Protein AF-A0A9D5BM50-F1 (afdb_monomer)

Sequence (372 aa):
MVHNSEENPYNHSISIENLNRYKHFLYGLNTQVNQLEKQVKEVEQFYQSIDVQNNDCKNKGREKPPTGSKKPLQRASEEMQEEVMRHFSKMLSEITQHKWAWPFLEPVDVEGLGLDDYFEIIEKPMDFSTIKRKMNDKEGSGYKNVREIYADVRLIFNNAMKYNDEKSDIHVMAKTLLDKFEKKWLHLYPKVAKAESELSKEEARENLTKKLAQETAYANMTRKLSTEVGSLIFLQSCLSKADVTLTNLKTTMIAKCRKLSPREKLLLAAEITKLTPDNLRNALEMLNENNPNFQYSADNVTTEDVTLDLDYQGMFVPAIKGRTEEQQKKWLYLALKMQIIGCYVQTELGHGSNVQRLETTVTFDPKTDEFS

Structure (mmCIF, N/CA/C/O backbone):
data_AF-A0A9D5BM50-F1
#
_entry.id   AF-A0A9D5BM50-F1
#
loop_
_atom_site.group_PDB
_atom_site.id
_atom_site.type_symbol
_atom_site.label_atom_id
_atom_site.label_alt_id
_atom_site.label_comp_id
_atom_site.label_asym_id
_atom_site.label_entity_id
_atom_site.label_seq_id
_atom_site.pdbx_PDB_ins_code
_atom_site.Cartn_x
_atom_site.Cartn_y
_atom_site.Cartn_z
_atom_site.occupancy
_atom_site.B_iso_or_equiv
_atom_site.auth_seq_id
_atom_site.auth_comp_id
_atom_site.auth_asym_id
_atom_site.auth_atom_id
_atom_site.pdbx_PDB_model_num
ATOM 1 N N . MET A 1 1 ? -42.632 -18.398 92.626 1.00 35.53 1 MET A N 1
ATOM 2 C CA . MET A 1 1 ? -43.317 -18.056 91.363 1.00 35.53 1 MET A CA 1
ATOM 3 C C . MET A 1 1 ? -42.410 -17.106 90.607 1.00 35.53 1 MET A C 1
ATOM 5 O O . MET A 1 1 ? -42.357 -15.934 90.945 1.00 35.53 1 MET A O 1
ATOM 9 N N . VAL A 1 2 ? -41.601 -17.643 89.697 1.00 31.72 2 VAL A N 1
ATOM 10 C CA . VAL A 1 2 ? -40.660 -16.881 88.866 1.00 31.72 2 VAL A CA 1
ATOM 11 C C . VAL A 1 2 ? -41.178 -17.013 87.440 1.00 31.72 2 VAL A C 1
ATOM 13 O O . VAL A 1 2 ? -41.357 -18.130 86.960 1.00 31.72 2 VAL A O 1
ATOM 16 N N . HIS A 1 3 ? -41.534 -15.886 86.828 1.00 34.41 3 HIS A N 1
ATOM 17 C CA . HIS A 1 3 ? -42.038 -15.832 85.461 1.00 34.41 3 HIS A CA 1
ATOM 18 C C . HIS A 1 3 ? -40.885 -16.064 84.480 1.00 34.41 3 HIS A C 1
ATOM 20 O O . HIS A 1 3 ? -39.900 -15.331 84.499 1.00 34.41 3 HIS A O 1
ATOM 26 N N . ASN A 1 4 ? -41.041 -17.075 83.625 1.00 36.22 4 ASN A N 1
ATOM 27 C CA . ASN A 1 4 ? -40.223 -17.289 82.438 1.00 36.22 4 ASN A CA 1
ATOM 28 C C . ASN A 1 4 ? -40.382 -16.102 81.480 1.00 36.22 4 ASN A C 1
ATOM 30 O O . ASN A 1 4 ? -41.488 -15.823 81.017 1.00 36.22 4 ASN A O 1
ATOM 34 N N . SER A 1 5 ? -39.275 -15.442 81.161 1.00 34.50 5 SER A N 1
ATOM 35 C CA . SER A 1 5 ? -39.144 -14.564 80.002 1.00 34.50 5 SER A CA 1
ATOM 36 C C . SER A 1 5 ? -38.424 -15.341 78.900 1.00 34.50 5 SER A C 1
ATOM 38 O O . SER A 1 5 ? -37.216 -15.551 78.978 1.00 34.50 5 SER A O 1
ATOM 40 N N . GLU A 1 6 ? -39.187 -15.807 77.911 1.00 37.56 6 GLU A N 1
ATOM 41 C CA . GLU A 1 6 ? -38.663 -16.364 76.663 1.00 37.56 6 GLU A CA 1
ATOM 42 C C . GLU A 1 6 ? -37.951 -15.256 75.873 1.00 37.56 6 GLU A C 1
ATOM 44 O O . GLU A 1 6 ? -38.540 -14.223 75.543 1.00 37.56 6 GLU A O 1
ATOM 49 N N . GLU A 1 7 ? -36.664 -15.460 75.589 1.00 36.19 7 GLU A N 1
ATOM 50 C CA . GLU A 1 7 ? -35.885 -14.604 74.698 1.00 36.19 7 GLU A CA 1
ATOM 51 C C . GLU A 1 7 ? -36.380 -14.762 73.254 1.00 36.19 7 GLU A C 1
ATOM 53 O O . GLU A 1 7 ? -36.386 -15.847 72.676 1.00 36.19 7 GLU A O 1
ATOM 58 N N . ASN A 1 8 ? -36.802 -13.644 72.668 1.00 35.62 8 ASN A N 1
ATOM 59 C CA . ASN A 1 8 ? -37.233 -13.537 71.280 1.00 35.62 8 ASN A CA 1
ATOM 60 C C . ASN A 1 8 ? -36.011 -13.631 70.332 1.00 35.62 8 ASN A C 1
ATOM 62 O O . ASN A 1 8 ? -35.163 -12.735 70.368 1.00 35.62 8 ASN A O 1
ATOM 66 N N . PRO A 1 9 ? -35.918 -14.639 69.441 1.00 33.03 9 PRO A N 1
ATOM 67 C CA . PRO A 1 9 ? -34.712 -14.925 68.654 1.00 33.03 9 PRO A CA 1
ATOM 68 C C . PRO A 1 9 ? -34.481 -13.988 67.450 1.00 33.03 9 PRO A C 1
ATOM 70 O O . PRO A 1 9 ? -33.603 -14.248 66.632 1.00 33.03 9 PRO A O 1
ATOM 73 N N . TYR A 1 10 ? -35.234 -12.889 67.321 1.00 36.84 10 TYR A N 1
ATOM 74 C CA . TYR A 1 10 ? -35.211 -12.014 66.137 1.00 36.84 10 TYR A CA 1
ATOM 75 C C . TYR A 1 10 ? -34.609 -10.617 66.348 1.00 36.84 10 TYR A C 1
ATOM 77 O O . TYR A 1 10 ? -34.806 -9.737 65.510 1.00 36.84 10 TYR A O 1
ATOM 85 N N . ASN A 1 11 ? -33.862 -10.372 67.428 1.00 37.97 11 ASN A N 1
ATOM 86 C CA . ASN A 1 11 ? -33.246 -9.060 67.646 1.00 37.97 11 ASN A CA 1
ATOM 87 C C . ASN A 1 11 ? -31.823 -8.993 67.056 1.00 37.97 11 ASN A C 1
ATOM 89 O O . ASN A 1 11 ? -30.826 -9.105 67.765 1.00 37.97 11 ASN A O 1
ATOM 93 N N . HIS A 1 12 ? -31.718 -8.830 65.736 1.00 43.34 12 HIS A N 1
ATOM 94 C CA . HIS A 1 12 ? -30.469 -8.415 65.091 1.00 43.34 12 HIS A CA 1
ATOM 95 C C . HIS A 1 12 ? -30.456 -6.891 64.951 1.00 43.34 12 HIS A C 1
ATOM 97 O O . HIS A 1 12 ? -31.008 -6.334 64.004 1.00 43.34 12 HIS A O 1
ATOM 103 N N . SER A 1 13 ? -29.826 -6.207 65.908 1.00 43.34 13 SER A N 1
ATOM 104 C CA . SER A 1 13 ? -29.536 -4.780 65.792 1.00 43.34 13 SER A CA 1
ATOM 105 C C . SER A 1 13 ? -28.476 -4.560 64.707 1.00 43.34 13 SER A C 1
ATOM 107 O O . SER A 1 13 ? -27.362 -5.083 64.756 1.00 43.34 13 SER A O 1
ATOM 109 N N . ILE A 1 14 ? -28.824 -3.787 63.680 1.00 48.53 14 ILE A N 1
ATOM 110 C CA . ILE A 1 14 ? -27.877 -3.373 62.645 1.00 48.53 14 ILE A CA 1
ATOM 111 C C . ILE A 1 14 ? -26.996 -2.269 63.251 1.00 48.53 14 ILE A C 1
ATOM 113 O O . ILE A 1 14 ? -27.454 -1.152 63.469 1.00 48.53 14 ILE A O 1
ATOM 117 N N . SER A 1 15 ? -25.738 -2.596 63.562 1.00 57.06 15 SER A N 1
ATOM 118 C CA . SER A 1 15 ? -24.727 -1.644 64.054 1.00 57.06 15 SER A CA 1
ATOM 119 C C . SER A 1 15 ? -24.443 -0.529 63.030 1.00 57.06 15 SER A C 1
ATOM 121 O O . SER A 1 15 ? -24.435 -0.779 61.824 1.00 57.06 15 SER A O 1
ATOM 123 N N . ILE A 1 16 ? -24.126 0.687 63.496 1.00 53.06 16 ILE A N 1
ATOM 124 C CA . ILE A 1 16 ? -23.651 1.818 62.667 1.00 53.06 16 ILE A CA 1
ATOM 125 C C . ILE A 1 16 ? -22.430 1.417 61.813 1.00 53.06 16 ILE A C 1
ATOM 127 O O . ILE A 1 16 ? -22.272 1.884 60.683 1.00 53.06 16 ILE A O 1
ATOM 131 N N . GLU A 1 17 ? -21.599 0.487 62.293 1.00 53.78 17 GLU A N 1
ATOM 132 C CA . GLU A 1 17 ? -20.481 -0.063 61.517 1.00 53.78 17 GLU A CA 1
ATOM 133 C C . GLU A 1 17 ? -20.940 -0.854 60.288 1.00 53.78 17 GLU A C 1
ATOM 135 O O . GLU A 1 17 ? -20.285 -0.793 59.246 1.00 53.78 17 GLU A O 1
ATOM 140 N N . ASN A 1 18 ? -22.082 -1.547 60.361 1.00 56.22 18 ASN A N 1
ATOM 141 C CA . ASN A 1 18 ? -22.643 -2.263 59.213 1.00 56.22 18 ASN A CA 1
ATOM 142 C C . ASN A 1 18 ? -23.132 -1.280 58.142 1.00 56.22 18 ASN A C 1
ATOM 144 O O . ASN A 1 18 ? -22.932 -1.524 56.952 1.00 56.22 18 ASN A O 1
ATOM 148 N N . LEU A 1 19 ? -23.698 -0.140 58.554 1.00 56.88 19 LEU A N 1
ATOM 149 C CA . LEU A 1 19 ? -24.158 0.905 57.639 1.00 56.88 19 LEU A CA 1
ATOM 150 C C . LEU A 1 19 ? -22.982 1.607 56.941 1.00 56.88 19 LEU A C 1
ATOM 152 O O . LEU A 1 19 ? -23.007 1.806 55.727 1.00 56.88 19 LEU A O 1
ATOM 156 N N . ASN A 1 20 ? -21.911 1.916 57.678 1.00 57.09 20 ASN A N 1
ATOM 157 C CA . ASN A 1 20 ? -20.695 2.498 57.101 1.00 57.09 20 ASN A CA 1
ATOM 158 C C . ASN A 1 20 ? -19.979 1.527 56.152 1.00 57.09 20 ASN A C 1
ATOM 160 O O . ASN A 1 20 ? -19.519 1.932 55.083 1.00 57.09 20 ASN A O 1
ATOM 164 N N . ARG A 1 21 ? -19.937 0.232 56.491 1.00 61.84 21 ARG A N 1
ATOM 165 C CA . ARG A 1 21 ? -19.384 -0.810 55.612 1.00 61.84 21 ARG A CA 1
ATOM 166 C C . ARG A 1 21 ? -20.189 -0.934 54.316 1.00 61.84 21 ARG A C 1
ATOM 168 O O . ARG A 1 21 ? -19.604 -1.027 53.240 1.00 61.84 21 ARG A O 1
ATOM 175 N N . TYR A 1 22 ? -21.515 -0.866 54.412 1.00 59.84 22 TYR A N 1
ATOM 176 C CA . TYR A 1 22 ? -22.407 -0.858 53.256 1.00 59.84 22 TYR A CA 1
ATOM 177 C C . TYR A 1 22 ? -22.211 0.390 52.383 1.00 59.84 22 TYR A C 1
ATOM 179 O O . TYR A 1 22 ? -22.098 0.286 51.165 1.00 59.84 22 TYR A O 1
ATOM 187 N N . LYS A 1 23 ? -22.057 1.569 52.995 1.00 63.62 23 LYS A N 1
ATOM 188 C CA . LYS A 1 23 ? -21.779 2.822 52.279 1.00 63.62 23 LYS A CA 1
ATOM 189 C C . LYS A 1 23 ? -20.449 2.771 51.514 1.00 63.62 23 LYS A C 1
ATOM 191 O O . LYS A 1 23 ? -20.400 3.169 50.354 1.00 63.62 23 LYS A O 1
ATOM 196 N N . HIS A 1 24 ? -19.389 2.227 52.117 1.00 67.31 24 HIS A N 1
ATOM 197 C CA . HIS A 1 24 ? -18.109 2.008 51.430 1.00 67.31 24 HIS A CA 1
ATOM 198 C C . HIS A 1 24 ? -18.213 1.009 50.274 1.00 67.31 24 HIS A C 1
ATOM 200 O O . HIS A 1 24 ? -17.614 1.224 49.221 1.00 67.31 24 HIS A O 1
ATOM 206 N N . PHE A 1 25 ? -19.000 -0.053 50.447 1.00 70.75 25 PHE A N 1
ATOM 207 C CA . PHE A 1 25 ? -19.272 -1.019 49.388 1.00 70.75 25 PHE A CA 1
ATOM 208 C C . PHE A 1 25 ? -19.993 -0.375 48.189 1.00 70.75 25 PHE A C 1
ATOM 210 O O . PHE A 1 25 ? -19.588 -0.593 47.048 1.00 70.75 25 PHE A O 1
ATOM 217 N N . LEU A 1 26 ? -20.988 0.488 48.437 1.00 64.62 26 LEU A N 1
ATOM 218 C CA . LEU A 1 26 ? -21.689 1.239 47.386 1.00 64.62 26 LEU A CA 1
ATOM 219 C C . LEU A 1 26 ? -20.765 2.197 46.621 1.00 64.62 26 LEU A C 1
ATOM 221 O O . LEU A 1 26 ? -20.852 2.283 45.397 1.00 64.62 26 LEU A O 1
ATOM 225 N N . TYR A 1 27 ? -19.844 2.876 47.312 1.00 68.56 27 TYR A N 1
ATOM 226 C CA . TYR A 1 27 ? -18.829 3.702 46.648 1.00 68.56 27 TYR A CA 1
ATOM 227 C C . TYR A 1 27 ? -17.926 2.871 45.727 1.00 68.56 27 TYR A C 1
ATOM 229 O O . TYR A 1 27 ? -17.689 3.274 44.590 1.00 68.56 27 TYR A O 1
ATOM 237 N N . GLY A 1 28 ? -17.470 1.701 46.188 1.00 69.62 28 GLY A N 1
ATOM 238 C CA . GLY A 1 28 ? -16.657 0.788 45.379 1.00 69.62 28 GLY A CA 1
ATOM 239 C C . GLY A 1 28 ? -17.387 0.287 44.130 1.00 69.62 28 GLY A C 1
ATOM 240 O O . GLY A 1 28 ? -16.807 0.264 43.044 1.00 69.62 28 GLY A O 1
ATOM 241 N N . LEU A 1 29 ? -18.678 -0.031 44.265 1.00 70.69 29 LEU A N 1
ATOM 242 C CA . LEU A 1 29 ? -19.540 -0.397 43.140 1.00 70.69 29 LEU A CA 1
ATOM 243 C C . LEU A 1 29 ? -19.670 0.733 42.119 1.00 70.69 29 LEU A C 1
ATOM 245 O O . LEU A 1 29 ? -19.495 0.501 40.926 1.00 70.69 29 LEU A O 1
ATOM 249 N N . ASN A 1 30 ? -19.914 1.963 42.575 1.00 69.56 30 ASN A N 1
ATOM 250 C CA . ASN A 1 30 ? -20.045 3.118 41.689 1.00 69.56 30 ASN A CA 1
ATOM 251 C C . ASN A 1 30 ? -18.758 3.374 40.882 1.00 69.56 30 ASN A C 1
ATOM 253 O O . ASN A 1 30 ? -18.806 3.681 39.693 1.00 69.56 30 ASN A O 1
ATOM 257 N N . THR A 1 31 ? -17.585 3.193 41.498 1.00 74.94 31 THR A N 1
ATOM 258 C CA . THR A 1 31 ? -16.301 3.294 40.788 1.00 74.94 31 THR A CA 1
ATOM 259 C C . THR A 1 31 ? -16.139 2.205 39.722 1.00 74.94 31 THR A C 1
ATOM 261 O O . THR A 1 31 ? -15.674 2.506 38.623 1.00 74.94 31 THR A O 1
ATOM 264 N N . GLN A 1 32 ? -16.545 0.963 40.009 1.00 73.62 32 GLN A N 1
ATOM 265 C CA . GLN A 1 32 ? -16.514 -0.125 39.023 1.00 73.62 32 GLN A CA 1
ATOM 266 C C . GLN A 1 32 ? -17.468 0.121 37.849 1.00 73.62 32 GLN A C 1
ATOM 268 O O . GLN A 1 32 ? -17.073 -0.085 36.704 1.00 73.62 32 GLN A O 1
ATOM 273 N N . VAL A 1 33 ? -18.684 0.610 38.111 1.00 72.44 33 VAL A N 1
ATOM 274 C CA . VAL A 1 33 ? -19.663 0.950 37.063 1.00 72.44 33 VAL A CA 1
ATOM 275 C C . VAL A 1 33 ? -19.101 2.014 36.117 1.00 72.44 33 VAL A C 1
ATOM 277 O O . VAL A 1 33 ? -19.087 1.803 34.907 1.00 72.44 33 VAL A O 1
ATOM 280 N N . ASN A 1 34 ? -18.529 3.096 36.651 1.00 71.94 34 ASN A N 1
ATOM 281 C CA . ASN A 1 34 ? -17.929 4.155 35.831 1.00 71.94 34 ASN A CA 1
ATOM 282 C C . ASN A 1 34 ? -16.765 3.647 34.957 1.00 71.94 34 ASN A C 1
ATOM 284 O O . ASN A 1 34 ? -16.586 4.084 33.818 1.00 71.94 34 ASN A O 1
ATOM 288 N N . GLN A 1 35 ? -15.959 2.717 35.479 1.00 77.69 35 GLN A N 1
ATOM 289 C CA . GLN A 1 35 ? -14.859 2.114 34.725 1.00 77.69 35 GLN A CA 1
ATOM 290 C C . GLN A 1 35 ? -15.373 1.222 33.584 1.00 77.69 35 GLN A C 1
ATOM 292 O O . GLN A 1 35 ? -14.836 1.275 32.475 1.00 77.69 35 GLN A O 1
ATOM 297 N N . LEU A 1 36 ? -16.428 0.445 33.838 1.00 73.62 36 LEU A N 1
ATOM 298 C CA . LEU A 1 36 ? -17.083 -0.389 32.833 1.00 73.62 36 LEU A CA 1
ATOM 299 C C . LEU A 1 36 ? -17.725 0.448 31.726 1.00 73.62 36 LEU A C 1
ATOM 301 O O . LEU A 1 36 ? -17.537 0.142 30.552 1.00 73.62 36 LEU A O 1
ATOM 305 N N . GLU A 1 37 ? -18.411 1.539 32.067 1.00 74.81 37 GLU A N 1
ATOM 306 C CA . GLU A 1 37 ? -18.986 2.461 31.078 1.00 74.81 37 GLU A CA 1
ATOM 307 C C . GLU A 1 37 ? -17.924 3.030 30.132 1.00 74.81 37 GLU A C 1
ATOM 309 O O . GLU A 1 37 ? -18.146 3.132 28.923 1.00 74.81 37 GLU A O 1
ATOM 314 N N . LYS A 1 38 ? -16.740 3.367 30.659 1.00 80.06 38 LYS A N 1
ATOM 315 C CA . LYS A 1 38 ? -15.617 3.824 29.834 1.00 80.06 38 LYS A CA 1
ATOM 316 C C . LYS A 1 38 ? -15.152 2.735 28.863 1.00 80.06 38 LYS A C 1
ATOM 318 O O . LYS A 1 38 ? -14.970 3.014 27.682 1.00 80.06 38 LYS A O 1
ATOM 323 N N . GLN A 1 39 ? -14.999 1.503 29.341 1.00 74.25 39 GLN A N 1
ATOM 324 C CA . GLN A 1 39 ? -14.569 0.381 28.503 1.00 74.25 39 GLN A CA 1
ATOM 325 C C . GLN A 1 39 ? -15.616 0.002 27.443 1.00 74.25 39 GLN A C 1
ATOM 327 O O . GLN A 1 39 ? -15.248 -0.349 26.324 1.00 74.25 39 GLN A O 1
ATOM 332 N N . VAL A 1 40 ? -16.912 0.117 27.750 1.00 76.38 40 VAL A N 1
ATOM 333 C CA . VAL A 1 40 ? -17.997 -0.074 26.770 1.00 76.38 40 VAL A CA 1
ATOM 334 C C . VAL A 1 40 ? -17.953 1.002 25.682 1.00 76.38 40 VAL A C 1
ATOM 336 O O . VAL A 1 40 ? -18.073 0.675 24.505 1.00 76.38 40 VAL A O 1
ATOM 339 N N . LYS A 1 41 ? -17.687 2.267 26.031 1.00 79.69 41 LYS A N 1
ATOM 340 C CA . LYS A 1 41 ? -17.513 3.336 25.030 1.00 79.69 41 LYS A CA 1
ATOM 341 C C . LYS A 1 41 ? -16.325 3.089 24.100 1.00 79.69 41 LYS A C 1
ATOM 343 O O . LYS A 1 41 ? -16.431 3.343 22.904 1.00 79.69 41 LYS A O 1
ATOM 348 N N . GLU A 1 42 ? -15.210 2.577 24.620 1.00 77.69 42 GLU A N 1
ATOM 349 C CA . GLU A 1 42 ? -14.041 2.204 23.804 1.00 77.69 42 GLU A CA 1
ATOM 350 C C . GLU A 1 42 ? -14.385 1.080 22.801 1.00 77.69 42 GLU A C 1
ATOM 352 O O . GLU A 1 42 ? -13.973 1.119 21.641 1.00 77.69 42 GLU A O 1
ATOM 357 N N . VAL A 1 43 ? -15.203 0.114 23.230 1.00 73.69 43 VAL A N 1
ATOM 358 C CA . VAL A 1 43 ? -15.750 -0.986 22.414 1.00 73.69 43 VAL A CA 1
ATOM 359 C C . VAL A 1 43 ? -16.690 -0.462 21.315 1.00 73.69 43 VAL A C 1
ATOM 361 O O . VAL A 1 43 ? -16.559 -0.837 20.148 1.00 73.69 43 VAL A O 1
ATOM 364 N N . GLU A 1 44 ? -17.614 0.439 21.647 1.00 75.62 44 GLU A N 1
ATOM 365 C CA . GLU A 1 44 ? -18.549 1.031 20.678 1.00 75.62 44 GLU A CA 1
ATOM 366 C C . GLU A 1 44 ? -17.836 1.868 19.608 1.00 75.62 44 GLU A C 1
ATOM 368 O O . GLU A 1 44 ? -18.107 1.714 18.414 1.00 75.62 44 GLU A O 1
ATOM 373 N N . GLN A 1 45 ? -16.883 2.710 20.016 1.00 76.56 45 GLN A N 1
ATOM 374 C CA . GLN A 1 45 ? -16.102 3.545 19.098 1.00 76.56 45 GLN A CA 1
ATOM 375 C C . GLN A 1 45 ? -15.311 2.707 18.084 1.00 76.56 45 GLN A C 1
ATOM 377 O O . GLN A 1 45 ? -15.176 3.094 16.922 1.00 76.56 45 GLN A O 1
ATOM 382 N N . PHE A 1 46 ? -14.827 1.530 18.483 1.00 70.06 46 PHE A N 1
ATOM 383 C CA . PHE A 1 46 ? -14.120 0.624 17.584 1.00 70.06 46 PHE A CA 1
ATOM 384 C C . PHE A 1 46 ? -15.022 0.082 16.467 1.00 70.06 46 PHE A C 1
ATOM 386 O O . PHE A 1 46 ? -14.649 0.150 15.294 1.00 70.06 46 PHE A O 1
ATOM 393 N N . TYR A 1 47 ? -16.225 -0.396 16.789 1.00 65.25 47 TYR A N 1
ATOM 394 C CA . TYR A 1 47 ? -17.155 -0.883 15.765 1.00 65.25 47 TYR A CA 1
ATOM 395 C C . TYR A 1 47 ? -17.631 0.233 14.831 1.00 65.25 47 TYR A C 1
ATOM 397 O O . TYR A 1 47 ? -17.740 0.011 13.627 1.00 65.25 47 TYR A O 1
ATOM 405 N N . GLN A 1 48 ? -17.799 1.451 15.353 1.00 73.75 48 GLN A N 1
ATOM 406 C CA . GLN A 1 48 ? -18.063 2.630 14.525 1.00 73.75 48 GLN A CA 1
ATOM 407 C C . GLN A 1 48 ? -16.888 2.943 13.581 1.00 73.75 48 GLN A C 1
ATOM 409 O O . GLN A 1 48 ? -17.104 3.320 12.433 1.00 73.75 48 GLN A O 1
ATOM 414 N N . SER A 1 49 ? -15.639 2.734 14.013 1.00 68.62 49 SER A N 1
ATOM 415 C CA . SER A 1 49 ? -14.452 2.967 13.176 1.00 68.62 49 SER A CA 1
ATOM 416 C C . SER A 1 49 ? -14.272 1.939 12.046 1.00 68.62 49 SER A C 1
ATOM 418 O O . SER A 1 49 ? -13.768 2.286 10.977 1.00 68.62 49 SER A O 1
ATOM 420 N N . ILE A 1 50 ? -14.726 0.695 12.242 1.00 59.03 50 ILE A N 1
ATOM 421 C CA . ILE A 1 50 ? -14.706 -0.352 11.207 1.00 59.03 50 ILE A CA 1
ATOM 422 C C . ILE A 1 50 ? -15.692 -0.025 10.079 1.00 59.03 50 ILE A C 1
ATOM 424 O O . ILE A 1 50 ? -15.363 -0.222 8.907 1.00 59.03 50 ILE A O 1
ATOM 428 N N . ASP A 1 51 ? -16.869 0.509 10.416 1.00 54.41 51 ASP A N 1
ATOM 429 C CA . ASP A 1 51 ? -17.883 0.897 9.426 1.00 54.41 51 ASP A CA 1
ATOM 430 C C . ASP A 1 51 ? -17.392 2.050 8.527 1.00 54.41 51 ASP A C 1
ATOM 432 O O . ASP A 1 51 ? -17.723 2.136 7.343 1.00 54.41 51 ASP A O 1
ATOM 436 N N . VAL A 1 52 ? -16.501 2.894 9.060 1.00 52.59 52 VAL A N 1
ATOM 437 C CA . VAL A 1 52 ? -15.849 3.983 8.319 1.00 52.59 52 VAL A CA 1
ATOM 438 C C . VAL A 1 52 ? -14.670 3.478 7.472 1.00 52.59 52 VAL A C 1
ATOM 440 O O . VAL A 1 52 ? -14.531 3.882 6.318 1.00 52.59 52 VAL A O 1
ATOM 443 N N . GLN A 1 53 ? -13.839 2.553 7.973 1.00 49.03 53 GLN A N 1
ATOM 444 C CA . GLN A 1 53 ? -12.672 2.048 7.225 1.00 49.03 53 GLN A CA 1
ATOM 445 C C . GLN A 1 53 ? -13.019 1.134 6.037 1.00 49.03 53 GLN A C 1
ATOM 447 O O . GLN A 1 53 ? -12.216 1.022 5.107 1.00 49.03 53 GLN A O 1
ATOM 452 N N . ASN A 1 54 ? -14.216 0.538 6.006 1.00 45.84 54 ASN A N 1
ATOM 453 C CA . ASN A 1 54 ? -14.700 -0.192 4.827 1.00 45.84 54 ASN A CA 1
ATOM 454 C C . ASN A 1 54 ? -15.016 0.728 3.629 1.00 45.84 54 ASN A C 1
ATOM 456 O O . ASN A 1 54 ? -15.090 0.236 2.504 1.00 45.84 54 ASN A O 1
ATOM 460 N N . ASN A 1 55 ? -15.144 2.045 3.842 1.00 43.78 55 ASN A N 1
ATOM 461 C CA . ASN A 1 55 ? -15.421 3.024 2.785 1.00 43.78 55 ASN A CA 1
ATOM 462 C C . ASN A 1 55 ? -14.196 3.827 2.322 1.00 43.78 55 ASN A C 1
ATOM 464 O O . ASN A 1 55 ? -14.289 4.516 1.309 1.00 43.78 55 ASN A O 1
ATOM 468 N N . ASP A 1 56 ? -13.046 3.725 2.998 1.00 39.53 56 ASP A N 1
ATOM 469 C CA . ASP A 1 56 ? -11.904 4.606 2.718 1.00 39.53 56 ASP A CA 1
ATOM 470 C C . ASP A 1 56 ? -10.550 3.877 2.764 1.00 39.53 56 ASP A C 1
ATOM 472 O O . ASP A 1 56 ? -9.607 4.244 3.461 1.00 39.53 56 ASP A O 1
ATOM 476 N N . CYS A 1 57 ? -10.423 2.794 1.994 1.00 35.50 57 CYS A N 1
ATOM 477 C CA . CYS A 1 57 ? -9.126 2.171 1.721 1.00 35.50 57 CYS A CA 1
ATOM 478 C C . CYS A 1 57 ? -8.475 2.777 0.467 1.00 35.50 57 CYS A C 1
ATOM 480 O O . CYS A 1 57 ? -8.250 2.088 -0.530 1.00 35.50 57 CYS A O 1
ATOM 482 N N . LYS A 1 58 ? -8.117 4.066 0.526 1.00 39.28 58 LYS A N 1
ATOM 483 C CA . LYS A 1 58 ? -7.032 4.633 -0.290 1.00 39.28 58 LYS A CA 1
ATOM 484 C C . LYS A 1 58 ? -6.152 5.568 0.544 1.00 39.28 58 LYS A C 1
ATOM 486 O O . LYS A 1 58 ? -6.528 6.681 0.872 1.00 39.28 58 LYS A O 1
ATOM 491 N N . ASN A 1 59 ? -4.909 5.121 0.719 1.00 40.91 59 ASN A N 1
ATOM 492 C CA . ASN A 1 59 ? -3.709 5.874 1.099 1.00 40.91 59 ASN A CA 1
ATOM 493 C C . ASN A 1 59 ? -3.527 6.297 2.566 1.00 40.91 59 ASN A C 1
ATOM 495 O O . ASN A 1 59 ? -4.109 7.271 3.027 1.00 40.91 59 ASN A O 1
ATOM 499 N N . LYS A 1 60 ? -2.522 5.670 3.198 1.00 40.81 60 LYS A N 1
ATOM 500 C CA . LYS A 1 60 ? -1.312 6.234 3.861 1.00 40.81 60 LYS A CA 1
ATOM 501 C C . LYS A 1 60 ? -0.871 5.182 4.889 1.00 40.81 60 LYS A C 1
ATOM 503 O O . LYS A 1 60 ? -1.694 4.673 5.626 1.00 40.81 60 LYS A O 1
ATOM 508 N N . GLY A 1 61 ? 0.347 4.658 4.902 1.00 38.03 61 GLY A N 1
ATOM 509 C CA . GLY A 1 61 ? 1.650 5.303 5.023 1.00 38.03 61 GLY A CA 1
ATOM 510 C C . GLY A 1 61 ? 2.464 4.337 5.898 1.00 38.03 61 GLY A C 1
ATOM 511 O O . GLY A 1 61 ? 2.002 3.947 6.964 1.00 38.03 61 GLY A O 1
ATOM 512 N N . ARG A 1 62 ? 3.596 3.832 5.395 1.00 40.66 62 ARG A N 1
ATOM 513 C CA . ARG A 1 62 ? 4.389 2.775 6.047 1.00 40.66 62 ARG A CA 1
ATOM 514 C C . ARG A 1 62 ? 5.148 3.344 7.251 1.00 40.66 62 ARG A C 1
ATOM 516 O O . ARG A 1 62 ? 6.138 4.041 7.053 1.00 40.66 62 ARG A O 1
ATOM 523 N N . GLU A 1 63 ? 4.760 2.976 8.468 1.00 36.69 63 GLU A N 1
ATOM 524 C CA . GLU A 1 63 ? 5.662 3.019 9.625 1.00 36.69 63 GLU A CA 1
ATOM 525 C C . GLU A 1 63 ? 6.426 1.692 9.735 1.00 36.69 63 GLU A C 1
ATOM 527 O O . GLU A 1 63 ? 5.856 0.605 9.603 1.00 36.69 63 GLU A O 1
ATOM 532 N N . LYS A 1 64 ? 7.750 1.782 9.909 1.00 37.34 64 LYS A N 1
ATOM 533 C CA . LYS A 1 64 ? 8.644 0.621 10.020 1.00 37.34 64 LYS A CA 1
ATOM 534 C C . LYS A 1 64 ? 8.549 0.010 11.428 1.00 37.34 64 LYS A C 1
ATOM 536 O O . LYS A 1 64 ? 8.659 0.760 12.396 1.00 37.34 64 LYS A O 1
ATOM 541 N N . PRO A 1 65 ? 8.439 -1.325 11.572 1.00 38.00 65 PRO A N 1
ATOM 542 C CA . PRO A 1 65 ? 8.528 -1.973 12.876 1.00 38.00 65 PRO A CA 1
ATOM 543 C C . PRO A 1 65 ? 9.983 -2.024 13.383 1.00 38.00 65 PRO A C 1
ATOM 545 O O . PRO A 1 65 ? 10.918 -2.001 12.573 1.00 38.00 65 PRO A O 1
ATOM 548 N N . PRO A 1 66 ? 10.193 -2.137 14.709 1.00 39.31 66 PRO A N 1
ATOM 549 C CA . PRO A 1 66 ? 11.519 -2.214 15.301 1.00 39.31 66 PRO A CA 1
ATOM 550 C C . PRO A 1 66 ? 12.191 -3.556 14.983 1.00 39.31 66 PRO A C 1
ATOM 552 O O . PRO A 1 66 ? 11.554 -4.604 14.871 1.00 39.31 66 PRO A O 1
ATOM 555 N N . THR A 1 67 ? 13.509 -3.499 14.830 1.00 42.72 67 THR A N 1
ATOM 556 C CA . THR A 1 67 ? 14.407 -4.599 14.476 1.00 42.72 67 THR A CA 1
ATOM 557 C C . THR A 1 67 ? 14.396 -5.722 15.514 1.00 42.72 67 THR A C 1
ATOM 559 O O . THR A 1 67 ? 15.004 -5.607 16.575 1.00 42.72 67 THR A O 1
ATOM 562 N N . GLY A 1 68 ? 13.753 -6.834 15.159 1.00 41.66 68 GLY A N 1
ATOM 563 C CA . GLY A 1 68 ? 13.879 -8.146 15.791 1.00 41.66 68 GLY A CA 1
ATOM 564 C C . GLY A 1 68 ? 13.918 -9.220 14.701 1.00 41.66 68 GLY A C 1
ATOM 565 O O . GLY A 1 68 ? 13.240 -9.088 13.685 1.00 41.66 68 GLY A O 1
ATOM 566 N N . SER A 1 69 ? 14.769 -10.230 14.882 1.00 50.25 69 SER A N 1
ATOM 567 C CA . SER A 1 69 ? 15.075 -11.361 13.990 1.00 50.25 69 SER A CA 1
ATOM 568 C C . SER A 1 69 ? 13.985 -11.689 12.954 1.00 50.25 69 SER A C 1
ATOM 570 O O . SER A 1 69 ? 12.908 -12.170 13.309 1.00 50.25 69 SER A O 1
ATOM 572 N N . LYS A 1 70 ? 14.268 -11.444 11.664 1.00 51.22 70 LYS A N 1
ATOM 573 C CA . LYS A 1 70 ? 13.315 -11.666 10.561 1.00 51.22 70 LYS A CA 1
ATOM 574 C C . LYS A 1 70 ? 12.841 -13.123 10.522 1.00 51.22 70 LYS A C 1
ATOM 576 O O . LYS A 1 70 ? 13.644 -14.049 10.653 1.00 51.22 70 LYS A O 1
ATOM 581 N N . LYS A 1 71 ? 11.537 -13.330 10.314 1.00 65.94 71 LYS A N 1
ATOM 582 C CA . LYS A 1 71 ? 10.934 -14.669 10.193 1.00 65.94 71 LYS A CA 1
ATOM 583 C C . LYS A 1 71 ? 11.460 -15.400 8.937 1.00 65.94 71 LYS A C 1
ATOM 585 O O . LYS A 1 71 ? 11.774 -14.738 7.947 1.00 65.94 71 LYS A O 1
ATOM 590 N N . PRO A 1 72 ? 11.495 -16.750 8.916 1.00 66.38 72 PRO A N 1
ATOM 591 C CA . PRO A 1 72 ? 12.023 -17.532 7.788 1.00 66.38 72 PRO A CA 1
ATOM 592 C C . PRO A 1 72 ? 11.382 -17.225 6.422 1.00 66.38 72 PRO A C 1
ATOM 594 O O . PRO A 1 72 ? 12.080 -17.227 5.413 1.00 66.38 72 PRO A O 1
ATOM 597 N N . LEU A 1 73 ? 10.076 -16.922 6.378 1.00 61.09 73 LEU A N 1
ATOM 598 C CA . LEU A 1 73 ? 9.374 -16.589 5.128 1.00 61.09 73 LEU A CA 1
ATOM 599 C C . LEU A 1 73 ? 9.767 -15.219 4.551 1.00 61.09 73 LEU A C 1
ATOM 601 O O . LEU A 1 73 ? 9.980 -15.113 3.344 1.00 61.09 73 LEU A O 1
ATOM 605 N N . GLN A 1 74 ? 9.928 -14.192 5.395 1.00 68.00 74 GLN A N 1
ATOM 606 C CA . GLN A 1 74 ? 10.393 -12.868 4.955 1.00 68.00 74 GLN A CA 1
ATOM 607 C C . GLN A 1 74 ? 11.781 -12.957 4.317 1.00 68.00 74 GLN A C 1
ATOM 609 O O . GLN A 1 74 ? 12.035 -12.343 3.284 1.00 68.00 74 GLN A O 1
ATOM 614 N N . ARG A 1 75 ? 12.652 -13.797 4.883 1.00 74.38 75 ARG A N 1
ATOM 615 C CA . ARG A 1 75 ? 13.999 -14.028 4.365 1.00 74.38 75 ARG A CA 1
ATOM 616 C C . ARG A 1 75 ? 13.992 -14.642 2.959 1.00 74.38 75 ARG A C 1
ATOM 618 O O . ARG A 1 75 ? 14.732 -14.179 2.102 1.00 74.38 75 ARG A O 1
ATOM 625 N N . ALA A 1 76 ? 13.114 -15.610 2.690 1.00 80.56 76 ALA A N 1
ATOM 626 C CA . ALA A 1 76 ? 13.007 -16.239 1.370 1.00 80.56 76 ALA A CA 1
ATOM 627 C C . ALA A 1 76 ? 12.497 -15.273 0.278 1.00 80.56 76 ALA A C 1
ATOM 629 O O . ALA A 1 76 ? 12.971 -15.310 -0.859 1.00 80.56 76 ALA A O 1
ATOM 630 N N . SER A 1 77 ? 11.544 -14.392 0.611 1.00 80.62 77 SER A N 1
ATOM 631 C CA . SER A 1 77 ? 11.052 -13.370 -0.326 1.00 80.62 77 SER A CA 1
ATOM 632 C C . SER A 1 77 ? 12.127 -12.325 -0.640 1.00 80.62 77 SER A C 1
ATOM 634 O O . SER A 1 77 ? 12.301 -11.952 -1.800 1.00 80.62 77 SER A O 1
ATOM 636 N N . GLU A 1 78 ? 12.865 -11.872 0.375 1.00 83.69 78 GLU A N 1
ATOM 637 C CA . GLU A 1 78 ? 13.994 -10.948 0.210 1.00 83.69 78 GLU A CA 1
ATOM 638 C C . GLU A 1 78 ? 15.102 -11.572 -0.651 1.00 83.69 78 GLU A C 1
ATOM 640 O O . GLU A 1 78 ? 15.539 -10.963 -1.625 1.00 83.69 78 GLU A O 1
ATOM 645 N N . GLU A 1 79 ? 15.484 -12.821 -0.374 1.00 87.44 79 GLU A N 1
ATOM 646 C CA . GLU A 1 79 ? 16.489 -13.558 -1.152 1.00 87.44 79 GLU A CA 1
ATOM 647 C C . GLU A 1 79 ? 16.099 -13.682 -2.635 1.00 87.44 79 GLU A C 1
ATOM 649 O O . GLU A 1 79 ? 16.946 -13.515 -3.519 1.00 87.44 79 GLU A O 1
ATOM 654 N N . MET A 1 80 ? 14.814 -13.916 -2.926 1.00 88.06 80 MET A N 1
ATOM 655 C CA . MET A 1 80 ? 14.306 -14.000 -4.297 1.00 88.06 80 MET A CA 1
ATOM 656 C C . MET A 1 80 ? 14.316 -12.636 -5.008 1.00 88.06 80 MET A C 1
ATOM 658 O O . MET A 1 80 ? 14.665 -12.560 -6.188 1.00 88.06 80 MET A O 1
ATOM 662 N N . GLN A 1 81 ? 13.990 -11.546 -4.307 1.00 88.38 81 GLN A N 1
ATOM 663 C CA . GLN A 1 81 ? 14.101 -10.189 -4.858 1.00 88.38 81 GLN A CA 1
ATOM 664 C C . GLN A 1 81 ? 15.554 -9.793 -5.125 1.00 88.38 81 GLN A C 1
ATOM 666 O O . GLN A 1 81 ? 15.861 -9.237 -6.182 1.00 88.38 81 GLN A O 1
ATOM 671 N N . GLU A 1 82 ? 16.464 -10.125 -4.212 1.00 89.88 82 GLU A N 1
ATOM 672 C CA . GLU A 1 82 ? 17.891 -9.918 -4.427 1.00 89.88 82 GLU A CA 1
ATOM 673 C C . GLU A 1 82 ? 18.405 -10.738 -5.613 1.00 89.88 82 GLU A C 1
ATOM 675 O O . GLU A 1 82 ? 19.211 -10.247 -6.400 1.00 89.88 82 GLU A O 1
ATOM 680 N N . GLU A 1 83 ? 17.938 -11.978 -5.784 1.00 92.12 83 GLU A N 1
ATOM 681 C CA . GLU A 1 83 ? 18.297 -12.800 -6.938 1.00 92.12 83 GLU A CA 1
ATOM 682 C C . GLU A 1 83 ? 17.844 -12.147 -8.250 1.00 92.12 83 GLU A C 1
ATOM 684 O O . GLU A 1 83 ? 18.626 -12.082 -9.205 1.00 92.12 83 GLU A O 1
ATOM 689 N N . VAL A 1 84 ? 16.614 -11.631 -8.301 1.00 94.56 84 VAL A N 1
ATOM 690 C CA . VAL A 1 84 ? 16.098 -10.879 -9.453 1.00 94.56 84 VAL A CA 1
ATOM 691 C C . VAL A 1 84 ? 16.978 -9.664 -9.744 1.00 94.56 84 VAL A C 1
ATOM 693 O O . VAL A 1 84 ? 17.411 -9.482 -10.884 1.00 94.56 84 VAL A O 1
ATOM 696 N N . MET A 1 85 ? 17.311 -8.876 -8.720 1.00 93.44 85 MET A N 1
ATOM 697 C CA . MET A 1 85 ? 18.171 -7.699 -8.861 1.00 93.44 85 MET A CA 1
ATOM 698 C C . MET A 1 85 ? 19.590 -8.056 -9.312 1.00 93.44 85 MET A C 1
ATOM 700 O O . MET A 1 85 ? 20.148 -7.374 -10.171 1.00 93.44 85 MET A O 1
ATOM 704 N N . ARG A 1 86 ? 20.175 -9.149 -8.809 1.00 93.00 86 ARG A N 1
ATOM 705 C CA . ARG A 1 86 ? 21.488 -9.645 -9.257 1.00 93.00 86 ARG A CA 1
ATOM 706 C C . ARG A 1 86 ? 21.472 -10.017 -10.741 1.00 93.00 86 ARG A C 1
ATOM 708 O O . ARG A 1 86 ? 22.369 -9.611 -11.481 1.00 93.00 86 ARG A O 1
ATOM 715 N N . HIS A 1 87 ? 20.451 -10.749 -11.194 1.00 94.38 87 HIS A N 1
ATOM 716 C CA . HIS A 1 87 ? 20.312 -11.105 -12.611 1.00 94.38 87 HIS A CA 1
ATOM 717 C C . HIS A 1 87 ? 20.092 -9.876 -13.495 1.00 94.38 87 HIS A C 1
ATOM 719 O O . HIS A 1 87 ? 20.692 -9.783 -14.566 1.00 94.38 87 HIS A O 1
ATOM 725 N N . PHE A 1 88 ? 19.270 -8.925 -13.046 1.00 95.62 88 PHE A N 1
ATOM 726 C CA . PHE A 1 88 ? 19.034 -7.688 -13.781 1.00 95.62 88 PHE A CA 1
ATOM 727 C C . PHE A 1 88 ? 20.306 -6.842 -13.894 1.00 95.62 88 PHE A C 1
ATOM 729 O O . PHE A 1 88 ? 20.661 -6.417 -14.987 1.00 95.62 88 PHE A O 1
ATOM 736 N N . SER A 1 89 ? 21.052 -6.663 -12.803 1.00 94.25 89 SER A N 1
ATOM 737 C CA . SER A 1 89 ? 22.327 -5.935 -12.819 1.00 94.25 89 SER A CA 1
ATOM 738 C C . SER A 1 89 ? 23.349 -6.579 -13.758 1.00 94.25 89 SER A C 1
ATOM 740 O O . SER A 1 89 ? 24.062 -5.874 -14.472 1.00 94.25 89 SER A O 1
ATOM 742 N N . LYS A 1 90 ? 23.395 -7.918 -13.823 1.00 95.25 90 LYS A N 1
ATOM 743 C CA . LYS A 1 90 ? 24.228 -8.635 -14.799 1.00 95.25 90 LYS A CA 1
ATOM 744 C C . LYS A 1 90 ? 23.786 -8.346 -16.236 1.00 95.25 90 LYS A C 1
ATOM 746 O O . LYS A 1 90 ? 24.623 -8.031 -17.075 1.00 95.25 90 LYS A O 1
ATOM 751 N N . MET A 1 91 ? 22.482 -8.409 -16.505 1.00 95.56 91 MET A N 1
ATOM 752 C CA . MET A 1 91 ? 21.910 -8.071 -17.811 1.00 95.56 91 MET A CA 1
ATOM 753 C C . MET A 1 91 ? 22.263 -6.640 -18.229 1.00 95.56 91 MET A C 1
ATOM 755 O O . MET A 1 91 ? 22.701 -6.431 -19.357 1.00 95.56 91 MET A O 1
ATOM 759 N N . LEU A 1 92 ? 22.115 -5.676 -17.317 1.00 95.69 92 LEU A N 1
ATOM 760 C CA . LEU A 1 92 ? 22.442 -4.273 -17.554 1.00 95.69 92 LEU A CA 1
ATOM 761 C C . LEU A 1 92 ? 23.928 -4.101 -17.887 1.00 95.69 92 LEU A C 1
ATOM 763 O O . LEU A 1 92 ? 24.261 -3.452 -18.871 1.00 95.69 92 LEU A O 1
ATOM 767 N N . SER A 1 93 ? 24.806 -4.759 -17.128 1.00 96.25 93 SER A N 1
ATOM 768 C CA . SER A 1 93 ? 26.254 -4.763 -17.365 1.00 96.25 93 SER A CA 1
ATOM 769 C C . SER A 1 93 ? 26.627 -5.300 -18.757 1.00 96.25 93 SER A C 1
ATOM 771 O O . SER A 1 93 ? 27.478 -4.743 -19.442 1.00 96.25 93 SER A O 1
ATOM 773 N N . GLU A 1 94 ? 25.954 -6.351 -19.230 1.00 96.25 94 GLU A N 1
ATOM 774 C CA . GLU A 1 94 ? 26.187 -6.907 -20.572 1.00 96.25 94 GLU A CA 1
ATOM 775 C C . GLU A 1 94 ? 25.711 -5.984 -21.708 1.00 96.25 94 GLU A C 1
ATOM 777 O O . GLU A 1 94 ? 26.231 -6.062 -22.827 1.00 96.25 94 GLU A O 1
ATOM 782 N N . ILE A 1 95 ? 24.706 -5.140 -21.453 1.00 97.50 95 ILE A N 1
ATOM 783 C CA . ILE A 1 95 ? 24.257 -4.118 -22.404 1.00 97.50 95 ILE A CA 1
ATOM 784 C C . ILE A 1 95 ? 25.233 -2.942 -22.412 1.00 97.50 95 ILE A C 1
ATOM 786 O O . ILE A 1 95 ? 25.660 -2.542 -23.491 1.00 97.50 95 ILE A O 1
ATOM 790 N N . THR A 1 96 ? 25.648 -2.439 -21.247 1.00 96.88 96 THR A N 1
ATOM 791 C CA . THR A 1 96 ? 26.557 -1.283 -21.149 1.00 96.88 96 THR A CA 1
ATOM 792 C C . THR A 1 96 ? 27.975 -1.580 -21.636 1.00 96.88 96 THR A C 1
ATOM 794 O O . THR A 1 96 ? 28.661 -0.675 -22.096 1.00 96.88 96 THR A O 1
ATOM 797 N N . GLN A 1 97 ? 28.414 -2.841 -21.607 1.00 97.44 97 GLN A N 1
ATOM 798 C CA . GLN A 1 97 ? 29.700 -3.273 -22.176 1.00 97.44 97 GLN A CA 1
ATOM 799 C C . GLN A 1 97 ? 29.652 -3.530 -23.689 1.00 97.44 97 GLN A C 1
ATOM 801 O O . GLN A 1 97 ? 30.665 -3.875 -24.300 1.00 97.44 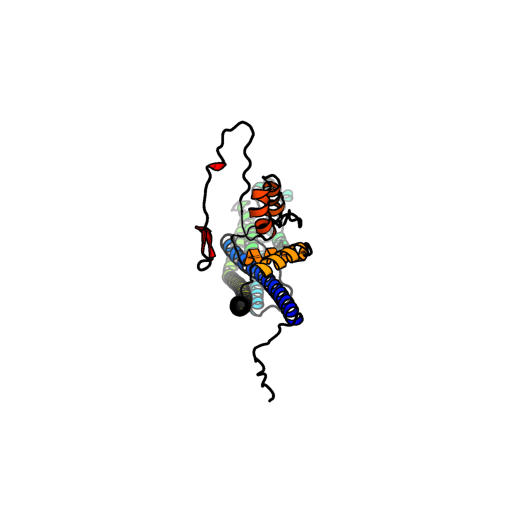97 GLN A O 1
ATOM 806 N N . HIS A 1 98 ? 28.484 -3.418 -24.324 1.00 98.12 98 HIS A N 1
ATOM 807 C CA . HIS A 1 98 ? 28.390 -3.628 -25.760 1.00 98.12 98 HIS A CA 1
ATOM 808 C C . HIS A 1 98 ? 29.126 -2.522 -26.528 1.00 98.12 98 HIS A C 1
ATOM 810 O O . HIS A 1 98 ? 29.017 -1.347 -26.196 1.00 98.12 98 HIS A O 1
ATOM 816 N N . LYS A 1 99 ? 29.791 -2.872 -27.637 1.00 97.81 99 LYS A N 1
ATOM 817 C CA . LYS A 1 99 ? 30.540 -1.916 -28.480 1.00 97.81 99 LYS A CA 1
ATOM 818 C C . LYS A 1 99 ? 29.715 -0.735 -29.020 1.00 97.81 99 LYS A C 1
ATOM 820 O O . LYS A 1 99 ? 30.279 0.262 -29.442 1.00 97.81 99 LYS A O 1
ATOM 825 N N . TRP A 1 100 ? 28.389 -0.865 -29.044 1.00 98.19 100 TRP A N 1
ATOM 826 C CA . TRP A 1 100 ? 27.450 0.176 -29.491 1.00 98.19 100 TRP A CA 1
ATOM 827 C C . TRP A 1 100 ? 26.768 0.917 -28.338 1.00 98.19 100 TRP A C 1
ATOM 829 O O . TRP A 1 100 ? 25.873 1.713 -28.578 1.00 98.19 100 TRP A O 1
ATOM 839 N N . ALA A 1 101 ? 27.143 0.638 -27.088 1.00 98.31 101 ALA A N 1
ATOM 840 C CA . ALA A 1 101 ? 26.517 1.262 -25.928 1.00 98.31 101 ALA A CA 1
ATOM 841 C C . ALA A 1 101 ? 27.025 2.683 -25.658 1.00 98.31 101 ALA A C 1
ATOM 843 O O . ALA A 1 101 ? 26.355 3.427 -24.949 1.00 98.31 101 ALA A O 1
ATOM 844 N N . TRP A 1 102 ? 28.185 3.052 -26.215 1.00 98.00 102 TRP A N 1
ATOM 845 C CA . TRP A 1 102 ? 28.892 4.296 -25.905 1.00 98.00 102 TRP A CA 1
ATOM 846 C C . TRP A 1 102 ? 28.044 5.583 -26.007 1.00 98.00 102 TRP A C 1
ATOM 848 O O . TRP A 1 102 ? 28.226 6.416 -25.123 1.00 98.00 102 TRP A O 1
ATOM 858 N N . PRO A 1 103 ? 27.082 5.755 -26.947 1.00 98.12 103 PRO A N 1
ATOM 859 C CA . PRO A 1 103 ? 26.266 6.976 -27.007 1.00 98.12 103 PRO A CA 1
ATOM 860 C C . PRO A 1 103 ? 25.269 7.110 -25.851 1.00 98.12 103 PRO A C 1
ATOM 862 O O . PRO A 1 103 ? 24.706 8.173 -25.637 1.00 98.12 103 PRO A O 1
ATOM 865 N N . PHE A 1 104 ? 25.007 6.013 -25.140 1.00 98.69 104 PHE A N 1
ATOM 866 C CA . PHE A 1 104 ? 23.951 5.906 -24.135 1.00 98.69 104 PHE A CA 1
ATOM 867 C C . PHE A 1 104 ? 24.501 5.863 -22.703 1.00 98.69 104 PHE A C 1
ATOM 869 O O . PHE A 1 104 ? 23.735 5.712 -21.748 1.00 98.69 104 PHE A O 1
ATOM 876 N N . LEU A 1 105 ? 25.831 5.889 -22.548 1.00 98.31 105 LEU A N 1
ATOM 877 C CA . LEU A 1 105 ? 26.485 5.728 -21.250 1.00 98.31 105 LEU A CA 1
ATOM 878 C C . LEU A 1 105 ? 26.334 6.960 -20.363 1.00 98.31 105 LEU A C 1
ATOM 880 O O . LEU A 1 105 ? 26.189 6.796 -19.156 1.00 98.31 105 LEU A O 1
ATOM 884 N N . GLU A 1 106 ? 26.342 8.144 -20.965 1.00 98.31 106 GLU A N 1
ATOM 885 C CA . GLU A 1 106 ? 26.248 9.440 -20.297 1.00 98.31 106 GLU A CA 1
ATOM 886 C C . GLU A 1 106 ? 25.094 10.263 -20.891 1.00 98.31 106 GLU A C 1
ATOM 888 O O . GLU A 1 106 ? 24.615 9.929 -21.983 1.00 98.31 106 GLU A O 1
ATOM 893 N N . PRO A 1 107 ? 24.623 11.317 -20.197 1.00 98.44 107 PRO A N 1
ATOM 894 C CA . PRO A 1 107 ? 23.632 12.233 -20.747 1.00 98.44 107 PRO A CA 1
ATOM 895 C C . PRO A 1 107 ? 24.065 12.792 -22.108 1.00 98.44 107 PRO A C 1
ATOM 897 O O . PRO A 1 107 ? 25.248 13.039 -22.338 1.00 98.44 107 PRO A O 1
ATOM 900 N N . VAL A 1 108 ? 23.095 13.022 -22.996 1.00 97.62 108 VAL A N 1
ATOM 901 C CA . VAL A 1 108 ? 23.354 13.636 -24.306 1.00 97.62 108 VAL A CA 1
ATOM 902 C C . VAL A 1 108 ? 23.929 15.040 -24.104 1.00 97.62 108 VAL A C 1
ATOM 904 O O . VAL A 1 108 ? 23.312 15.870 -23.437 1.00 97.62 108 VAL A O 1
ATOM 907 N N . ASP A 1 109 ? 25.096 15.299 -24.695 1.00 97.06 109 ASP A N 1
ATOM 908 C CA . ASP A 1 109 ? 25.744 16.614 -24.703 1.00 97.06 109 ASP A CA 1
ATOM 909 C C . ASP A 1 109 ? 25.081 17.521 -25.747 1.00 97.06 109 ASP A C 1
ATOM 911 O O . ASP A 1 109 ? 25.558 17.689 -26.868 1.00 97.06 109 ASP A O 1
ATOM 915 N N . VAL A 1 110 ? 23.907 18.035 -25.384 1.00 96.94 110 VAL A N 1
ATOM 916 C CA . VAL A 1 110 ? 23.048 18.846 -26.255 1.00 96.94 110 VAL A CA 1
ATOM 917 C C . VAL A 1 110 ? 23.770 20.099 -26.755 1.00 96.94 110 VAL A C 1
ATOM 919 O O . VAL A 1 110 ? 23.680 20.416 -27.939 1.00 96.94 110 VAL A O 1
ATOM 922 N N . GLU A 1 111 ? 24.524 20.776 -25.886 1.00 95.62 111 GLU A N 1
ATOM 923 C CA . GLU A 1 111 ? 25.283 21.980 -26.241 1.00 95.62 111 GLU A CA 1
ATOM 924 C C . GLU A 1 111 ? 26.472 21.643 -27.149 1.00 95.62 111 GLU A C 1
ATOM 926 O O . GLU A 1 111 ? 26.640 22.263 -28.199 1.00 95.62 111 GLU A O 1
ATOM 931 N N . GLY A 1 112 ? 27.271 20.630 -26.792 1.00 96.38 112 GLY A N 1
ATOM 932 C CA . GLY A 1 112 ? 28.440 20.228 -27.577 1.00 96.38 112 GLY A CA 1
ATOM 933 C C . GLY A 1 112 ? 28.097 19.680 -28.965 1.00 96.38 112 GLY A C 1
ATOM 934 O O . GLY A 1 112 ? 28.917 19.766 -29.881 1.00 96.38 112 GLY A O 1
ATOM 935 N N . LEU A 1 113 ? 26.883 19.150 -29.138 1.00 95.19 113 LEU A N 1
ATOM 936 C CA . LEU A 1 113 ? 26.370 18.634 -30.410 1.00 95.19 113 LEU A CA 1
ATOM 937 C C . LEU A 1 113 ? 25.495 19.640 -31.180 1.00 95.19 113 LEU A C 1
ATOM 939 O O . LEU A 1 113 ? 25.128 19.349 -32.318 1.00 95.19 113 LEU A O 1
ATOM 943 N N . GLY A 1 114 ? 25.175 20.804 -30.600 1.00 96.38 114 GLY A N 1
ATOM 944 C CA . GLY A 1 114 ? 24.338 21.833 -31.231 1.00 96.38 114 GLY A CA 1
ATOM 945 C C . GLY A 1 114 ? 22.888 21.394 -31.468 1.00 96.38 114 GLY A C 1
ATOM 946 O O . GLY A 1 114 ? 22.331 21.658 -32.531 1.00 96.38 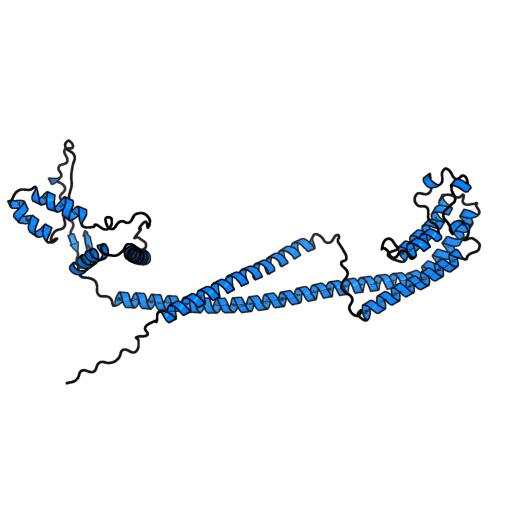114 GLY A O 1
ATOM 947 N N . LEU A 1 115 ? 22.298 20.668 -30.513 1.00 96.56 115 LEU A N 1
ATOM 948 C CA . LEU A 1 115 ? 20.965 20.063 -30.624 1.00 96.56 115 LEU A CA 1
ATOM 949 C C . LEU A 1 115 ? 19.878 20.944 -29.981 1.00 96.56 115 LEU A C 1
ATOM 951 O O . LEU A 1 115 ? 19.263 20.563 -28.985 1.00 96.56 115 LEU A O 1
ATOM 955 N N . ASP A 1 116 ? 19.639 22.130 -30.537 1.00 96.00 116 ASP A N 1
ATOM 956 C CA . ASP A 1 116 ? 18.784 23.159 -29.917 1.00 96.00 116 ASP A CA 1
ATOM 957 C C . ASP A 1 116 ? 17.334 22.702 -29.634 1.00 96.00 116 ASP A C 1
ATOM 959 O O . ASP A 1 116 ? 16.702 23.178 -28.692 1.00 96.00 116 ASP A O 1
ATOM 963 N N . ASP A 1 117 ? 16.814 21.744 -30.406 1.00 97.50 117 ASP A N 1
ATOM 964 C CA . ASP A 1 117 ? 15.451 21.203 -30.298 1.00 97.50 117 ASP A CA 1
ATOM 965 C C . ASP A 1 117 ? 15.339 19.951 -29.402 1.00 97.50 117 ASP A C 1
ATOM 967 O O . ASP A 1 117 ? 14.247 19.405 -29.208 1.00 97.50 117 ASP A O 1
ATOM 971 N N . TYR A 1 118 ? 16.447 19.470 -28.821 1.00 97.94 118 TYR A N 1
ATOM 972 C CA . TYR A 1 118 ? 16.476 18.172 -28.138 1.00 97.94 118 TYR A CA 1
ATOM 973 C C . TYR A 1 118 ? 15.483 18.081 -26.980 1.00 97.94 118 TYR A C 1
ATOM 975 O O . TYR A 1 118 ? 14.736 17.108 -26.883 1.00 97.94 118 TYR A O 1
ATOM 983 N N . PHE A 1 119 ? 15.434 19.094 -26.114 1.00 97.94 119 PHE A N 1
ATOM 984 C CA . PHE A 1 119 ? 14.518 19.107 -24.968 1.00 97.94 119 PHE A CA 1
ATOM 985 C C . PHE A 1 119 ? 13.073 19.467 -25.344 1.00 97.94 119 PHE A C 1
ATOM 987 O O . PHE A 1 119 ? 12.171 19.256 -24.535 1.00 97.94 119 PHE A O 1
ATOM 994 N N . GLU A 1 120 ? 12.829 19.955 -26.564 1.00 97.81 120 GLU A N 1
ATOM 995 C CA . GLU A 1 120 ? 11.472 20.122 -27.098 1.00 97.81 120 GLU A CA 1
ATOM 996 C C . GLU A 1 120 ? 10.895 18.772 -27.546 1.00 97.81 120 GLU A C 1
ATOM 998 O O . GLU A 1 120 ? 9.711 18.487 -27.354 1.00 97.81 120 GLU A O 1
ATOM 1003 N N . ILE A 1 121 ? 11.747 17.906 -28.103 1.00 97.94 121 ILE A N 1
ATOM 1004 C CA . ILE A 1 121 ? 11.356 16.586 -28.610 1.00 97.94 121 ILE A CA 1
ATOM 1005 C C . ILE A 1 121 ? 11.418 15.520 -27.503 1.00 97.94 121 ILE A C 1
ATOM 1007 O O . ILE A 1 121 ? 10.543 14.646 -27.421 1.00 97.94 121 ILE A O 1
ATOM 1011 N N . ILE A 1 122 ? 12.439 15.557 -26.644 1.00 98.25 122 ILE A N 1
ATOM 1012 C CA . ILE A 1 122 ? 12.694 14.577 -25.581 1.00 98.25 122 ILE A CA 1
ATOM 1013 C C . ILE A 1 122 ? 12.311 15.142 -24.211 1.00 98.25 122 ILE A C 1
ATOM 1015 O O . ILE A 1 122 ? 13.088 15.812 -23.541 1.00 98.25 122 ILE A O 1
ATOM 1019 N N . GLU A 1 123 ? 11.117 14.763 -23.749 1.00 97.69 123 GLU A N 1
ATOM 1020 C CA . GLU A 1 123 ? 10.557 15.213 -22.465 1.00 97.69 123 GLU A CA 1
ATOM 1021 C C . GLU A 1 123 ? 11.342 14.722 -21.240 1.00 97.69 123 GLU A C 1
ATOM 1023 O O . GLU A 1 123 ? 11.406 15.393 -20.212 1.00 97.69 123 GLU A O 1
ATOM 1028 N N . LYS A 1 124 ? 11.881 13.500 -21.309 1.00 98.00 124 LYS A N 1
ATOM 1029 C CA . LYS A 1 124 ? 12.555 12.841 -20.183 1.00 98.00 124 LYS A CA 1
ATOM 1030 C C . LYS A 1 124 ? 13.862 12.212 -20.649 1.00 98.00 124 LYS A C 1
ATOM 1032 O O . LYS A 1 124 ? 13.867 11.017 -20.953 1.00 98.00 124 LYS A O 1
ATOM 1037 N N . PRO A 1 125 ? 14.954 12.989 -20.722 1.00 98.06 125 PRO A N 1
ATOM 1038 C CA . PRO A 1 125 ? 16.282 12.461 -21.008 1.00 98.06 125 PRO A CA 1
ATOM 1039 C C . PRO A 1 125 ? 16.656 11.355 -20.016 1.00 98.06 125 PRO A C 1
ATOM 1041 O O . PRO A 1 125 ? 16.312 11.425 -18.834 1.00 98.06 125 PRO A O 1
ATOM 1044 N N . MET A 1 126 ? 17.342 10.323 -20.498 1.00 98.38 126 MET A N 1
ATOM 1045 C CA . MET A 1 126 ? 17.799 9.206 -19.678 1.00 98.38 126 MET A CA 1
ATOM 1046 C C . MET A 1 126 ? 19.066 8.608 -20.278 1.00 98.38 126 MET A C 1
ATOM 1048 O O . MET A 1 126 ? 19.228 8.600 -21.498 1.00 98.38 126 MET A O 1
ATOM 1052 N N . ASP A 1 127 ? 19.922 8.070 -19.417 1.00 98.62 127 ASP A N 1
ATOM 1053 C CA . ASP A 1 127 ? 21.215 7.483 -19.758 1.00 98.62 127 ASP A CA 1
ATOM 1054 C C . ASP A 1 127 ? 21.642 6.460 -18.684 1.00 98.62 127 ASP A C 1
ATOM 1056 O O . ASP A 1 127 ? 21.073 6.396 -17.583 1.00 98.62 127 ASP A O 1
ATOM 1060 N N . PHE A 1 128 ? 22.639 5.626 -18.989 1.00 98.38 128 PHE A N 1
ATOM 1061 C CA . PHE A 1 128 ? 23.055 4.568 -18.068 1.00 98.38 128 PHE A CA 1
ATOM 1062 C C . PHE A 1 128 ? 23.752 5.079 -16.798 1.00 98.38 128 PHE A C 1
ATOM 1064 O O . PHE A 1 128 ? 23.634 4.415 -15.759 1.00 98.38 128 PHE A O 1
ATOM 1071 N N . SER A 1 129 ? 24.440 6.226 -16.820 1.00 97.25 129 SER A N 1
ATOM 1072 C CA . SER A 1 129 ? 25.058 6.797 -15.616 1.00 97.25 129 SER A CA 1
ATOM 1073 C C . SER A 1 129 ? 23.992 7.327 -14.650 1.00 97.25 129 SER A C 1
ATOM 1075 O O . SER A 1 129 ? 24.075 7.082 -13.439 1.00 97.25 129 SER A O 1
ATOM 1077 N N . THR A 1 130 ? 22.908 7.908 -15.170 1.00 96.62 130 THR A N 1
ATOM 1078 C CA . THR A 1 130 ? 21.716 8.297 -14.407 1.00 96.62 130 THR A CA 1
ATOM 1079 C C . THR A 1 130 ? 20.998 7.094 -13.806 1.00 96.62 130 THR A C 1
ATOM 1081 O O . THR A 1 130 ? 20.709 7.102 -12.604 1.00 96.62 130 THR A O 1
ATOM 1084 N N . ILE A 1 131 ? 20.770 6.023 -14.576 1.00 96.25 131 ILE A N 1
ATOM 1085 C CA . ILE A 1 131 ? 20.194 4.783 -14.031 1.00 96.25 131 ILE A CA 1
ATOM 1086 C C . ILE A 1 131 ? 21.074 4.237 -12.901 1.00 96.25 131 ILE A C 1
ATOM 1088 O O . ILE A 1 131 ? 20.566 3.922 -11.824 1.00 96.25 131 ILE A O 1
ATOM 1092 N N . LYS A 1 132 ? 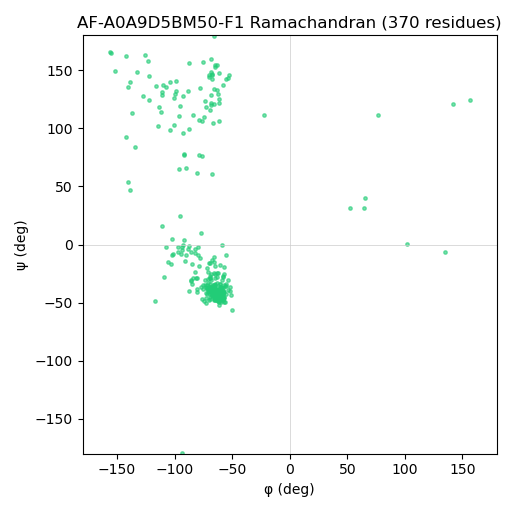22.394 4.173 -13.104 1.00 94.19 132 LYS A N 1
ATOM 1093 C CA . LYS A 1 132 ? 23.343 3.679 -12.098 1.00 94.19 132 LYS A CA 1
ATOM 1094 C C . LYS A 1 132 ? 23.327 4.526 -10.823 1.00 94.19 132 LYS A C 1
ATOM 1096 O O . LYS A 1 132 ? 23.377 3.969 -9.728 1.00 94.19 132 LYS A O 1
ATOM 1101 N N . ARG A 1 133 ? 23.226 5.853 -10.941 1.00 93.00 133 ARG A N 1
ATOM 1102 C CA . ARG A 1 133 ? 23.089 6.765 -9.795 1.00 93.00 133 ARG A CA 1
ATOM 1103 C C . ARG A 1 133 ? 21.797 6.490 -9.023 1.00 93.00 133 ARG A C 1
ATOM 1105 O O . ARG A 1 133 ? 21.864 6.270 -7.819 1.00 93.00 133 ARG A O 1
ATOM 1112 N N . LYS A 1 134 ? 20.655 6.389 -9.714 1.00 93.25 134 LYS A N 1
ATOM 1113 C CA . LYS A 1 134 ? 19.346 6.074 -9.107 1.00 93.25 134 LYS A CA 1
ATOM 1114 C C . LYS A 1 134 ? 19.296 4.688 -8.455 1.00 93.25 134 LYS A C 1
ATOM 1116 O O . LYS A 1 134 ? 18.611 4.508 -7.455 1.00 93.25 134 LYS A O 1
ATOM 1121 N N . MET A 1 135 ? 20.016 3.704 -8.997 1.00 90.44 135 MET A N 1
ATOM 1122 C CA . MET A 1 135 ? 20.126 2.366 -8.398 1.00 90.44 135 MET A CA 1
ATOM 1123 C C . MET A 1 135 ? 20.918 2.360 -7.085 1.00 90.44 135 MET A C 1
ATOM 1125 O O . MET A 1 135 ? 20.657 1.522 -6.227 1.00 90.44 135 MET A O 1
ATOM 1129 N N . ASN A 1 136 ? 21.887 3.266 -6.935 1.00 86.88 136 ASN A N 1
ATOM 1130 C CA . ASN A 1 136 ? 22.744 3.354 -5.749 1.00 86.88 136 ASN A CA 1
ATOM 1131 C C . ASN A 1 136 ? 22.227 4.345 -4.696 1.00 86.88 136 ASN A C 1
ATOM 1133 O O . ASN A 1 136 ? 22.847 4.477 -3.640 1.00 86.88 136 ASN A O 1
ATOM 1137 N N . ASP A 1 137 ? 21.124 5.039 -4.974 1.00 84.19 137 ASP A N 1
ATOM 1138 C CA . ASP A 1 137 ? 20.526 5.999 -4.058 1.00 84.19 137 ASP A CA 1
ATOM 1139 C C . ASP A 1 137 ? 19.915 5.283 -2.841 1.00 84.19 137 ASP A C 1
ATOM 1141 O O . ASP A 1 137 ? 18.977 4.490 -2.951 1.00 84.19 137 ASP A O 1
ATOM 1145 N N . LYS A 1 138 ? 20.485 5.562 -1.665 1.00 68.06 138 LYS A N 1
ATOM 1146 C CA . LYS A 1 138 ? 20.084 4.987 -0.375 1.00 68.06 138 LYS A CA 1
ATOM 1147 C C . LYS A 1 138 ? 19.091 5.865 0.391 1.00 68.06 138 LYS A C 1
ATOM 1149 O O . LYS A 1 138 ? 18.572 5.408 1.408 1.00 68.06 138 LYS A O 1
ATOM 1154 N N . GLU A 1 139 ? 18.819 7.087 -0.070 1.00 64.56 139 GLU A N 1
ATOM 1155 C CA . GLU A 1 139 ? 17.991 8.072 0.644 1.00 64.56 139 GLU A CA 1
ATOM 1156 C C . GLU A 1 139 ? 16.487 7.935 0.348 1.00 64.56 139 GLU A C 1
ATOM 1158 O O . GLU A 1 139 ? 15.661 8.601 0.966 1.00 64.56 139 GLU A O 1
ATOM 1163 N N . GLY A 1 140 ? 16.101 6.989 -0.517 1.00 62.59 140 GLY A N 1
ATOM 1164 C CA . GLY A 1 140 ? 14.704 6.577 -0.705 1.00 62.59 140 GLY A CA 1
ATOM 1165 C C . GLY A 1 140 ? 14.004 7.146 -1.941 1.00 62.59 140 GLY A C 1
ATOM 1166 O O . GLY A 1 140 ? 12.850 6.792 -2.177 1.00 62.59 140 GLY A O 1
ATOM 1167 N N . SER A 1 141 ? 14.688 7.957 -2.756 1.00 67.50 141 SER A N 1
ATOM 1168 C CA . SER A 1 141 ? 14.235 8.363 -4.101 1.00 67.50 141 SER A CA 1
ATOM 1169 C C . SER A 1 141 ? 14.662 7.409 -5.226 1.00 67.50 141 SER A C 1
ATOM 1171 O O . SER A 1 141 ? 14.270 7.603 -6.379 1.00 67.50 141 SER A O 1
ATOM 1173 N N . GLY A 1 142 ? 15.443 6.376 -4.903 1.00 82.50 142 GLY A N 1
ATOM 1174 C CA . GLY A 1 142 ? 15.851 5.325 -5.831 1.00 82.50 142 GLY A CA 1
ATOM 1175 C C . GLY A 1 142 ? 14.695 4.445 -6.327 1.00 82.50 142 GLY A C 1
ATOM 1176 O O . GLY A 1 142 ? 13.531 4.603 -5.953 1.00 82.50 142 GLY A O 1
ATOM 1177 N N . TYR A 1 143 ? 15.026 3.482 -7.185 1.00 90.31 143 TYR A N 1
ATOM 1178 C CA . TYR A 1 143 ? 14.036 2.571 -7.764 1.00 90.31 143 TYR A CA 1
ATOM 1179 C C . TYR A 1 143 ? 13.397 1.655 -6.718 1.00 90.31 143 TYR A C 1
ATOM 1181 O O . TYR A 1 143 ? 14.088 1.014 -5.926 1.00 90.31 143 TYR A O 1
ATOM 1189 N N . LYS A 1 144 ? 12.069 1.527 -6.765 1.00 86.88 144 LYS A N 1
ATOM 1190 C CA . LYS A 1 144 ? 11.303 0.681 -5.833 1.00 86.88 144 LYS A CA 1
ATOM 1191 C C . LYS A 1 144 ? 11.310 -0.786 -6.230 1.00 86.88 144 LYS A C 1
ATOM 1193 O O . LYS A 1 144 ? 11.132 -1.661 -5.388 1.00 86.88 144 LYS A O 1
ATOM 1198 N N . ASN A 1 145 ? 11.431 -1.054 -7.524 1.00 88.44 145 ASN A N 1
ATOM 1199 C CA . ASN A 1 145 ? 11.415 -2.395 -8.082 1.00 88.44 145 ASN A CA 1
ATOM 1200 C C . ASN A 1 145 ? 12.160 -2.425 -9.421 1.00 88.44 145 ASN A C 1
ATOM 1202 O O . ASN A 1 145 ? 12.410 -1.402 -10.057 1.00 88.44 145 ASN A O 1
ATOM 1206 N N . VAL A 1 146 ? 12.478 -3.636 -9.869 1.00 93.62 146 VAL A N 1
ATOM 1207 C CA . VAL A 1 146 ? 13.221 -3.869 -11.112 1.00 93.62 146 VAL A CA 1
ATOM 1208 C C . VAL A 1 146 ? 12.477 -3.387 -12.368 1.00 93.62 146 VAL A C 1
ATOM 1210 O O . VAL A 1 146 ? 13.118 -3.078 -13.371 1.00 93.62 146 VAL A O 1
ATOM 1213 N N . ARG A 1 147 ? 11.137 -3.280 -12.338 1.00 95.00 147 ARG A N 1
ATOM 1214 C CA . ARG A 1 147 ? 10.349 -2.810 -13.491 1.00 95.00 147 ARG A CA 1
ATOM 1215 C C . ARG A 1 147 ? 10.541 -1.324 -13.755 1.00 95.00 147 ARG A C 1
ATOM 1217 O O . ARG A 1 147 ? 10.526 -0.926 -14.913 1.00 95.00 147 ARG A O 1
ATOM 1224 N N . GLU A 1 148 ? 10.743 -0.523 -12.713 1.00 95.12 148 GLU A N 1
ATOM 1225 C CA . GLU A 1 148 ? 11.065 0.897 -12.877 1.00 95.12 148 GLU A CA 1
ATOM 1226 C C . GLU A 1 148 ? 12.428 1.072 -13.564 1.00 95.12 148 GLU A C 1
ATOM 1228 O O . GLU A 1 148 ? 12.559 1.889 -14.470 1.00 95.12 148 GLU A O 1
ATOM 1233 N N . ILE A 1 149 ? 13.416 0.236 -13.218 1.00 96.00 149 ILE A N 1
ATOM 1234 C CA . ILE A 1 149 ? 14.725 0.236 -13.890 1.00 96.00 149 ILE A CA 1
ATOM 1235 C C . ILE A 1 149 ? 14.575 -0.197 -15.350 1.00 96.00 149 ILE A C 1
ATOM 1237 O O . ILE A 1 149 ? 15.111 0.441 -16.250 1.00 96.00 149 ILE A O 1
ATOM 1241 N N . TYR A 1 150 ? 13.825 -1.274 -15.596 1.00 97.75 150 TYR A N 1
ATOM 1242 C CA . TYR A 1 150 ? 13.509 -1.748 -16.945 1.00 97.75 150 TYR A CA 1
ATOM 1243 C C . TYR A 1 150 ? 12.851 -0.655 -17.801 1.00 97.75 150 TYR A C 1
ATOM 1245 O O . TYR A 1 150 ? 13.228 -0.486 -18.960 1.00 97.75 150 TYR A O 1
ATOM 1253 N N . ALA A 1 151 ? 11.914 0.110 -17.233 1.00 98.25 151 ALA A N 1
ATOM 1254 C CA . ALA A 1 151 ? 11.258 1.214 -17.926 1.00 98.25 151 ALA A CA 1
ATOM 1255 C C . ALA A 1 151 ? 12.256 2.309 -18.335 1.00 98.25 151 ALA A C 1
ATOM 1257 O O . ALA A 1 151 ? 12.239 2.734 -19.489 1.00 98.25 151 ALA A O 1
ATOM 1258 N N . ASP A 1 152 ? 13.166 2.698 -17.440 1.00 98.38 152 ASP A N 1
ATOM 1259 C CA . ASP A 1 152 ? 14.172 3.720 -17.743 1.00 98.38 152 ASP A CA 1
ATOM 1260 C C . ASP A 1 152 ? 15.216 3.222 -18.758 1.00 98.38 152 ASP A C 1
ATOM 1262 O O . ASP A 1 152 ? 15.619 3.985 -19.632 1.00 98.38 152 ASP A O 1
ATOM 1266 N N . VAL A 1 153 ? 15.589 1.934 -18.751 1.00 98.44 153 VAL A N 1
ATOM 1267 C CA . VAL A 1 153 ? 16.451 1.366 -19.810 1.00 98.44 153 VAL A CA 1
ATOM 1268 C C . VAL A 1 153 ? 15.768 1.442 -21.177 1.00 98.44 153 VAL A C 1
ATOM 1270 O O . VAL A 1 153 ? 16.404 1.803 -22.166 1.00 98.44 153 VAL A O 1
ATOM 1273 N N . ARG A 1 154 ? 14.467 1.137 -21.261 1.00 98.69 154 ARG A N 1
ATOM 1274 C CA . ARG A 1 154 ? 13.715 1.301 -22.516 1.00 98.69 154 ARG A CA 1
ATOM 1275 C C . ARG A 1 154 ? 13.624 2.761 -22.935 1.00 98.69 154 ARG A C 1
ATOM 1277 O O . ARG A 1 154 ? 13.695 3.045 -24.127 1.00 98.69 154 ARG A O 1
ATOM 1284 N N . LEU A 1 155 ? 13.471 3.670 -21.973 1.00 98.81 155 LEU A N 1
ATOM 1285 C CA . LEU A 1 155 ? 13.376 5.103 -22.225 1.00 98.81 155 LEU A CA 1
ATOM 1286 C C . LEU A 1 155 ? 14.632 5.642 -22.919 1.00 98.81 155 LEU A C 1
ATOM 1288 O O . LEU A 1 155 ? 14.487 6.386 -23.881 1.00 98.81 155 LEU A O 1
ATOM 1292 N N . ILE A 1 156 ? 15.832 5.199 -22.517 1.00 98.75 156 ILE A N 1
ATOM 1293 C CA . ILE A 1 156 ? 17.100 5.536 -23.196 1.00 98.75 156 ILE A CA 1
ATOM 1294 C C . ILE A 1 156 ? 16.989 5.279 -24.705 1.00 98.75 156 ILE A C 1
ATOM 1296 O O . ILE A 1 156 ? 17.182 6.177 -25.525 1.00 98.75 156 ILE A O 1
ATOM 1300 N N . PHE A 1 157 ? 16.645 4.046 -25.077 1.00 98.75 157 PHE A N 1
ATOM 1301 C CA . PHE A 1 157 ? 16.621 3.637 -26.479 1.00 98.75 157 PHE A CA 1
ATOM 1302 C C . PHE A 1 157 ? 15.445 4.240 -27.245 1.00 98.75 157 PHE A C 1
ATOM 1304 O O . PHE A 1 157 ? 15.600 4.621 -28.402 1.00 98.75 157 PHE A O 1
ATOM 1311 N N . ASN A 1 158 ? 14.282 4.370 -26.608 1.00 98.69 158 ASN A N 1
ATOM 1312 C CA . ASN A 1 158 ? 13.112 4.985 -27.226 1.00 98.69 158 ASN A CA 1
ATOM 1313 C C . ASN A 1 158 ? 13.334 6.474 -27.495 1.00 98.69 158 ASN A C 1
ATOM 1315 O O . ASN A 1 158 ? 12.951 6.945 -28.559 1.00 98.69 158 ASN A O 1
ATOM 1319 N N . ASN A 1 159 ? 13.986 7.203 -26.585 1.00 98.75 159 ASN A N 1
ATOM 1320 C CA . ASN A 1 159 ? 14.353 8.599 -26.815 1.00 98.75 159 ASN A CA 1
ATOM 1321 C C . ASN A 1 159 ? 15.327 8.722 -27.987 1.00 98.75 159 ASN A C 1
ATOM 1323 O O . ASN A 1 159 ? 15.115 9.541 -28.876 1.00 98.75 159 ASN A O 1
ATOM 1327 N N . ALA A 1 160 ? 16.348 7.862 -28.036 1.00 98.62 160 ALA A N 1
ATOM 1328 C CA . ALA A 1 160 ? 17.294 7.846 -29.144 1.00 98.62 160 ALA A CA 1
ATOM 1329 C C . ALA A 1 160 ? 16.601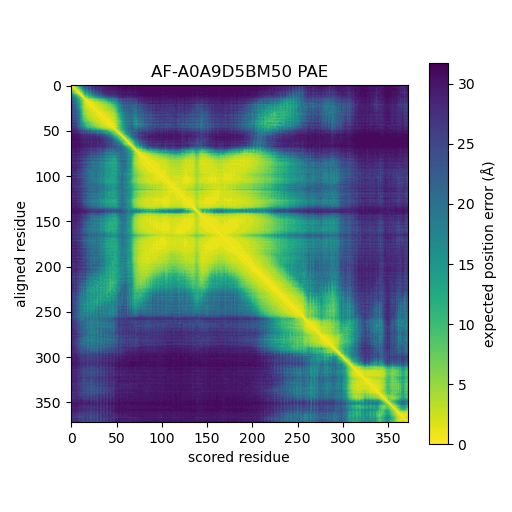 7.569 -30.487 1.00 98.62 160 ALA A C 1
ATOM 1331 O O . ALA A 1 160 ? 16.838 8.287 -31.453 1.00 98.62 160 ALA A O 1
ATOM 1332 N N . MET A 1 161 ? 15.701 6.585 -30.546 1.00 98.69 161 MET A N 1
ATOM 1333 C CA . MET A 1 161 ? 14.939 6.286 -31.763 1.00 98.69 161 MET A CA 1
ATOM 1334 C C . MET A 1 161 ? 13.909 7.368 -32.118 1.00 98.69 161 MET A C 1
ATOM 1336 O O . MET A 1 161 ? 13.598 7.532 -33.291 1.00 98.69 161 MET A O 1
ATOM 1340 N N . LYS A 1 162 ? 13.372 8.089 -31.124 1.00 98.62 162 LYS A N 1
ATOM 1341 C CA . LYS A 1 162 ? 12.425 9.198 -31.324 1.00 98.62 162 LYS A CA 1
ATOM 1342 C C . LYS A 1 162 ? 13.114 10.424 -31.919 1.00 98.62 162 LYS A C 1
ATOM 1344 O O . LYS A 1 162 ? 12.538 11.070 -32.784 1.00 98.62 162 LYS A O 1
ATOM 1349 N N . TYR A 1 163 ? 14.303 10.756 -31.421 1.00 98.50 163 TYR A N 1
ATOM 1350 C CA . TYR A 1 163 ? 15.036 11.949 -31.842 1.00 98.50 163 TYR A CA 1
ATOM 1351 C C . TYR A 1 163 ? 15.789 11.740 -33.162 1.00 98.50 163 TYR A C 1
ATOM 1353 O O . TYR A 1 163 ? 15.852 12.640 -33.990 1.00 98.50 163 TYR A O 1
ATOM 1361 N N . ASN A 1 164 ? 16.360 10.550 -33.371 1.00 98.12 164 ASN A N 1
ATOM 1362 C CA . ASN A 1 164 ? 17.232 10.287 -34.512 1.00 98.12 164 ASN A CA 1
ATOM 1363 C C . ASN A 1 164 ? 16.492 9.575 -35.655 1.00 98.12 164 ASN A C 1
ATOM 1365 O O . ASN A 1 164 ? 15.737 8.627 -35.417 1.00 98.12 164 ASN A O 1
ATOM 1369 N N . ASP A 1 165 ? 16.793 9.970 -36.898 1.00 97.50 165 ASP A N 1
ATOM 1370 C CA . ASP A 1 165 ? 16.273 9.336 -38.120 1.00 97.50 165 ASP A CA 1
ATOM 1371 C C . ASP A 1 165 ? 16.536 7.821 -38.132 1.00 97.50 165 ASP A C 1
ATOM 1373 O O . ASP A 1 165 ? 17.601 7.367 -37.704 1.00 97.50 165 ASP A O 1
ATOM 1377 N N . GLU A 1 166 ? 15.594 7.035 -38.660 1.00 96.38 166 GLU A N 1
ATOM 1378 C CA . GLU A 1 166 ? 15.656 5.565 -38.662 1.00 96.38 166 GLU A CA 1
ATOM 1379 C C . GLU A 1 166 ? 16.905 4.986 -39.344 1.00 96.38 166 GLU A C 1
ATOM 1381 O O . GLU A 1 166 ? 17.322 3.869 -39.028 1.00 96.38 166 GLU A O 1
ATOM 1386 N N . LYS A 1 167 ? 17.512 5.730 -40.276 1.00 95.50 167 LYS A N 1
ATOM 1387 C CA . LYS A 1 167 ? 18.728 5.324 -40.996 1.00 95.50 167 LYS A CA 1
ATOM 1388 C C . LYS A 1 167 ? 20.012 5.770 -40.305 1.00 95.50 167 LYS A C 1
ATOM 1390 O O . LYS A 1 167 ? 21.088 5.363 -40.736 1.00 95.50 167 LYS A O 1
ATOM 1395 N N . SER A 1 168 ? 19.922 6.608 -39.274 1.00 98.00 168 SER A N 1
ATOM 1396 C CA . SER A 1 168 ? 21.090 7.042 -38.512 1.00 98.00 168 SER A CA 1
ATOM 1397 C C . SER A 1 168 ? 21.703 5.878 -37.731 1.00 98.00 168 SER A C 1
ATOM 1399 O O . SER A 1 168 ? 21.002 5.001 -37.214 1.00 98.00 168 SER A O 1
ATOM 1401 N N . ASP A 1 169 ? 23.026 5.908 -37.577 1.00 98.12 169 ASP A N 1
ATOM 1402 C CA . ASP A 1 169 ? 23.746 4.907 -36.792 1.00 98.12 169 ASP A CA 1
ATOM 1403 C C . ASP A 1 169 ? 23.223 4.835 -35.350 1.00 98.12 169 ASP A C 1
ATOM 1405 O O . ASP A 1 169 ? 23.024 3.743 -34.822 1.00 98.12 169 ASP A O 1
ATOM 1409 N N . ILE A 1 170 ? 22.919 5.980 -34.727 1.00 98.00 170 ILE A N 1
ATOM 1410 C CA . ILE A 1 170 ? 22.402 6.047 -33.351 1.00 98.00 170 ILE A CA 1
ATOM 1411 C C . ILE A 1 170 ? 21.048 5.344 -33.224 1.00 98.00 170 ILE A C 1
ATOM 1413 O O . ILE A 1 170 ? 20.850 4.574 -32.279 1.00 98.00 170 ILE A O 1
ATOM 1417 N N . HIS A 1 171 ? 20.140 5.534 -34.186 1.00 98.69 171 HIS A N 1
ATOM 1418 C CA . HIS A 1 171 ? 18.852 4.841 -34.192 1.00 98.69 171 HIS A CA 1
ATOM 1419 C C . HIS A 1 171 ? 19.038 3.325 -34.335 1.00 98.69 171 HIS A C 1
ATOM 1421 O O . HIS A 1 171 ? 18.473 2.547 -33.561 1.00 98.69 171 HIS A O 1
ATOM 1427 N N . VAL A 1 172 ? 19.871 2.884 -35.284 1.00 98.56 172 VAL A N 1
ATOM 1428 C CA . VAL A 1 172 ? 20.145 1.455 -35.510 1.00 98.56 172 VAL A CA 1
ATOM 1429 C C . VAL A 1 172 ? 20.804 0.814 -34.282 1.00 98.56 172 VAL A C 1
ATOM 1431 O O . VAL A 1 172 ? 20.433 -0.299 -33.885 1.00 98.56 172 VAL A O 1
ATOM 1434 N N . MET A 1 173 ? 21.740 1.515 -33.636 1.00 98.50 173 MET A N 1
ATOM 1435 C CA . MET A 1 173 ? 22.378 1.083 -32.390 1.00 98.50 173 MET A CA 1
ATOM 1436 C C . MET A 1 173 ? 21.361 0.947 -31.252 1.00 98.50 173 MET A C 1
ATOM 1438 O O . MET A 1 173 ? 21.341 -0.092 -30.583 1.00 98.50 173 MET A O 1
ATOM 1442 N N . ALA A 1 174 ? 20.496 1.950 -31.063 1.00 98.75 174 ALA A N 1
ATOM 1443 C CA . ALA A 1 174 ? 19.463 1.954 -30.030 1.00 98.75 174 ALA A CA 1
ATOM 1444 C C . ALA A 1 174 ? 18.475 0.797 -30.214 1.00 98.75 174 ALA A C 1
ATOM 1446 O O . ALA A 1 174 ? 18.257 0.019 -29.284 1.00 98.75 174 ALA A O 1
ATOM 1447 N N . LYS A 1 175 ? 17.953 0.619 -31.433 1.00 98.62 175 LYS A N 1
ATOM 1448 C CA . LYS A 1 175 ? 17.041 -0.479 -31.781 1.00 98.62 175 LYS A CA 1
ATOM 1449 C C . LYS A 1 175 ? 17.672 -1.845 -31.521 1.00 98.62 175 LYS A C 1
ATOM 1451 O O . LYS A 1 175 ? 17.075 -2.702 -30.875 1.00 98.62 175 LYS A O 1
ATOM 1456 N N . THR A 1 176 ? 18.922 -2.028 -31.949 1.00 98.38 176 THR A N 1
ATOM 1457 C CA . THR A 1 176 ? 19.648 -3.293 -31.761 1.00 98.38 176 THR A CA 1
ATOM 1458 C C . THR A 1 176 ? 19.865 -3.618 -30.282 1.00 98.38 176 THR A C 1
ATOM 1460 O O . THR A 1 176 ? 19.718 -4.772 -29.863 1.00 98.38 176 THR A O 1
ATOM 1463 N N . LEU A 1 177 ? 20.235 -2.622 -29.472 1.00 98.62 177 LEU A N 1
ATOM 1464 C CA . LEU A 1 177 ? 20.458 -2.819 -28.041 1.00 98.62 177 LEU A CA 1
ATOM 1465 C C . LEU A 1 177 ? 19.157 -3.041 -27.276 1.00 98.62 177 LEU A C 1
ATOM 1467 O O . LEU A 1 177 ? 19.130 -3.913 -26.404 1.00 98.62 177 LEU A O 1
ATOM 1471 N N . LEU A 1 178 ? 18.088 -2.330 -27.640 1.00 98.50 178 LEU A N 1
ATOM 1472 C CA . LEU A 1 178 ? 16.755 -2.551 -27.094 1.00 98.50 178 LEU A CA 1
ATOM 1473 C C . LEU A 1 178 ? 16.286 -3.982 -27.369 1.00 98.50 178 LEU A C 1
ATOM 1475 O O . LEU A 1 178 ? 15.928 -4.685 -26.430 1.00 98.50 178 LEU A O 1
ATOM 1479 N N . ASP A 1 179 ? 16.388 -4.465 -28.609 1.00 98.38 179 ASP A N 1
ATOM 1480 C CA . ASP A 1 179 ? 16.004 -5.838 -28.961 1.00 98.38 179 ASP A CA 1
ATOM 1481 C C . ASP A 1 179 ? 16.796 -6.883 -28.161 1.00 98.38 179 ASP A C 1
ATOM 1483 O O . ASP A 1 179 ? 16.255 -7.897 -27.705 1.00 98.38 179 ASP A O 1
ATOM 1487 N N . LYS A 1 180 ? 18.101 -6.652 -27.968 1.00 98.00 180 LYS A N 1
ATOM 1488 C CA . LYS A 1 180 ? 18.955 -7.524 -27.148 1.00 98.00 180 LYS A CA 1
ATOM 1489 C C . LYS A 1 180 ? 18.533 -7.501 -25.678 1.00 98.00 180 LYS A C 1
ATOM 1491 O O . LYS A 1 180 ? 18.524 -8.555 -25.035 1.00 98.00 180 LYS A O 1
ATOM 1496 N N . PHE A 1 181 ? 18.206 -6.325 -25.152 1.00 98.12 181 PHE A N 1
ATOM 1497 C CA . PHE A 1 181 ? 17.748 -6.143 -23.781 1.00 98.12 181 PHE A CA 1
ATOM 1498 C C . PHE A 1 181 ? 16.386 -6.808 -23.551 1.00 98.12 181 PHE A C 1
ATOM 1500 O O . PHE A 1 181 ? 16.265 -7.614 -22.631 1.00 98.12 181 PHE A O 1
ATOM 1507 N N . GLU A 1 182 ? 15.406 -6.590 -24.430 1.00 98.06 182 GLU A N 1
ATOM 1508 C CA . GLU A 1 182 ? 14.066 -7.190 -24.350 1.00 98.06 182 GLU A CA 1
ATOM 1509 C C . GLU A 1 182 ? 14.117 -8.720 -24.395 1.00 98.06 182 GLU A C 1
ATOM 1511 O O . GLU A 1 182 ? 13.473 -9.400 -23.593 1.00 98.06 182 GLU A O 1
ATOM 1516 N N . LYS A 1 183 ? 14.962 -9.293 -25.264 1.00 97.19 183 LYS A N 1
ATOM 1517 C CA . LYS A 1 183 ? 15.187 -10.747 -25.298 1.00 97.19 183 LYS A CA 1
ATOM 1518 C C . LYS A 1 183 ? 15.690 -11.272 -23.956 1.00 97.19 183 LYS A C 1
ATOM 1520 O O . LYS A 1 183 ? 15.227 -12.315 -23.500 1.00 97.19 183 LYS A O 1
ATOM 1525 N N . LYS A 1 184 ? 16.627 -10.578 -23.303 1.00 96.12 184 LYS A N 1
ATOM 1526 C CA . LYS A 1 184 ? 17.130 -10.976 -21.976 1.00 96.12 184 LYS A CA 1
ATOM 1527 C C . LYS A 1 184 ? 16.089 -10.757 -20.881 1.00 96.12 184 LYS A C 1
ATOM 1529 O O . LYS A 1 184 ? 15.956 -11.605 -20.000 1.00 96.12 184 LYS A O 1
ATOM 1534 N N . TRP A 1 185 ? 15.323 -9.673 -20.962 1.00 96.88 185 TRP A N 1
ATOM 1535 C CA . TRP A 1 185 ? 14.227 -9.388 -20.046 1.00 96.88 185 TRP A CA 1
ATOM 1536 C C . TRP A 1 185 ? 13.167 -10.488 -20.071 1.00 96.88 185 TRP A C 1
ATOM 1538 O O . TRP A 1 185 ? 12.761 -10.952 -19.009 1.00 96.88 185 TRP A O 1
ATOM 1548 N N . LEU A 1 186 ? 12.801 -10.993 -21.252 1.00 96.94 186 LEU A N 1
ATOM 1549 C CA . LEU A 1 186 ? 11.829 -12.081 -21.392 1.00 96.94 186 LEU A CA 1
ATOM 1550 C C . LEU A 1 186 ? 12.233 -13.345 -20.612 1.00 96.94 186 LEU A C 1
ATOM 1552 O O . LEU A 1 186 ? 11.379 -14.011 -20.033 1.00 96.94 186 LEU A O 1
ATOM 1556 N N . HIS A 1 187 ? 13.532 -13.646 -20.533 1.00 94.94 187 HIS A N 1
ATOM 1557 C CA . HIS A 1 187 ? 14.042 -14.774 -19.744 1.00 94.94 187 HIS A CA 1
ATOM 1558 C C . HIS A 1 187 ? 14.001 -14.507 -18.232 1.00 94.94 187 HIS A C 1
ATOM 1560 O O . HIS A 1 187 ? 13.849 -15.440 -17.444 1.00 94.94 187 HIS A O 1
ATOM 1566 N N . LEU A 1 188 ? 14.144 -13.247 -17.810 1.00 95.06 188 LEU A N 1
ATOM 1567 C CA . LEU A 1 188 ? 14.097 -12.857 -16.399 1.00 95.06 188 LEU A CA 1
ATOM 1568 C C . LEU A 1 188 ? 12.657 -12.659 -15.895 1.00 95.06 188 LEU A C 1
ATOM 1570 O O . LEU A 1 188 ? 12.385 -12.892 -14.717 1.00 95.06 188 LEU A O 1
ATOM 1574 N N . TYR A 1 189 ? 11.732 -12.278 -16.777 1.00 95.06 189 TYR A N 1
ATOM 1575 C CA . TYR A 1 189 ? 10.351 -11.925 -16.451 1.00 95.06 189 TYR A CA 1
ATOM 1576 C C . TYR A 1 189 ? 9.616 -12.969 -15.587 1.00 95.06 189 TYR A C 1
ATOM 1578 O O . TYR A 1 189 ? 9.001 -12.561 -14.600 1.00 95.06 189 TYR A O 1
ATOM 1586 N N . PRO A 1 190 ? 9.710 -14.294 -15.836 1.00 96.06 190 PRO A N 1
ATOM 1587 C CA . PRO A 1 190 ? 9.064 -15.287 -14.975 1.00 96.06 190 PRO A CA 1
ATOM 1588 C C . PRO A 1 190 ? 9.546 -15.235 -13.519 1.00 96.06 190 PRO A C 1
ATOM 1590 O O . PRO A 1 190 ? 8.745 -15.404 -12.599 1.00 96.06 190 PRO A O 1
ATOM 1593 N N . LYS A 1 191 ? 10.840 -14.959 -13.289 1.00 93.81 191 LYS A N 1
ATOM 1594 C CA . LYS A 1 191 ? 11.392 -14.801 -11.934 1.00 93.81 191 LYS A CA 1
ATOM 1595 C C . LYS A 1 191 ? 10.876 -13.525 -11.270 1.00 93.81 191 LYS A C 1
ATOM 1597 O O . LYS A 1 191 ? 10.539 -13.561 -10.092 1.00 93.81 191 LYS A O 1
ATOM 1602 N N . VAL A 1 192 ? 10.766 -12.430 -12.029 1.00 94.62 192 VAL A N 1
ATOM 1603 C CA . VAL A 1 192 ? 10.194 -11.158 -11.550 1.00 94.62 192 VAL A CA 1
ATOM 1604 C C . VAL A 1 192 ? 8.740 -11.355 -11.127 1.00 94.62 192 VAL A C 1
ATOM 1606 O O . VAL A 1 192 ? 8.392 -11.052 -9.993 1.00 94.62 192 VAL A O 1
ATOM 1609 N N . ALA A 1 193 ? 7.912 -11.936 -11.998 1.00 94.44 193 ALA A N 1
ATOM 1610 C CA . ALA A 1 193 ? 6.495 -12.165 -11.725 1.00 94.44 193 ALA A CA 1
ATOM 1611 C C . ALA A 1 193 ? 6.278 -13.083 -10.511 1.00 94.44 193 ALA A C 1
ATOM 1613 O O . ALA A 1 193 ? 5.411 -12.826 -9.674 1.00 94.44 1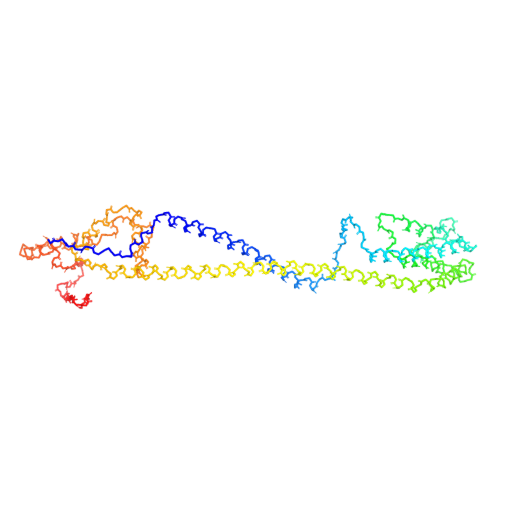93 ALA A O 1
ATOM 1614 N N . LYS A 1 194 ? 7.099 -14.133 -10.374 1.00 92.69 194 LYS A N 1
ATOM 1615 C CA . LYS A 1 194 ? 7.078 -15.001 -9.192 1.00 92.69 194 LYS A CA 1
ATOM 1616 C C . LYS A 1 194 ? 7.455 -14.232 -7.923 1.00 92.69 194 LYS A C 1
ATOM 1618 O O . LYS A 1 194 ? 6.754 -14.356 -6.923 1.00 92.69 194 LYS A O 1
ATOM 1623 N N . ALA A 1 195 ? 8.521 -13.430 -7.965 1.00 91.94 195 ALA A N 1
ATOM 1624 C CA . ALA A 1 195 ? 8.951 -12.619 -6.828 1.00 91.94 195 ALA A CA 1
ATOM 1625 C C . ALA A 1 195 ? 7.877 -11.615 -6.382 1.00 91.94 195 ALA A C 1
ATOM 1627 O O . ALA A 1 195 ? 7.617 -11.480 -5.189 1.00 91.94 195 ALA A O 1
ATOM 1628 N N . GLU A 1 196 ? 7.212 -10.962 -7.334 1.00 91.75 196 GLU A N 1
ATOM 1629 C CA . GLU A 1 196 ? 6.105 -10.034 -7.078 1.00 91.75 196 GLU A CA 1
ATOM 1630 C C . GLU A 1 196 ? 4.889 -10.742 -6.467 1.00 91.75 196 GLU A C 1
ATOM 1632 O O . GLU A 1 196 ? 4.297 -10.246 -5.507 1.00 91.75 196 GLU A O 1
ATOM 1637 N N . SER A 1 197 ? 4.537 -11.927 -6.978 1.00 91.19 197 SER A N 1
ATOM 1638 C CA . SER A 1 197 ? 3.422 -12.711 -6.442 1.00 91.19 197 SER A CA 1
ATOM 1639 C C . SER A 1 197 ? 3.669 -13.163 -5.003 1.00 91.19 197 SER A C 1
ATOM 1641 O O . SER A 1 197 ? 2.762 -13.063 -4.178 1.00 91.19 197 SER A O 1
ATOM 1643 N N . GLU A 1 198 ? 4.871 -13.646 -4.684 1.00 89.81 198 GLU A N 1
ATOM 1644 C CA . GLU A 1 198 ? 5.192 -14.077 -3.320 1.00 89.81 198 GLU A CA 1
ATOM 1645 C C . GLU A 1 198 ? 5.255 -12.898 -2.345 1.00 89.81 198 GLU A C 1
ATOM 1647 O O . GLU A 1 198 ? 4.722 -13.011 -1.242 1.00 89.81 198 GLU A O 1
ATOM 1652 N N . LEU A 1 199 ? 5.789 -11.744 -2.766 1.00 88.69 199 LEU A N 1
ATOM 1653 C CA . LEU A 1 199 ? 5.754 -10.528 -1.950 1.00 88.69 199 LEU A CA 1
ATOM 1654 C C . LEU A 1 199 ? 4.310 -10.127 -1.616 1.00 88.69 199 LEU A C 1
ATOM 1656 O O . LEU A 1 199 ? 3.991 -9.879 -0.457 1.00 88.69 199 LEU A O 1
ATOM 1660 N N . SER A 1 200 ? 3.423 -10.117 -2.615 1.00 88.94 200 SER A N 1
ATOM 1661 C CA . SER A 1 200 ? 2.013 -9.765 -2.417 1.00 88.94 200 SER A CA 1
ATOM 1662 C C . SER A 1 200 ? 1.295 -10.742 -1.476 1.00 88.94 200 SER A C 1
ATOM 1664 O O . SER A 1 200 ? 0.523 -10.320 -0.613 1.00 88.94 200 SER A O 1
ATOM 1666 N N . LYS A 1 201 ? 1.575 -12.048 -1.589 1.00 89.94 201 LYS A N 1
ATOM 1667 C CA . LYS A 1 201 ? 1.040 -13.061 -0.664 1.00 89.94 201 LYS A CA 1
ATOM 1668 C C . LYS A 1 201 ? 1.544 -12.852 0.761 1.00 89.94 201 LYS A C 1
ATOM 1670 O O . LYS A 1 201 ? 0.766 -13.014 1.698 1.00 89.94 201 LYS A O 1
ATOM 1675 N N . GLU A 1 202 ? 2.820 -12.521 0.933 1.00 87.81 202 GLU A N 1
ATOM 1676 C CA . GLU A 1 202 ? 3.403 -12.283 2.253 1.00 87.81 202 GLU A CA 1
ATOM 1677 C C . GLU A 1 202 ? 2.820 -11.019 2.900 1.00 87.81 202 GLU A C 1
ATOM 1679 O O . GLU A 1 202 ? 2.377 -11.078 4.046 1.00 87.81 202 GLU A O 1
ATOM 1684 N N . GLU A 1 203 ? 2.694 -9.917 2.152 1.00 89.00 203 GLU A N 1
ATOM 1685 C CA . GLU A 1 203 ? 2.025 -8.695 2.623 1.00 89.00 203 GLU A CA 1
ATOM 1686 C C . GLU A 1 203 ? 0.564 -8.976 3.026 1.00 89.00 203 GLU A C 1
ATOM 1688 O O . GLU A 1 203 ? 0.105 -8.539 4.086 1.00 89.00 203 GLU A O 1
ATOM 1693 N N . ALA A 1 204 ? -0.168 -9.768 2.234 1.00 88.31 204 ALA A N 1
ATOM 1694 C CA . ALA A 1 204 ? -1.537 -10.168 2.557 1.00 88.31 204 ALA A CA 1
ATOM 1695 C C . ALA A 1 204 ? -1.617 -11.027 3.833 1.00 88.31 204 ALA A C 1
ATOM 1697 O O . ALA A 1 204 ? -2.496 -10.811 4.671 1.00 88.31 204 ALA A O 1
ATOM 1698 N N . ARG A 1 205 ? -0.690 -11.977 4.016 1.00 88.56 205 ARG A N 1
ATOM 1699 C CA . ARG A 1 205 ? -0.602 -12.809 5.229 1.00 88.56 205 ARG A CA 1
ATOM 1700 C C . ARG A 1 205 ? -0.269 -11.985 6.462 1.00 88.56 205 ARG A C 1
ATOM 1702 O O . ARG A 1 205 ? -0.862 -12.210 7.518 1.00 88.56 205 ARG A O 1
ATOM 1709 N N . GLU A 1 206 ? 0.658 -11.040 6.348 1.00 87.62 206 GLU A N 1
ATOM 1710 C CA . GLU A 1 206 ? 1.026 -10.159 7.453 1.00 87.62 206 GLU A CA 1
ATOM 1711 C C . GLU A 1 206 ? -0.172 -9.301 7.881 1.00 87.62 206 GLU A C 1
ATOM 1713 O O . GLU A 1 206 ? -0.488 -9.230 9.071 1.00 87.62 206 GLU A O 1
ATOM 1718 N N . ASN A 1 207 ? -0.898 -8.731 6.917 1.00 86.88 207 ASN A N 1
ATOM 1719 C CA . ASN A 1 207 ? -2.109 -7.954 7.180 1.00 86.88 207 ASN A CA 1
ATOM 1720 C C . ASN A 1 207 ? -3.209 -8.802 7.830 1.00 86.88 207 ASN A C 1
ATOM 1722 O O . ASN A 1 207 ? -3.812 -8.377 8.816 1.00 86.88 207 ASN A O 1
ATOM 1726 N N . LEU A 1 208 ? -3.430 -10.024 7.337 1.00 89.50 208 LEU A N 1
ATOM 1727 C CA . LEU A 1 208 ? -4.389 -10.953 7.935 1.00 89.50 208 LEU A CA 1
ATOM 1728 C C . LEU A 1 208 ? -4.003 -11.316 9.374 1.00 89.50 208 LEU A C 1
ATOM 1730 O O . LEU A 1 208 ? -4.856 -11.334 10.257 1.00 89.50 208 LEU A O 1
ATOM 1734 N N . THR A 1 209 ? -2.716 -11.556 9.627 1.00 90.12 209 THR A N 1
ATOM 1735 C CA . THR A 1 209 ? -2.208 -11.890 10.964 1.00 90.12 209 THR A CA 1
ATOM 1736 C C . THR A 1 209 ? -2.411 -10.731 11.940 1.00 90.12 209 THR A C 1
ATOM 1738 O O . THR A 1 209 ? -2.843 -10.953 13.070 1.00 90.12 209 THR A O 1
ATOM 1741 N N . LYS A 1 210 ? -2.147 -9.488 11.509 1.00 88.00 210 LYS A N 1
ATOM 1742 C CA . LYS A 1 210 ? -2.405 -8.281 12.313 1.00 88.00 210 LYS A CA 1
ATOM 1743 C C . LYS A 1 210 ? -3.890 -8.145 12.647 1.00 88.00 210 LYS A C 1
ATOM 1745 O O . LYS A 1 210 ? -4.228 -7.936 13.810 1.00 88.00 210 LYS A O 1
ATOM 1750 N N . LYS A 1 211 ? -4.765 -8.341 11.654 1.00 86.19 211 LYS A N 1
ATOM 1751 C CA . LYS A 1 211 ? -6.221 -8.291 11.841 1.00 86.19 211 LYS A CA 1
ATOM 1752 C C . LYS A 1 211 ? -6.704 -9.356 12.830 1.00 86.19 211 LYS A C 1
ATOM 1754 O O . LYS A 1 211 ? -7.437 -9.034 13.758 1.00 86.19 211 LYS A O 1
ATOM 1759 N N . LEU A 1 212 ? -6.225 -10.592 12.692 1.00 88.62 212 LEU A N 1
ATOM 1760 C CA . LEU A 1 212 ? -6.579 -11.692 13.590 1.00 88.62 212 LEU A CA 1
ATOM 1761 C C . LEU A 1 212 ? -6.095 -11.451 15.028 1.00 88.62 212 LEU A C 1
ATOM 1763 O O . LEU A 1 212 ? -6.817 -11.736 15.983 1.00 88.62 212 LEU A O 1
ATOM 1767 N N . ALA A 1 213 ? -4.884 -10.914 15.202 1.00 86.62 213 ALA A N 1
ATOM 1768 C CA . ALA A 1 213 ? -4.357 -10.573 16.522 1.00 86.62 213 ALA A CA 1
ATOM 1769 C C . ALA A 1 213 ? -5.199 -9.482 17.201 1.00 86.62 213 ALA A C 1
ATOM 1771 O O . ALA A 1 213 ? -5.513 -9.596 18.387 1.00 86.62 213 ALA A O 1
ATOM 1772 N N . GLN A 1 214 ? -5.606 -8.463 16.440 1.00 82.94 214 GLN A N 1
ATOM 1773 C CA . GLN A 1 214 ? -6.481 -7.398 16.921 1.00 82.94 214 GLN A CA 1
ATOM 1774 C C . GLN A 1 214 ? -7.864 -7.936 17.317 1.00 82.94 214 GLN A C 1
ATOM 1776 O O . GLN A 1 214 ? -8.335 -7.662 18.420 1.00 82.94 214 GLN A O 1
ATOM 1781 N N . GLU A 1 215 ? -8.476 -8.762 16.468 1.00 84.00 215 GLU A N 1
ATOM 1782 C CA . GLU A 1 215 ? -9.769 -9.401 16.741 1.00 84.00 215 GLU A CA 1
ATOM 1783 C C . GLU A 1 215 ? -9.708 -10.301 17.985 1.00 84.00 215 GLU A C 1
ATOM 1785 O O . GLU A 1 215 ? -10.583 -10.249 18.848 1.00 84.00 215 GLU A O 1
ATOM 1790 N N . THR A 1 216 ? -8.623 -11.062 18.143 1.00 89.38 216 THR A N 1
ATOM 1791 C CA . THR A 1 216 ? -8.405 -11.920 19.318 1.00 89.38 216 THR A CA 1
ATOM 1792 C C . THR A 1 216 ? -8.252 -11.104 20.603 1.00 89.38 216 THR A C 1
ATOM 1794 O O . THR A 1 216 ? -8.833 -11.452 21.636 1.00 89.38 216 THR A O 1
ATOM 1797 N N . ALA A 1 217 ? -7.473 -10.016 20.568 1.00 83.00 217 ALA A N 1
ATOM 1798 C CA . ALA A 1 217 ? -7.299 -9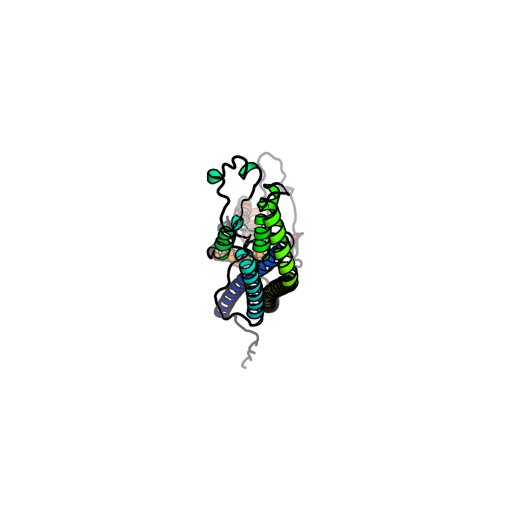.125 21.714 1.00 83.00 217 ALA A CA 1
ATOM 1799 C C . ALA A 1 217 ? -8.642 -8.528 22.155 1.00 83.00 217 ALA A C 1
ATOM 1801 O O . ALA A 1 217 ? -8.958 -8.513 23.347 1.00 83.00 217 ALA A O 1
ATOM 1802 N N . TYR A 1 218 ? -9.460 -8.126 21.185 1.00 81.00 218 TYR A N 1
ATOM 1803 C CA . TYR A 1 218 ? -10.774 -7.562 21.439 1.00 81.00 218 TYR A CA 1
ATOM 1804 C C . TYR A 1 218 ? -11.770 -8.590 21.984 1.00 81.00 218 TYR A C 1
ATOM 1806 O O . TYR A 1 218 ? -12.391 -8.346 23.015 1.00 81.00 218 TYR A O 1
ATOM 1814 N N . ALA A 1 219 ? -11.854 -9.783 21.387 1.00 84.94 219 ALA A N 1
ATOM 1815 C CA . ALA A 1 219 ? -12.707 -10.864 21.885 1.00 84.94 219 ALA A CA 1
ATOM 1816 C C . ALA A 1 219 ? -12.385 -11.232 23.346 1.00 84.94 219 ALA A C 1
ATOM 1818 O O . ALA A 1 219 ? -13.278 -11.532 24.142 1.00 84.94 219 ALA A O 1
ATOM 1819 N N . ASN A 1 220 ? -11.105 -11.172 23.728 1.00 85.56 220 ASN A N 1
ATOM 1820 C CA . ASN A 1 220 ? -10.689 -11.358 25.116 1.00 85.56 220 ASN A CA 1
ATOM 1821 C C . ASN A 1 220 ? -11.152 -10.211 26.028 1.00 85.56 220 ASN A C 1
ATOM 1823 O O . ASN A 1 220 ? -11.546 -10.475 27.165 1.00 85.56 220 ASN A O 1
ATOM 1827 N N . MET A 1 221 ? -11.131 -8.963 25.552 1.00 87.12 221 MET A N 1
ATOM 1828 C CA . MET A 1 221 ? -11.653 -7.811 26.292 1.00 87.12 221 MET A CA 1
ATOM 1829 C C . MET A 1 221 ? -13.173 -7.896 26.475 1.00 87.12 221 MET A C 1
ATOM 1831 O O . MET A 1 221 ? -13.649 -7.782 27.601 1.00 87.12 221 MET A O 1
ATOM 1835 N N . THR A 1 222 ? -13.928 -8.211 25.418 1.00 83.19 222 THR A N 1
ATOM 1836 C CA . THR A 1 222 ? -15.383 -8.423 25.488 1.00 83.19 222 THR A CA 1
ATOM 1837 C C . THR A 1 222 ? -15.748 -9.526 26.479 1.00 83.19 222 THR A C 1
ATOM 1839 O O . THR A 1 222 ? -16.683 -9.372 27.261 1.00 83.19 222 THR A O 1
ATOM 1842 N N . ARG A 1 223 ? -14.988 -10.630 26.507 1.00 86.06 223 ARG A N 1
ATOM 1843 C CA . ARG A 1 223 ? -15.218 -11.719 27.468 1.00 86.06 223 ARG A CA 1
ATOM 1844 C C . ARG A 1 223 ? -15.039 -11.254 28.914 1.00 86.06 223 ARG A C 1
ATOM 1846 O O . ARG A 1 223 ? -15.879 -11.579 29.747 1.00 86.06 223 ARG A O 1
ATOM 1853 N N . LYS A 1 224 ? -13.982 -10.484 29.201 1.00 84.44 224 LYS A N 1
ATOM 1854 C CA . LYS A 1 224 ? -13.740 -9.911 30.539 1.00 84.44 224 LYS A CA 1
ATOM 1855 C C . LYS A 1 224 ? -14.879 -8.982 30.961 1.00 84.44 224 LYS A C 1
ATOM 1857 O O . LYS A 1 224 ? -15.439 -9.156 32.041 1.00 84.44 224 LYS A O 1
ATOM 1862 N N . LEU A 1 225 ? -15.291 -8.079 30.073 1.00 83.06 225 LEU A N 1
ATOM 1863 C CA . LEU A 1 225 ? -16.425 -7.187 30.316 1.00 83.06 225 LEU A CA 1
ATOM 1864 C C . LEU A 1 225 ? -17.711 -7.966 30.597 1.00 83.06 225 LEU A C 1
ATOM 1866 O O . LEU A 1 225 ? -18.405 -7.688 31.570 1.00 83.06 225 LEU A O 1
ATOM 1870 N N . SER A 1 226 ? -18.001 -8.999 29.804 1.00 84.94 226 SER A N 1
ATOM 1871 C CA . SER A 1 226 ? -19.183 -9.838 30.010 1.00 84.94 226 SER A CA 1
ATOM 1872 C C . SER A 1 226 ? -19.181 -10.527 31.378 1.00 84.94 226 SER A C 1
ATOM 1874 O O . SER A 1 226 ? -20.239 -10.636 31.998 1.00 84.94 226 SER A O 1
ATOM 1876 N N . THR A 1 227 ? -18.021 -10.977 31.870 1.00 86.31 227 THR A N 1
ATOM 1877 C CA . THR A 1 227 ? -17.917 -11.573 33.212 1.00 86.31 227 THR A CA 1
ATOM 1878 C C . THR A 1 227 ? -18.122 -10.553 34.335 1.00 86.31 227 THR A C 1
ATOM 1880 O O . THR A 1 227 ? -18.762 -10.867 35.342 1.00 86.31 227 THR A O 1
ATOM 1883 N N . GLU A 1 228 ? -17.642 -9.320 34.161 1.00 85.62 228 GLU A N 1
ATOM 1884 C CA . GLU A 1 228 ? -17.829 -8.239 35.136 1.00 85.62 228 GLU A CA 1
ATOM 1885 C C . GLU A 1 228 ? -19.293 -7.777 35.189 1.00 85.62 228 GLU A C 1
ATOM 1887 O O . GLU A 1 228 ? -19.879 -7.709 36.271 1.00 85.62 228 GLU A O 1
ATOM 1892 N N . VAL A 1 229 ? -19.933 -7.583 34.030 1.00 83.75 229 VAL A N 1
ATOM 1893 C CA . VAL A 1 229 ? -21.368 -7.256 33.938 1.00 83.75 229 VAL A CA 1
ATOM 1894 C C . VAL A 1 229 ? -22.227 -8.346 34.584 1.00 83.75 229 VAL A C 1
ATOM 1896 O O . VAL A 1 229 ? -23.143 -8.036 35.346 1.00 83.75 229 VAL A O 1
ATOM 1899 N N . GLY A 1 230 ? -21.906 -9.625 34.358 1.00 83.94 230 GLY A N 1
ATOM 1900 C CA . GLY A 1 230 ? -22.596 -10.735 35.022 1.00 83.94 230 GLY A CA 1
ATOM 1901 C C . GLY A 1 230 ? -22.513 -10.669 36.553 1.00 83.94 230 GLY A C 1
ATOM 1902 O O . GLY A 1 230 ? -23.498 -10.948 37.240 1.00 83.94 230 GLY A O 1
ATOM 1903 N N . SER A 1 231 ? -21.373 -10.230 37.094 1.00 85.38 231 SER A N 1
ATOM 1904 C CA . SER A 1 231 ? -21.184 -10.051 38.541 1.00 85.38 231 SER A CA 1
ATOM 1905 C C . SER A 1 231 ? -22.023 -8.891 39.092 1.00 85.38 231 SER A C 1
ATOM 1907 O O . SER A 1 231 ? -22.620 -9.014 40.164 1.00 85.38 231 SER A O 1
ATOM 1909 N N . LEU A 1 232 ? -22.133 -7.787 38.346 1.00 83.44 232 LEU A N 1
ATOM 1910 C CA . LEU A 1 232 ? -22.978 -6.652 38.728 1.00 83.44 232 LEU A CA 1
ATOM 1911 C C . LEU A 1 232 ? -24.466 -7.007 38.733 1.00 83.44 232 LEU A C 1
ATOM 1913 O O . LEU A 1 232 ? -25.167 -6.661 39.682 1.00 83.44 232 LEU A O 1
ATOM 1917 N N . ILE A 1 233 ? -24.944 -7.745 37.727 1.00 84.12 233 ILE A N 1
ATOM 1918 C CA . ILE A 1 233 ? -26.340 -8.210 37.670 1.00 84.12 233 ILE A CA 1
ATOM 1919 C C . ILE A 1 233 ? -26.680 -9.052 38.909 1.00 84.12 233 ILE A C 1
ATOM 1921 O O . ILE A 1 233 ? -27.750 -8.892 39.504 1.00 84.12 233 ILE A O 1
ATOM 1925 N N . PHE A 1 234 ? -25.761 -9.920 39.342 1.00 86.88 234 PHE A N 1
ATOM 1926 C CA . PHE A 1 234 ? -25.947 -10.713 40.556 1.00 86.88 234 PHE A CA 1
ATOM 1927 C C . PHE A 1 234 ? -26.077 -9.833 41.808 1.00 86.88 234 PHE A C 1
ATOM 1929 O O . PHE A 1 234 ? -27.001 -10.021 42.603 1.00 86.88 234 PHE A O 1
ATOM 1936 N N . LEU A 1 235 ? -25.190 -8.844 41.965 1.00 83.69 235 LEU A N 1
ATOM 1937 C CA . LEU A 1 235 ? -25.238 -7.906 43.088 1.00 83.69 235 LEU A CA 1
ATOM 1938 C C . LEU A 1 235 ? -26.515 -7.062 43.081 1.00 83.69 235 LEU A C 1
ATOM 1940 O O . LEU A 1 235 ? -27.134 -6.914 44.134 1.00 83.69 235 LEU A O 1
ATOM 1944 N N . GLN A 1 236 ? -26.964 -6.596 41.913 1.00 82.12 236 GLN A N 1
ATOM 1945 C CA . GLN A 1 236 ? -28.231 -5.878 41.763 1.00 82.12 236 GLN A CA 1
ATOM 1946 C C . GLN A 1 236 ? -29.409 -6.719 42.279 1.00 82.12 236 GLN A C 1
ATOM 1948 O O . GLN A 1 236 ? -30.226 -6.233 43.057 1.00 82.12 236 GLN A O 1
ATOM 1953 N N . SER A 1 237 ? -29.458 -8.008 41.925 1.00 83.12 237 SER A N 1
ATOM 1954 C CA . SER A 1 237 ? -30.476 -8.941 42.429 1.00 83.12 237 SER A CA 1
ATOM 1955 C C . SER A 1 237 ? -30.420 -9.100 43.958 1.00 83.12 237 SER A C 1
ATOM 1957 O O . SER A 1 237 ? -31.461 -9.161 44.616 1.00 83.12 237 SER A O 1
ATOM 1959 N N . CYS A 1 238 ? -29.225 -9.143 44.554 1.00 82.69 238 CYS A N 1
ATOM 1960 C CA . CYS A 1 238 ? -29.071 -9.184 46.012 1.00 82.69 238 CYS A CA 1
ATOM 1961 C C . CYS A 1 238 ? -29.585 -7.905 46.687 1.00 82.69 238 CYS A C 1
ATOM 1963 O O . CYS A 1 238 ? -30.286 -7.993 47.696 1.00 82.69 238 CYS A O 1
ATOM 1965 N N . LEU A 1 239 ? -29.284 -6.736 46.117 1.00 80.12 239 LEU A N 1
ATOM 1966 C CA . LEU A 1 239 ? -29.754 -5.444 46.619 1.00 80.12 239 LEU A CA 1
ATOM 1967 C C . LEU A 1 239 ? -31.281 -5.347 46.567 1.00 80.12 239 LEU A C 1
ATOM 1969 O O . LEU A 1 239 ? -31.897 -4.997 47.569 1.00 80.12 239 LEU A O 1
ATOM 1973 N N . SER A 1 240 ? -31.906 -5.755 45.459 1.00 80.69 240 SER A N 1
ATOM 1974 C CA . SER A 1 240 ? -33.370 -5.778 45.346 1.00 80.69 240 SER A CA 1
ATOM 1975 C C . SER A 1 240 ? -34.025 -6.687 46.391 1.00 80.69 240 SER A C 1
ATOM 1977 O O . SER A 1 240 ? -35.055 -6.335 46.960 1.00 80.69 240 SER A O 1
ATOM 1979 N N . LYS A 1 241 ? -33.423 -7.842 46.708 1.00 79.62 241 LYS A N 1
ATOM 1980 C CA . LYS A 1 241 ? -33.923 -8.717 47.786 1.00 79.62 241 LYS A CA 1
ATOM 1981 C C . LYS A 1 241 ? -33.814 -8.060 49.163 1.00 79.62 241 LYS A C 1
ATOM 1983 O O . LYS A 1 241 ? -34.729 -8.197 49.979 1.00 79.62 241 LYS A O 1
ATOM 1988 N N . ALA A 1 242 ? -32.705 -7.370 49.432 1.00 78.25 242 ALA A N 1
ATOM 1989 C CA . ALA A 1 242 ? -32.521 -6.639 50.682 1.00 78.25 242 ALA A CA 1
ATOM 1990 C C . ALA A 1 242 ? -33.559 -5.515 50.822 1.00 78.25 242 ALA A C 1
ATOM 1992 O O . ALA A 1 242 ? -34.173 -5.391 51.878 1.00 78.25 242 ALA A O 1
ATOM 1993 N N . ASP A 1 243 ? -33.821 -4.776 49.745 1.00 79.69 243 ASP A N 1
ATOM 1994 C CA . ASP A 1 243 ? -34.794 -3.681 49.709 1.00 79.69 243 ASP A CA 1
ATOM 1995 C C . ASP A 1 243 ? -36.230 -4.159 49.989 1.00 79.69 243 ASP A C 1
ATOM 1997 O O . ASP A 1 243 ? -36.926 -3.622 50.855 1.00 79.69 243 ASP A O 1
ATOM 2001 N N . VAL A 1 244 ? -36.643 -5.272 49.367 1.00 80.38 244 VAL A N 1
ATOM 2002 C CA . VAL A 1 244 ? -37.928 -5.932 49.670 1.00 80.38 244 VAL A CA 1
ATOM 2003 C C . VAL A 1 244 ? -38.002 -6.349 51.142 1.00 80.38 244 VAL A C 1
ATOM 2005 O O . VAL A 1 244 ? -39.035 -6.181 51.791 1.00 80.38 244 VAL A O 1
ATOM 2008 N N . THR A 1 245 ? -36.906 -6.868 51.701 1.00 78.88 245 THR A N 1
ATOM 2009 C CA . THR A 1 245 ? -36.858 -7.294 53.109 1.00 78.88 245 THR A CA 1
ATOM 2010 C C . THR A 1 245 ? -36.987 -6.105 54.062 1.00 78.88 245 THR A C 1
ATOM 2012 O O . THR A 1 245 ? -37.760 -6.171 55.019 1.00 78.88 245 THR A O 1
ATOM 2015 N N . LEU A 1 246 ? -36.280 -5.006 53.786 1.00 77.88 246 LEU A N 1
ATOM 2016 C CA . LEU A 1 246 ? -36.373 -3.764 54.555 1.00 77.88 246 LEU A CA 1
ATOM 2017 C C . LEU A 1 246 ? -37.780 -3.166 54.482 1.00 77.88 246 LEU A C 1
ATOM 2019 O O . LEU A 1 246 ? -38.328 -2.767 55.509 1.00 77.88 246 LEU A O 1
ATOM 2023 N N . THR A 1 247 ? -38.394 -3.179 53.299 1.00 75.62 247 THR A N 1
ATOM 2024 C CA . THR A 1 247 ? -39.769 -2.707 53.093 1.00 75.62 247 THR A CA 1
ATOM 2025 C C . THR A 1 247 ? -40.764 -3.539 53.901 1.00 75.62 247 THR A C 1
ATOM 2027 O O . THR A 1 247 ? -41.590 -2.989 54.627 1.00 75.62 247 THR A O 1
ATOM 2030 N N . ASN A 1 248 ? -40.639 -4.869 53.871 1.00 75.81 248 ASN A N 1
ATOM 2031 C CA . ASN A 1 248 ? -41.484 -5.767 54.662 1.00 75.81 248 ASN A CA 1
ATOM 2032 C C . ASN A 1 248 ? -41.308 -5.554 56.170 1.00 75.81 248 ASN A C 1
ATOM 2034 O O . ASN A 1 248 ? -42.292 -5.560 56.919 1.00 75.81 248 ASN A O 1
ATOM 2038 N N . LEU A 1 249 ? -40.069 -5.346 56.626 1.00 76.31 249 LEU A N 1
ATOM 2039 C CA . LEU A 1 249 ? -39.784 -5.047 58.026 1.00 76.31 249 LEU A CA 1
ATOM 2040 C C . LEU A 1 249 ? -40.418 -3.714 58.437 1.00 76.31 249 LEU A C 1
ATOM 2042 O O . LEU A 1 249 ? -41.102 -3.670 59.458 1.00 76.31 249 LEU A O 1
ATOM 2046 N N . LYS A 1 250 ? -40.258 -2.662 57.622 1.00 76.12 250 LYS A N 1
ATOM 2047 C CA . LYS A 1 250 ? -40.875 -1.345 57.839 1.00 76.12 250 LYS A CA 1
ATOM 2048 C C . LYS A 1 250 ? -42.395 -1.476 57.963 1.00 76.12 250 LYS A C 1
ATOM 2050 O O . LYS A 1 250 ? -42.957 -1.028 58.960 1.00 76.12 250 LYS A O 1
ATOM 2055 N N . THR A 1 251 ? -43.050 -2.173 57.035 1.00 74.38 251 THR A N 1
ATOM 2056 C CA . THR A 1 251 ? -44.504 -2.411 57.082 1.00 74.38 251 THR A CA 1
ATOM 2057 C C . THR A 1 251 ? -44.920 -3.189 58.331 1.00 74.38 251 THR A C 1
ATOM 2059 O O . THR A 1 251 ? -45.900 -2.837 58.985 1.00 74.38 251 THR A O 1
ATOM 2062 N N . THR A 1 252 ? -44.152 -4.210 58.720 1.00 76.62 252 THR A N 1
ATOM 2063 C CA . THR A 1 252 ? -44.429 -5.004 59.929 1.00 76.62 252 THR A CA 1
ATOM 2064 C C . THR A 1 252 ? -44.278 -4.172 61.203 1.00 76.62 252 THR A C 1
ATOM 2066 O O . THR A 1 252 ? -45.096 -4.292 62.115 1.00 76.62 252 THR A O 1
ATOM 2069 N N . MET A 1 253 ? -43.251 -3.320 61.282 1.00 76.50 253 MET A N 1
ATOM 2070 C CA . MET A 1 253 ? -43.059 -2.410 62.412 1.00 76.50 253 MET A CA 1
ATOM 2071 C C . MET A 1 253 ? -44.212 -1.415 62.515 1.00 76.50 253 MET A C 1
ATOM 2073 O O . MET A 1 253 ? -44.788 -1.286 63.591 1.00 76.50 253 MET A O 1
ATOM 2077 N N . ILE A 1 254 ? -44.604 -0.793 61.398 1.00 75.94 254 ILE A N 1
ATOM 2078 C CA . ILE A 1 254 ? -45.742 0.134 61.346 1.00 75.94 254 ILE A CA 1
ATOM 2079 C C . ILE A 1 254 ? -47.033 -0.562 61.794 1.00 75.94 254 ILE A C 1
ATOM 2081 O O . ILE A 1 254 ? -47.762 -0.013 62.613 1.00 75.94 254 ILE A O 1
ATOM 2085 N N . ALA A 1 255 ? -47.296 -1.789 61.332 1.00 74.25 255 ALA A N 1
ATOM 2086 C CA . ALA A 1 255 ? -48.482 -2.552 61.732 1.00 74.25 255 ALA A CA 1
ATOM 2087 C C . ALA A 1 255 ? -48.509 -2.895 63.235 1.00 74.25 255 ALA A C 1
ATOM 2089 O O . ALA A 1 255 ? -49.584 -3.053 63.814 1.00 74.25 255 ALA A O 1
ATOM 2090 N N . LYS A 1 256 ? -47.338 -3.008 63.878 1.00 79.50 256 LYS A N 1
ATOM 2091 C CA . LYS A 1 256 ? -47.210 -3.227 65.327 1.00 79.50 256 LYS A CA 1
ATOM 2092 C C . LYS A 1 256 ? -47.255 -1.933 66.145 1.00 79.50 256 LYS A C 1
ATOM 2094 O O . LYS A 1 256 ? -47.470 -1.999 67.356 1.00 79.50 256 LYS A O 1
ATOM 2099 N N . CYS A 1 257 ? -47.058 -0.769 65.527 1.00 77.12 257 CYS A N 1
ATOM 2100 C CA . CYS A 1 257 ? -47.197 0.514 66.205 1.00 77.12 257 CYS A CA 1
ATOM 2101 C C . CYS A 1 257 ? -48.671 0.762 66.558 1.00 77.12 257 CYS A C 1
ATOM 2103 O O . CYS A 1 257 ? -49.558 0.682 65.709 1.00 77.12 257 CYS A O 1
ATOM 2105 N N . ARG A 1 258 ? -48.955 1.101 67.823 1.00 81.38 258 ARG A N 1
ATOM 2106 C CA . ARG A 1 258 ? -50.318 1.472 68.227 1.00 81.38 258 ARG A CA 1
ATOM 2107 C C . ARG A 1 258 ? -50.711 2.804 67.582 1.00 81.38 258 ARG A C 1
ATOM 2109 O O . ARG A 1 258 ? -49.888 3.715 67.496 1.00 81.38 258 ARG A O 1
ATOM 2116 N N . LYS A 1 259 ? -51.990 2.962 67.227 1.00 76.31 259 LYS A N 1
ATOM 2117 C CA . LYS A 1 259 ? -52.529 4.271 66.832 1.00 76.31 259 LYS A CA 1
ATOM 2118 C C . LYS A 1 259 ? -52.419 5.255 68.006 1.00 76.31 259 LYS A C 1
ATOM 2120 O O . LYS A 1 259 ? -52.848 4.945 69.120 1.00 76.31 259 LYS A O 1
ATOM 2125 N N . LEU A 1 260 ? -51.852 6.435 67.747 1.00 74.56 260 LEU A N 1
ATOM 2126 C CA . LEU A 1 260 ? -51.764 7.525 68.723 1.00 74.56 260 LEU A CA 1
ATOM 2127 C C . LEU A 1 260 ? -53.169 8.001 69.105 1.00 74.56 260 LEU A C 1
ATOM 2129 O O . LEU A 1 260 ? -54.006 8.242 68.231 1.00 74.56 260 LEU A O 1
ATOM 2133 N N . SER A 1 261 ? -53.421 8.167 70.404 1.00 77.06 261 SER A N 1
ATOM 2134 C CA . SER A 1 261 ? -54.653 8.804 70.877 1.00 77.06 261 SER A CA 1
ATOM 2135 C C . SER A 1 261 ? -54.669 10.300 70.521 1.00 77.06 261 SER A C 1
ATOM 2137 O O . SER A 1 261 ? -53.604 10.889 70.322 1.00 77.06 261 SER A O 1
ATOM 2139 N N . PRO A 1 262 ? -55.843 10.961 70.492 1.00 66.38 262 PRO A N 1
ATOM 2140 C CA . PRO A 1 262 ? -55.931 12.395 70.198 1.00 66.38 262 PRO A CA 1
ATOM 2141 C C . PRO A 1 262 ? -55.030 13.264 71.090 1.00 66.38 262 PRO A C 1
ATOM 2143 O O . PRO A 1 262 ? -54.370 14.182 70.613 1.00 66.38 262 PRO A O 1
ATOM 2146 N N . ARG A 1 263 ? -54.925 12.924 72.381 1.00 68.38 263 ARG A N 1
ATOM 2147 C CA . ARG A 1 263 ? -54.056 13.631 73.333 1.00 68.38 263 ARG A CA 1
ATOM 2148 C C . ARG A 1 263 ? -52.570 13.457 73.015 1.00 68.38 263 ARG A C 1
ATOM 2150 O O . ARG A 1 263 ? -51.797 14.390 73.189 1.00 68.38 263 ARG A O 1
ATOM 2157 N N . GLU A 1 264 ? -52.163 12.279 72.559 1.00 74.12 264 GLU A N 1
ATOM 2158 C CA . GLU A 1 264 ? -50.769 12.023 72.187 1.00 74.12 264 GLU A CA 1
ATOM 2159 C C . GLU A 1 264 ? -50.403 12.666 70.857 1.00 74.12 264 GLU A C 1
ATOM 2161 O O . GLU A 1 264 ? -49.290 13.157 70.724 1.00 74.12 264 GLU A O 1
ATOM 2166 N N . LYS A 1 265 ? -51.342 12.729 69.904 1.00 75.62 265 LYS A N 1
ATOM 2167 C CA . LYS A 1 265 ? -51.166 13.506 68.670 1.00 75.62 265 LYS A CA 1
ATOM 2168 C C . LYS A 1 265 ? -50.920 14.987 68.986 1.00 75.62 265 LYS A C 1
ATOM 2170 O O . LYS A 1 265 ? -50.015 15.578 68.411 1.00 75.62 265 LYS A O 1
ATOM 2175 N N . LEU A 1 266 ? -51.666 15.556 69.939 1.00 67.88 266 LEU A N 1
ATOM 2176 C CA . LEU A 1 266 ? -51.482 16.939 70.402 1.00 67.88 266 LEU A CA 1
ATOM 2177 C C . LEU A 1 266 ? -50.121 17.163 71.074 1.00 67.88 266 LEU A C 1
ATOM 2179 O O . LEU A 1 266 ? -49.445 18.144 70.780 1.00 67.88 266 LEU A O 1
ATOM 2183 N N . LEU A 1 267 ? -49.701 16.250 71.954 1.00 75.19 267 LEU A N 1
ATOM 2184 C CA . LEU A 1 267 ? -48.380 16.334 72.585 1.00 75.19 267 LEU A CA 1
ATOM 2185 C C . LEU A 1 267 ? -47.257 16.203 71.553 1.00 75.19 267 LEU A C 1
ATOM 2187 O O . LEU A 1 267 ? -46.296 16.959 71.608 1.00 75.19 267 LEU A O 1
ATOM 2191 N N . LEU A 1 268 ? -47.397 15.291 70.589 1.00 77.44 268 LEU A N 1
ATOM 2192 C CA . LEU A 1 268 ? -46.430 15.125 69.510 1.00 77.44 268 LEU A CA 1
ATOM 2193 C C . LEU A 1 268 ? -46.327 16.390 68.651 1.00 77.44 268 LEU A C 1
ATOM 2195 O O . LEU A 1 268 ? -45.219 16.835 68.377 1.00 77.44 268 LEU A O 1
ATOM 2199 N N . ALA A 1 269 ? -47.455 17.002 68.281 1.00 70.62 269 ALA A N 1
ATOM 2200 C CA . ALA A 1 269 ? -47.464 18.269 67.550 1.00 70.62 269 ALA A CA 1
ATOM 2201 C C . ALA A 1 269 ? -46.730 19.380 68.323 1.00 70.62 269 ALA A C 1
ATOM 2203 O O . ALA A 1 269 ? -45.932 20.108 67.740 1.00 70.62 269 ALA A O 1
ATOM 2204 N N . ALA A 1 270 ? -46.928 19.457 69.642 1.00 73.75 270 ALA A N 1
ATOM 2205 C CA . ALA A 1 270 ? -46.249 20.425 70.503 1.00 73.75 270 ALA A CA 1
ATOM 2206 C C . ALA A 1 270 ? -44.746 20.150 70.707 1.00 73.75 270 ALA A C 1
ATOM 2208 O O . ALA A 1 270 ? -44.001 21.063 71.050 1.00 73.75 270 ALA A O 1
ATOM 2209 N N . GLU A 1 271 ? -44.288 18.907 70.543 1.00 77.56 271 GLU A N 1
ATOM 2210 C CA . GLU A 1 271 ? -42.859 18.567 70.582 1.00 77.56 271 GLU A CA 1
ATOM 2211 C C . GLU A 1 271 ? -42.187 18.752 69.214 1.00 77.56 271 GLU A C 1
ATOM 2213 O O . GLU A 1 271 ? -41.023 19.143 69.156 1.00 77.56 271 GLU A O 1
ATOM 2218 N N . ILE A 1 272 ? -42.912 18.549 68.106 1.00 75.19 272 ILE A N 1
ATOM 2219 C CA . ILE A 1 272 ? -42.407 18.792 66.743 1.00 75.19 272 ILE A CA 1
ATOM 2220 C C . ILE A 1 272 ? -41.994 20.258 66.563 1.00 75.19 272 ILE A C 1
ATOM 2222 O O . ILE A 1 272 ? -40.960 20.529 65.956 1.00 75.19 272 ILE A O 1
ATOM 2226 N N . THR A 1 273 ? -42.734 21.201 67.151 1.00 68.69 273 THR A N 1
ATOM 2227 C CA . THR A 1 273 ? -42.395 22.637 67.110 1.00 68.69 273 THR A CA 1
ATOM 2228 C C . THR A 1 273 ? -41.122 22.989 67.884 1.00 68.69 273 THR A C 1
ATOM 2230 O O . THR A 1 273 ? -40.589 24.083 67.718 1.00 68.69 273 THR A O 1
ATOM 2233 N N . LYS A 1 274 ? -40.609 22.069 68.711 1.00 77.88 274 LYS A N 1
ATOM 2234 C CA . LYS A 1 274 ? -39.356 22.225 69.465 1.00 77.88 274 LYS A CA 1
ATOM 2235 C C . LYS A 1 274 ? -38.160 21.568 68.775 1.00 77.88 274 LYS A C 1
ATOM 2237 O O . LYS A 1 274 ? -37.049 21.632 69.304 1.00 77.88 274 LYS A O 1
ATOM 2242 N N . LEU A 1 275 ? -38.366 20.906 67.634 1.00 76.19 275 LEU A N 1
ATOM 2243 C CA . LEU A 1 275 ? -37.281 20.288 66.878 1.00 76.19 275 LEU A CA 1
ATOM 2244 C C . LEU A 1 275 ? -36.360 21.351 66.279 1.00 76.19 275 LEU A C 1
ATOM 2246 O O . LEU A 1 275 ? -36.779 22.444 65.904 1.00 76.19 275 LEU A O 1
ATOM 2250 N N . THR A 1 276 ? -35.082 21.001 66.150 1.00 81.38 276 THR A N 1
ATOM 2251 C CA . THR A 1 276 ? -34.141 21.803 65.369 1.00 81.38 276 THR A CA 1
ATOM 2252 C C . THR A 1 276 ? -34.542 21.792 63.889 1.00 81.38 276 THR A C 1
ATOM 2254 O O . THR A 1 276 ? -35.140 20.810 63.436 1.00 81.38 276 THR A O 1
ATOM 2257 N N . PRO A 1 277 ? -34.173 22.822 63.106 1.00 74.88 277 PRO A N 1
ATOM 2258 C CA . PRO A 1 277 ? -34.500 22.887 61.679 1.00 74.88 277 PRO A CA 1
ATOM 2259 C C . PRO A 1 277 ? -34.096 21.631 60.890 1.00 74.88 277 PRO A C 1
ATOM 2261 O O . PRO A 1 277 ? -34.874 21.144 60.074 1.00 74.88 277 PRO A O 1
ATOM 2264 N N . ASP A 1 278 ? -32.929 21.051 61.188 1.00 72.94 278 ASP A N 1
ATOM 2265 C CA . ASP A 1 278 ? -32.444 19.831 60.525 1.00 72.94 278 ASP A CA 1
ATOM 2266 C C . ASP A 1 278 ? -33.298 18.599 60.861 1.00 72.94 278 ASP A C 1
ATOM 2268 O O . ASP A 1 278 ? -33.639 17.805 59.986 1.00 72.94 278 ASP A O 1
ATOM 2272 N N . ASN A 1 279 ? -33.690 18.443 62.129 1.00 78.19 279 ASN A N 1
ATOM 2273 C CA . ASN A 1 279 ? -34.528 17.322 62.554 1.00 78.19 279 ASN A CA 1
ATOM 2274 C C . ASN A 1 279 ? -35.965 17.465 62.046 1.00 78.19 279 ASN A C 1
ATOM 2276 O O . ASN A 1 279 ? -36.594 16.464 61.705 1.00 78.19 279 ASN A O 1
ATOM 2280 N N . LEU A 1 280 ? -36.469 18.698 61.965 1.00 76.38 280 LEU A N 1
ATOM 2281 C CA . LEU A 1 280 ? -37.764 19.001 61.370 1.00 76.38 280 LEU A CA 1
ATOM 2282 C C . LEU A 1 280 ? -37.761 18.672 59.873 1.00 76.38 280 LEU A C 1
ATOM 2284 O O . LEU A 1 280 ? -38.667 17.989 59.402 1.00 76.38 280 LEU A O 1
ATOM 2288 N N . ARG A 1 281 ? -36.712 19.071 59.143 1.00 74.62 281 ARG A N 1
ATOM 2289 C CA . ARG A 1 281 ? -36.531 18.725 57.728 1.00 74.62 281 ARG A CA 1
ATOM 2290 C C . ARG A 1 281 ? -36.524 17.210 57.515 1.00 74.62 281 ARG A C 1
ATOM 2292 O O . ARG A 1 281 ? -37.316 16.722 56.716 1.00 74.62 281 ARG A O 1
ATOM 2299 N N . ASN A 1 282 ? -35.731 16.468 58.289 1.00 76.69 282 ASN A N 1
ATOM 2300 C CA . ASN A 1 282 ? -35.695 15.003 58.211 1.00 76.69 282 ASN A CA 1
ATOM 2301 C C . ASN A 1 282 ? -37.074 14.373 58.490 1.00 76.69 282 ASN A C 1
ATOM 2303 O O . ASN A 1 282 ? -37.493 13.451 57.795 1.00 76.69 282 ASN A O 1
ATOM 2307 N N . ALA A 1 283 ? -37.811 14.872 59.489 1.00 75.62 283 ALA A N 1
ATOM 2308 C CA . ALA A 1 283 ? -39.151 14.374 59.807 1.00 75.62 283 ALA A CA 1
ATOM 2309 C C . ALA A 1 283 ? -40.166 14.646 58.680 1.00 75.62 283 ALA A C 1
ATOM 2311 O O . ALA A 1 283 ? -41.022 13.806 58.401 1.00 75.62 283 ALA A O 1
ATOM 2312 N N . LEU A 1 284 ? -40.065 15.799 58.018 1.00 74.19 284 LEU A N 1
ATOM 2313 C CA . LEU A 1 284 ? -40.923 16.178 56.894 1.00 74.19 284 LEU A CA 1
ATOM 2314 C C . LEU A 1 284 ? -40.600 15.384 55.624 1.00 74.19 284 LEU A C 1
ATOM 2316 O O . LEU A 1 284 ? -41.520 14.964 54.923 1.00 74.19 284 LEU A O 1
ATOM 2320 N N . GLU A 1 285 ? -39.322 15.105 55.365 1.00 73.94 285 GLU A N 1
ATOM 2321 C CA . GLU A 1 285 ? -38.893 14.187 54.303 1.00 73.94 285 GLU A CA 1
ATOM 2322 C C . GLU A 1 285 ? -39.478 12.785 54.525 1.00 73.94 285 GLU A C 1
ATOM 2324 O O . GLU A 1 285 ? -40.095 12.223 53.619 1.00 73.94 285 GLU A O 1
ATOM 2329 N N . MET A 1 286 ? -39.418 12.267 55.759 1.00 72.06 286 MET A N 1
ATOM 2330 C CA . MET A 1 286 ? -40.052 10.991 56.116 1.00 72.06 286 MET A CA 1
ATOM 2331 C C . MET A 1 286 ? -41.577 11.000 55.912 1.00 72.06 286 MET A C 1
ATOM 2333 O O . MET A 1 286 ? -42.158 9.962 55.592 1.00 72.06 286 MET A O 1
ATOM 2337 N N . LEU A 1 287 ? -42.257 12.131 56.119 1.00 69.62 287 LEU A N 1
ATOM 2338 C CA . LEU A 1 287 ? -43.701 12.245 55.884 1.00 69.62 287 LEU A CA 1
ATOM 2339 C C . LEU A 1 287 ? -44.038 12.254 54.390 1.00 69.62 287 LEU A C 1
ATOM 2341 O O . LEU A 1 287 ? -44.969 11.560 53.987 1.00 69.62 287 LEU A O 1
ATOM 2345 N N . ASN A 1 288 ? -43.258 12.970 53.579 1.00 70.56 288 ASN A N 1
ATOM 2346 C CA . ASN A 1 288 ? -43.410 13.010 52.124 1.00 70.56 288 ASN A CA 1
ATOM 2347 C C . ASN A 1 288 ? -43.197 11.622 51.488 1.00 70.56 288 ASN A C 1
ATOM 2349 O O . ASN A 1 288 ? -44.010 11.171 50.686 1.00 70.56 288 ASN A O 1
ATOM 2353 N N . GLU A 1 289 ? -42.169 10.881 51.921 1.00 66.69 289 GLU A N 1
ATOM 2354 C CA . GLU A 1 289 ? -41.913 9.509 51.448 1.00 66.69 289 GLU A CA 1
ATOM 2355 C C . GLU A 1 289 ? -43.080 8.541 51.707 1.00 66.69 289 GLU A C 1
ATOM 2357 O O . GLU A 1 289 ? -43.277 7.587 50.954 1.00 66.69 289 GLU A O 1
ATOM 2362 N N . ASN A 1 290 ? -43.847 8.755 52.781 1.00 62.81 290 ASN A N 1
ATOM 2363 C CA . ASN A 1 290 ? -44.946 7.870 53.175 1.00 62.81 290 ASN A CA 1
ATOM 2364 C C . ASN A 1 290 ? -46.337 8.410 52.781 1.00 62.81 290 ASN A C 1
ATOM 2366 O O . ASN A 1 290 ? -47.323 7.688 52.927 1.00 62.81 290 ASN A O 1
ATOM 2370 N N . ASN A 1 291 ? -46.436 9.650 52.291 1.00 66.75 291 ASN A N 1
ATOM 2371 C CA . ASN A 1 291 ? -47.678 10.269 51.834 1.00 66.75 291 ASN A CA 1
ATOM 2372 C C . ASN A 1 291 ? -47.418 11.149 50.593 1.00 66.75 291 ASN A C 1
ATOM 2374 O O . ASN A 1 291 ? -47.147 12.337 50.741 1.00 66.75 291 ASN A O 1
ATOM 2378 N N . PRO A 1 292 ? -47.570 10.607 49.369 1.00 61.34 292 PRO A N 1
ATOM 2379 C CA . PRO A 1 292 ? -47.282 11.327 48.123 1.00 61.34 292 PRO A CA 1
ATOM 2380 C C . PRO A 1 292 ? -48.113 12.603 47.898 1.00 61.34 292 PRO A C 1
ATOM 2382 O O . PRO A 1 292 ? -47.752 13.429 47.065 1.00 61.34 292 PRO A O 1
ATOM 2385 N N . ASN A 1 293 ? -49.231 12.763 48.618 1.00 61.28 293 ASN A N 1
ATOM 2386 C CA . ASN A 1 293 ? -50.082 13.956 48.556 1.00 61.28 293 ASN A CA 1
ATOM 2387 C C . ASN A 1 293 ? -49.606 15.079 49.497 1.00 61.28 293 ASN A C 1
ATOM 2389 O O . ASN A 1 293 ? -50.173 16.170 49.488 1.00 61.28 293 ASN A O 1
ATOM 2393 N N . PHE A 1 294 ? -48.598 14.822 50.334 1.00 59.84 294 PHE A N 1
ATOM 2394 C CA . PHE A 1 294 ? -48.001 15.807 51.227 1.00 59.84 294 PHE A CA 1
ATOM 2395 C C . PHE A 1 294 ? -46.881 16.556 50.495 1.00 59.84 294 PHE A C 1
ATOM 2397 O O . PHE A 1 294 ? -45.766 16.061 50.378 1.00 59.84 294 PHE A O 1
ATOM 2404 N N . GLN A 1 295 ? -47.169 17.760 49.995 1.00 54.72 295 GLN A N 1
ATOM 2405 C CA . GLN A 1 295 ? -46.164 18.633 49.384 1.00 54.72 295 GLN A CA 1
ATOM 2406 C C . GLN A 1 295 ? -45.688 19.699 50.364 1.00 54.72 295 GLN A C 1
ATOM 2408 O O . GLN A 1 295 ? -46.482 20.406 50.977 1.00 54.72 295 GLN A O 1
ATOM 2413 N N . TYR A 1 296 ? -44.373 19.845 50.452 1.00 59.34 296 TYR A N 1
ATOM 2414 C CA . TYR A 1 296 ? -43.711 20.836 51.280 1.00 59.34 296 TYR A CA 1
ATOM 2415 C C . TYR A 1 296 ? -42.512 21.409 50.515 1.00 59.34 296 TYR A C 1
ATOM 2417 O O . TYR A 1 296 ? -41.767 20.661 49.882 1.00 59.34 296 TYR A O 1
ATOM 2425 N N . SER A 1 297 ? -42.332 22.733 50.552 1.00 52.28 297 SER A N 1
ATOM 2426 C CA . SER A 1 297 ? -41.201 23.412 49.909 1.00 52.28 297 SER A CA 1
ATOM 2427 C C . SER A 1 297 ? -40.081 23.634 50.923 1.00 52.28 297 SER A C 1
ATOM 2429 O O . SER A 1 297 ? -40.272 24.322 51.923 1.00 52.28 297 SER A O 1
ATOM 2431 N N . ALA A 1 298 ? -38.905 23.061 50.660 1.00 51.38 298 ALA A N 1
ATOM 2432 C CA . ALA A 1 298 ? -37.761 23.080 51.574 1.00 51.38 298 ALA A CA 1
ATOM 2433 C C . ALA A 1 298 ? -37.150 24.473 51.821 1.00 51.38 298 ALA A C 1
ATOM 2435 O O . ALA A 1 298 ? -36.341 24.615 52.744 1.00 51.38 298 ALA A O 1
ATOM 2436 N N . ASP A 1 299 ? -37.546 25.478 51.035 1.00 51.00 299 ASP A N 1
ATOM 2437 C CA . ASP A 1 299 ? -36.905 26.794 51.011 1.00 51.00 299 ASP A CA 1
ATOM 2438 C C . ASP A 1 299 ? -37.512 27.822 51.984 1.00 51.00 299 ASP A C 1
ATOM 2440 O O . ASP A 1 299 ? -36.859 28.823 52.256 1.00 51.00 299 ASP A O 1
ATOM 2444 N N . ASN A 1 300 ? -38.701 27.589 52.562 1.00 48.22 300 ASN A N 1
ATOM 2445 C CA . ASN A 1 300 ? -39.414 28.603 53.363 1.00 48.22 300 ASN A CA 1
ATOM 2446 C C . ASN A 1 300 ? -40.072 28.054 54.632 1.00 48.22 300 ASN A C 1
ATOM 2448 O O . ASN A 1 300 ? -41.233 28.348 54.870 1.00 48.22 300 ASN A O 1
ATOM 2452 N N . VAL A 1 301 ? -39.390 27.242 55.439 1.00 49.84 301 VAL A N 1
ATOM 2453 C CA . VAL A 1 301 ? -40.027 26.728 56.663 1.00 49.84 301 VAL A CA 1
ATOM 2454 C C . VAL A 1 301 ? -39.348 27.252 57.890 1.00 49.84 301 VAL A C 1
ATOM 2456 O O . VAL A 1 301 ? -38.280 26.803 58.309 1.00 49.84 301 VAL A O 1
ATOM 2459 N N . THR A 1 302 ? -40.020 28.239 58.456 1.00 48.91 302 THR A N 1
ATOM 2460 C CA . THR A 1 302 ? -39.830 28.654 59.829 1.00 48.91 302 THR A CA 1
ATOM 2461 C C . THR A 1 302 ? -40.751 27.807 60.709 1.00 48.91 302 THR A C 1
ATOM 2463 O O . THR A 1 302 ? -41.775 27.278 60.275 1.00 48.91 302 THR A O 1
ATOM 2466 N N . THR A 1 303 ? -40.401 27.664 61.985 1.00 45.16 303 THR A N 1
ATOM 2467 C CA . THR A 1 303 ? -41.220 26.989 63.010 1.00 45.16 303 THR A CA 1
ATOM 2468 C C . THR A 1 303 ? -42.641 27.558 63.152 1.00 45.16 303 THR A C 1
ATOM 2470 O O . THR A 1 303 ? -43.463 26.977 63.856 1.00 45.16 303 THR A O 1
ATOM 2473 N N . GLU A 1 304 ? -42.932 28.684 62.499 1.00 46.12 304 GLU A N 1
ATOM 2474 C CA . GLU A 1 304 ? -44.220 29.373 62.517 1.00 46.12 304 GLU A CA 1
ATOM 2475 C C . GLU A 1 304 ? -45.235 28.767 61.530 1.00 46.12 304 GLU A C 1
ATOM 2477 O O . GLU A 1 304 ? -46.432 28.824 61.806 1.00 46.12 304 GLU A O 1
ATOM 2482 N N . ASP A 1 305 ? -44.800 28.080 60.467 1.00 45.47 305 ASP A N 1
ATOM 2483 C CA . ASP A 1 305 ? -45.703 27.539 59.431 1.00 45.47 305 ASP A CA 1
ATOM 2484 C C . ASP A 1 305 ? -46.397 26.216 59.818 1.00 45.47 305 ASP A C 1
ATOM 2486 O O . ASP A 1 305 ? -47.327 25.769 59.149 1.00 45.47 305 ASP A O 1
ATOM 2490 N N . VAL A 1 306 ? -46.002 25.583 60.932 1.00 46.19 306 VAL A N 1
ATOM 2491 C CA . VAL A 1 306 ? -46.625 24.343 61.457 1.00 46.19 306 VAL A CA 1
ATOM 2492 C C . VAL A 1 306 ? -47.683 24.657 62.532 1.00 46.19 306 VAL A C 1
ATOM 2494 O O . VAL A 1 306 ? -47.989 23.847 63.408 1.00 46.19 306 VAL A O 1
ATOM 2497 N N . THR A 1 307 ? -48.267 25.854 62.509 1.00 46.31 307 THR A N 1
ATOM 2498 C CA . THR A 1 307 ? -49.253 26.289 63.505 1.00 46.31 307 THR A CA 1
ATOM 2499 C C . THR A 1 307 ? -50.687 25.973 63.071 1.00 46.31 307 THR A C 1
ATOM 2501 O O . THR A 1 307 ? -51.487 26.849 62.768 1.00 46.31 307 THR A O 1
ATOM 2504 N N . LEU A 1 308 ? -51.086 24.703 63.206 1.00 48.22 308 LEU A N 1
ATOM 2505 C CA . LEU A 1 308 ? -52.507 24.293 63.271 1.00 48.22 308 LEU A CA 1
ATOM 2506 C C . LEU A 1 308 ? -53.288 24.951 64.445 1.00 48.22 308 LEU A C 1
ATOM 2508 O O . LEU A 1 308 ? -54.475 24.687 64.622 1.00 48.22 308 LEU A O 1
ATOM 2512 N N . ASP A 1 309 ? -52.630 25.789 65.256 1.00 52.56 309 ASP A N 1
ATOM 2513 C CA . ASP A 1 309 ? -53.146 26.419 66.479 1.00 52.56 309 ASP A CA 1
ATOM 2514 C C . ASP A 1 309 ? -53.466 27.925 66.315 1.00 52.56 309 ASP A C 1
ATOM 2516 O O . ASP A 1 309 ? -54.199 28.482 67.137 1.00 52.56 309 ASP A O 1
ATOM 2520 N N . LEU A 1 310 ? -52.986 28.602 65.254 1.00 52.25 310 LEU A N 1
ATOM 2521 C CA . LEU A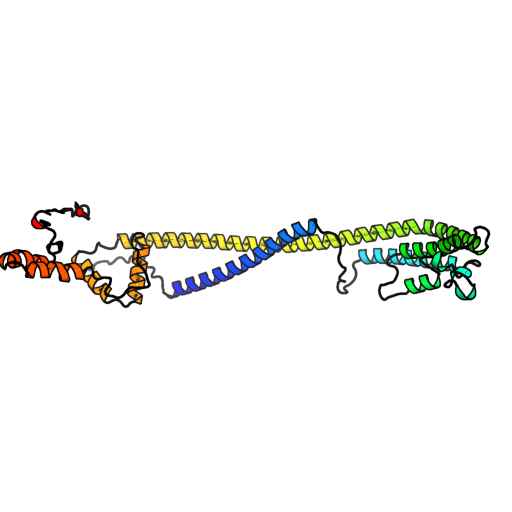 1 310 ? -53.193 30.055 65.097 1.00 52.25 310 LEU A CA 1
ATOM 2522 C C . LEU A 1 310 ? -54.654 30.420 64.795 1.00 52.25 310 LEU A C 1
ATOM 2524 O O . LEU A 1 310 ? -55.175 31.363 65.389 1.00 52.25 310 LEU A O 1
ATOM 2528 N N . ASP A 1 311 ? -55.363 29.650 63.969 1.00 57.78 311 ASP A N 1
ATOM 2529 C CA . ASP A 1 311 ? -56.754 29.979 63.621 1.00 57.78 311 ASP A CA 1
ATOM 2530 C C . ASP A 1 311 ? -57.733 29.670 64.765 1.00 57.78 311 ASP A C 1
ATOM 2532 O O . ASP A 1 311 ? -58.660 30.439 65.049 1.00 57.78 311 ASP A O 1
ATOM 2536 N N . TYR A 1 312 ? -57.516 28.569 65.491 1.00 63.25 312 TYR A N 1
ATOM 2537 C CA . TYR A 1 312 ? -58.419 28.158 66.566 1.00 63.25 312 TYR A CA 1
ATOM 2538 C C . TYR A 1 312 ? -58.256 29.033 67.821 1.00 63.25 312 TYR A C 1
ATOM 2540 O O . TYR A 1 312 ? -59.244 29.553 68.354 1.00 63.25 312 TYR A O 1
ATOM 2548 N N . GLN A 1 313 ? -57.021 29.262 68.283 1.00 62.91 313 GLN A N 1
ATOM 2549 C CA . GLN A 1 313 ? -56.782 30.129 69.442 1.00 62.91 313 GLN A CA 1
ATOM 2550 C C . GLN A 1 313 ? -56.790 31.622 69.098 1.00 62.91 313 GLN A C 1
ATOM 2552 O O . GLN A 1 313 ? -57.155 32.425 69.959 1.00 62.91 313 GLN A O 1
ATOM 2557 N N . GLY A 1 314 ? -56.422 32.000 67.872 1.00 65.19 314 GLY A N 1
ATOM 2558 C CA . GLY A 1 314 ? -56.342 33.397 67.439 1.00 65.19 314 GLY A CA 1
ATOM 2559 C C . GLY A 1 314 ? -57.658 33.977 66.923 1.00 65.19 314 GLY A C 1
ATOM 2560 O O . GLY A 1 314 ? -57.905 35.162 67.135 1.00 65.19 314 GLY A O 1
ATOM 2561 N N . MET A 1 315 ? -58.537 33.168 66.317 1.00 71.56 315 MET A N 1
ATOM 2562 C CA . MET A 1 315 ? -59.780 33.668 65.705 1.00 71.56 315 MET A CA 1
ATOM 2563 C C . MET A 1 315 ? -61.037 33.111 66.380 1.00 71.56 315 MET A C 1
ATOM 2565 O O . MET A 1 315 ? -61.930 33.874 66.760 1.00 71.56 315 MET A O 1
ATOM 2569 N N . PHE A 1 316 ? -61.112 31.795 66.600 1.00 76.81 316 PHE A N 1
ATOM 2570 C CA . PHE A 1 316 ? -62.329 31.163 67.125 1.00 76.81 316 PHE A CA 1
ATOM 2571 C C . PHE A 1 316 ? -62.576 31.459 68.616 1.00 76.81 316 PHE A C 1
ATOM 2573 O O . PHE A 1 316 ? -63.658 31.916 68.997 1.00 76.81 316 PHE A O 1
ATOM 2580 N N . VAL A 1 317 ? -61.572 31.265 69.479 1.00 78.56 317 VAL A N 1
ATOM 2581 C CA . VAL A 1 317 ? -61.707 31.532 70.926 1.00 78.56 317 VAL A CA 1
ATOM 2582 C C . VAL A 1 317 ? -61.976 33.019 71.231 1.00 78.56 317 VAL A C 1
ATOM 2584 O O . VAL A 1 317 ? -62.872 33.302 72.038 1.00 78.56 317 VAL A O 1
ATOM 2587 N N . PRO A 1 318 ? -61.283 33.997 70.612 1.00 80.88 318 PRO A N 1
ATOM 2588 C CA . PRO A 1 318 ? -61.572 35.414 70.824 1.00 80.88 318 PRO A CA 1
ATOM 2589 C C . PRO A 1 318 ? -62.958 35.821 70.321 1.00 80.88 318 PRO A C 1
ATOM 2591 O O . PRO A 1 318 ? -63.631 36.605 70.991 1.00 80.88 318 PRO A O 1
ATOM 2594 N N . ALA A 1 319 ? -63.440 35.232 69.220 1.00 80.25 319 ALA A N 1
ATOM 2595 C CA . ALA A 1 319 ? -64.800 35.469 68.745 1.00 80.25 319 ALA A CA 1
ATOM 2596 C C . ALA A 1 319 ? -65.858 35.056 69.781 1.00 80.25 319 ALA A C 1
ATOM 2598 O O . ALA A 1 319 ? -66.839 35.777 69.952 1.00 80.25 319 ALA A O 1
ATOM 2599 N N . ILE A 1 320 ? -65.652 33.954 70.519 1.00 82.75 320 ILE A N 1
ATOM 2600 C CA . ILE A 1 320 ? -66.537 33.547 71.627 1.00 82.75 320 ILE A CA 1
ATOM 2601 C C . ILE A 1 320 ? -66.442 34.541 72.793 1.00 82.75 320 ILE A C 1
ATOM 2603 O O . ILE A 1 320 ? -67.472 34.937 73.339 1.00 82.75 320 ILE A O 1
ATOM 2607 N N . LYS A 1 321 ? -65.231 34.989 73.152 1.00 83.12 321 LYS A N 1
ATOM 2608 C CA . LYS A 1 321 ? -65.015 35.996 74.212 1.00 83.12 321 LYS A CA 1
ATOM 2609 C C . LYS A 1 321 ? -65.659 37.352 73.898 1.00 83.12 321 LYS A C 1
ATOM 2611 O O . LYS A 1 321 ? -65.982 38.090 74.819 1.00 83.12 321 LYS A O 1
ATOM 2616 N N . GLY A 1 322 ? -65.870 37.673 72.622 1.00 80.06 322 GLY A N 1
ATOM 2617 C CA . GLY A 1 322 ? -66.590 38.874 72.189 1.00 80.06 322 GLY A CA 1
ATOM 2618 C C . GLY A 1 322 ? -68.122 38.775 72.259 1.00 80.06 322 GLY A C 1
ATOM 2619 O O . GLY A 1 322 ? -68.800 39.743 71.916 1.00 80.06 322 GLY A O 1
ATOM 2620 N N . ARG A 1 323 ? -68.697 37.626 72.653 1.00 80.25 323 ARG A N 1
ATOM 2621 C CA . ARG A 1 323 ? -70.159 37.421 72.765 1.00 80.25 323 ARG A CA 1
ATOM 2622 C C . ARG A 1 323 ? -70.682 37.689 74.177 1.00 80.25 323 ARG A C 1
ATOM 2624 O O . ARG A 1 323 ? -69.931 38.054 75.074 1.00 80.25 323 ARG A O 1
ATOM 2631 N N . THR A 1 324 ? -71.989 37.524 74.379 1.00 85.44 324 THR A N 1
ATOM 2632 C CA . THR A 1 324 ? -72.648 37.732 75.679 1.00 85.44 324 THR A CA 1
ATOM 2633 C C . THR A 1 324 ? -72.140 36.752 76.742 1.00 85.44 324 THR A C 1
ATOM 2635 O O . THR A 1 324 ? -71.709 35.643 76.419 1.00 85.44 324 THR A O 1
ATOM 2638 N N . GLU A 1 325 ? -72.229 37.122 78.024 1.00 86.31 325 GLU A N 1
ATOM 2639 C CA . GLU A 1 325 ? -71.767 36.270 79.136 1.00 86.31 325 GLU A CA 1
ATOM 2640 C C . GLU A 1 325 ? -72.410 34.874 79.146 1.00 86.31 325 GLU A C 1
ATOM 2642 O O . GLU A 1 325 ? -71.764 33.889 79.502 1.00 86.31 325 GLU A O 1
ATOM 2647 N N . GLU A 1 326 ? -73.672 34.765 78.726 1.00 86.62 326 GLU A N 1
ATOM 2648 C CA . GLU A 1 326 ? -74.385 33.489 78.630 1.00 86.62 326 GLU A CA 1
ATOM 2649 C C . GLU A 1 326 ? -73.777 32.575 77.554 1.00 86.62 326 GLU A C 1
ATOM 2651 O O . GLU A 1 326 ? -73.534 31.390 77.800 1.00 86.62 326 GLU A O 1
ATOM 2656 N N . GLN A 1 327 ? -73.443 33.131 76.382 1.00 82.75 327 GLN A N 1
ATOM 2657 C CA . GLN A 1 327 ? -72.768 32.381 75.322 1.00 82.75 327 GLN A CA 1
ATOM 2658 C C . GLN A 1 327 ? -71.336 32.013 75.708 1.00 82.75 327 GLN A C 1
ATOM 2660 O O . GLN A 1 327 ? -70.896 30.897 75.425 1.00 82.75 327 GLN A O 1
ATOM 2665 N N . GLN A 1 328 ? -70.629 32.900 76.408 1.00 84.69 328 GLN A N 1
ATOM 2666 C CA . GLN A 1 328 ? -69.304 32.596 76.938 1.00 84.69 328 GLN A CA 1
ATOM 2667 C C . GLN A 1 328 ? -69.356 31.438 77.943 1.00 84.69 328 GLN A C 1
ATOM 2669 O O . GLN A 1 328 ? -68.604 30.479 77.794 1.00 84.69 328 GLN A O 1
ATOM 2674 N N . LYS A 1 329 ? -70.276 31.460 78.919 1.00 86.44 329 LYS A N 1
ATOM 2675 C CA . LYS A 1 329 ? -70.427 30.365 79.897 1.00 86.44 329 LYS A CA 1
ATOM 2676 C C . LYS A 1 329 ? -70.721 29.022 79.233 1.00 86.44 329 LYS A C 1
ATOM 2678 O O . LYS A 1 329 ? -70.205 28.003 79.685 1.00 86.44 329 LYS A O 1
ATOM 2683 N N . LYS A 1 330 ? -71.521 29.018 78.164 1.00 85.19 330 LYS A N 1
ATOM 2684 C CA . LYS A 1 330 ? -71.877 27.794 77.438 1.00 85.19 330 LYS A CA 1
ATOM 2685 C C . LYS A 1 330 ? -70.721 27.243 76.600 1.00 85.19 330 LYS A C 1
ATOM 2687 O O . LYS A 1 330 ? -70.478 26.041 76.626 1.00 85.19 330 LYS A O 1
ATOM 2692 N N . TRP A 1 331 ? -70.023 28.098 75.854 1.00 82.25 331 TRP A N 1
ATOM 2693 C CA . TRP A 1 331 ? -69.124 27.645 74.786 1.00 82.25 331 TRP A CA 1
ATOM 2694 C C . TRP A 1 331 ? -67.639 27.816 75.089 1.00 82.25 331 TRP A C 1
ATOM 2696 O O . TRP A 1 331 ? -66.835 27.028 74.600 1.00 82.25 331 TRP A O 1
ATOM 2706 N N . LEU A 1 332 ? -67.248 28.793 75.911 1.00 82.69 332 LEU A N 1
ATOM 2707 C CA . LEU A 1 332 ? -65.836 29.140 76.095 1.00 82.69 332 LEU A CA 1
ATOM 2708 C C . LEU A 1 332 ? -65.044 28.013 76.766 1.00 82.69 332 LEU A C 1
ATOM 2710 O O . LEU A 1 332 ? -63.934 27.715 76.338 1.00 82.69 332 LEU A O 1
ATOM 2714 N N . TYR A 1 333 ? -65.611 27.353 77.781 1.00 81.06 333 TYR A N 1
ATOM 2715 C CA . TYR A 1 333 ? -64.950 26.220 78.440 1.00 81.06 333 TYR A CA 1
ATOM 2716 C C . TYR A 1 333 ? -64.758 25.035 77.483 1.00 81.06 333 TYR A C 1
ATOM 2718 O O . TYR A 1 333 ? -63.662 24.482 77.402 1.00 81.06 333 TYR A O 1
ATOM 2726 N N . LEU A 1 334 ? -65.804 24.686 76.723 1.00 79.38 334 LEU A N 1
ATOM 2727 C CA . LEU A 1 334 ? -65.756 23.612 75.729 1.00 79.38 334 LEU A CA 1
ATOM 2728 C C . LEU A 1 334 ? -64.735 23.928 74.631 1.00 79.38 334 LEU A C 1
ATOM 2730 O O . LEU A 1 334 ? -63.944 23.060 74.267 1.00 79.38 334 LEU A O 1
ATOM 2734 N N . ALA A 1 335 ? -64.698 25.179 74.160 1.00 77.50 335 ALA A N 1
ATOM 2735 C CA . ALA A 1 335 ? -63.747 25.631 73.152 1.00 77.50 335 ALA A CA 1
ATOM 2736 C C . ALA A 1 335 ? -62.299 25.584 73.668 1.00 77.50 335 ALA A C 1
ATOM 2738 O O . ALA A 1 335 ? -61.434 25.026 72.999 1.00 77.50 335 ALA A O 1
ATOM 2739 N N . LEU A 1 336 ? -62.032 26.085 74.883 1.00 72.06 336 LEU A N 1
ATOM 2740 C CA . LEU A 1 336 ? -60.699 26.060 75.509 1.00 72.06 336 LEU A CA 1
ATOM 2741 C C . LEU A 1 336 ? -60.203 24.641 75.824 1.00 72.06 336 LEU A C 1
ATOM 2743 O O . LEU A 1 336 ? -59.001 24.412 75.922 1.00 72.06 336 LEU A O 1
ATOM 2747 N N . LYS A 1 337 ? -61.117 23.682 76.000 1.00 71.88 337 LYS A N 1
ATOM 2748 C CA . LYS A 1 337 ? -60.797 22.255 76.144 1.00 71.88 337 LYS A CA 1
ATOM 2749 C C . LYS A 1 337 ? -60.810 21.492 74.815 1.00 71.88 337 LYS A C 1
ATOM 2751 O O . LYS A 1 337 ? -60.622 20.279 74.843 1.00 71.88 337 LYS A O 1
ATOM 2756 N N . MET A 1 338 ? -61.029 22.182 73.690 1.00 65.25 338 MET A N 1
ATOM 2757 C CA . MET A 1 338 ? -61.174 21.613 72.341 1.00 65.25 338 MET A CA 1
ATOM 2758 C C . MET A 1 338 ? -62.219 20.488 72.257 1.00 65.25 338 MET A C 1
ATOM 2760 O O . MET A 1 338 ? -62.091 19.547 71.482 1.00 65.25 338 MET A O 1
ATOM 2764 N N . GLN A 1 339 ? -63.263 20.569 73.082 1.00 71.19 339 GLN A N 1
ATOM 2765 C CA . GLN A 1 339 ? -64.385 19.623 73.076 1.00 71.19 339 GLN A CA 1
ATOM 2766 C C . GLN A 1 339 ? -65.427 19.960 72.006 1.00 71.19 339 GLN A C 1
ATOM 2768 O O . GLN A 1 339 ? -66.362 19.195 71.787 1.00 71.19 339 GLN A O 1
ATOM 2773 N N . ILE A 1 340 ? -65.259 21.104 71.350 1.00 70.19 340 ILE A N 1
ATOM 2774 C CA . ILE A 1 340 ? -65.986 21.517 70.159 1.00 70.19 340 ILE A CA 1
ATOM 2775 C C . ILE A 1 340 ? -64.966 22.022 69.143 1.00 70.19 340 ILE A C 1
ATOM 2777 O O . ILE A 1 340 ? -63.941 22.581 69.522 1.00 70.19 340 ILE A O 1
ATOM 2781 N N . ILE A 1 341 ? -65.263 21.838 67.864 1.00 66.06 341 ILE A N 1
ATOM 2782 C CA . ILE A 1 341 ? -64.551 22.478 66.760 1.00 66.06 341 ILE A CA 1
ATOM 2783 C C . ILE A 1 341 ? -65.533 23.488 66.180 1.00 66.06 341 ILE A C 1
ATOM 2785 O O . ILE A 1 341 ? -66.720 23.187 66.054 1.00 66.06 341 ILE A O 1
ATOM 2789 N N . GLY A 1 342 ? -65.071 24.690 65.861 1.00 67.56 342 GLY A N 1
ATOM 2790 C CA . GLY A 1 342 ? -65.929 25.673 65.223 1.00 67.56 342 GLY A CA 1
ATOM 2791 C C . GLY A 1 342 ? -65.195 26.482 64.175 1.00 67.56 342 GLY A C 1
ATOM 2792 O O . GLY A 1 342 ? -63.969 26.499 64.113 1.00 67.56 342 GLY A O 1
ATOM 2793 N N . CYS A 1 343 ? -65.990 27.113 63.323 1.00 64.56 343 CYS A N 1
ATOM 2794 C CA . CYS A 1 343 ? -65.525 27.928 62.217 1.00 64.56 343 CYS A CA 1
ATOM 2795 C C . CYS A 1 343 ? -65.685 29.408 62.579 1.00 64.56 343 CYS A C 1
ATOM 2797 O O . CYS A 1 343 ? -66.681 29.807 63.190 1.00 64.56 343 CYS A O 1
ATOM 2799 N N . TYR A 1 344 ? -64.702 30.221 62.203 1.00 68.44 344 TYR A N 1
ATOM 2800 C CA . TYR A 1 344 ? -64.802 31.672 62.243 1.00 68.44 344 TYR A CA 1
ATOM 2801 C C . TYR A 1 344 ? -65.128 32.186 60.840 1.00 68.44 344 TYR A C 1
ATOM 2803 O O . TYR A 1 344 ? -64.450 31.838 59.877 1.00 68.44 344 TYR A O 1
ATOM 2811 N N . VAL A 1 345 ? -66.155 33.029 60.731 1.00 66.12 345 VAL A N 1
ATOM 2812 C CA . VAL A 1 345 ? -66.532 33.694 59.479 1.00 66.12 345 VAL A CA 1
ATOM 2813 C C . VAL A 1 345 ? -66.634 35.189 59.744 1.00 66.12 345 VAL A C 1
ATOM 2815 O O . VAL A 1 345 ? -67.341 35.619 60.657 1.00 66.12 345 VAL A O 1
ATOM 2818 N N . GLN A 1 346 ? -65.944 35.979 58.926 1.00 66.62 346 GLN A N 1
ATOM 2819 C CA . GLN A 1 346 ? -66.003 37.435 58.931 1.00 66.62 346 GLN A CA 1
ATOM 2820 C C . GLN A 1 346 ? -66.572 37.912 57.600 1.00 66.62 346 GLN A C 1
ATOM 2822 O O . GLN A 1 346 ? -66.196 37.412 56.545 1.00 66.62 346 GLN A O 1
ATOM 2827 N N . THR A 1 347 ? -67.471 38.888 57.648 1.00 64.94 347 THR A N 1
ATOM 2828 C CA . THR A 1 347 ? -68.005 39.547 56.453 1.00 64.94 347 THR A CA 1
ATOM 2829 C C . THR A 1 347 ? -67.736 41.040 56.539 1.00 64.94 347 THR A C 1
ATOM 2831 O O . THR A 1 347 ? -67.779 41.616 57.628 1.00 64.94 347 THR A O 1
ATOM 2834 N N . GLU A 1 348 ? -67.475 41.675 55.403 1.00 61.34 348 GLU A N 1
ATOM 2835 C CA . GLU A 1 348 ? -67.217 43.112 55.337 1.00 61.34 348 GLU A CA 1
ATOM 2836 C C . GLU A 1 348 ? -68.487 43.937 55.615 1.00 61.34 348 GLU A C 1
ATOM 2838 O O . GLU A 1 348 ? -69.607 43.563 55.249 1.00 61.34 348 GLU A O 1
ATOM 2843 N N . LEU A 1 349 ? -68.313 45.080 56.285 1.00 55.62 349 LEU A N 1
ATOM 2844 C CA . LEU A 1 349 ? -69.384 46.033 56.581 1.00 55.62 349 LEU A CA 1
ATOM 2845 C C . LEU A 1 349 ? -69.897 46.655 55.273 1.00 55.62 349 LEU A C 1
ATOM 2847 O O . LEU A 1 349 ? -69.247 47.518 54.695 1.00 55.62 349 LEU A O 1
ATOM 2851 N N . GLY A 1 350 ? -71.076 46.223 54.818 1.00 58.53 350 GLY A N 1
ATOM 2852 C CA . GLY A 1 350 ? -71.735 46.759 53.619 1.00 58.53 350 GLY A CA 1
ATOM 2853 C C . GLY A 1 350 ? -72.304 45.703 52.673 1.00 58.53 350 GLY A C 1
ATOM 2854 O O . GLY A 1 350 ? -73.002 46.046 51.721 1.00 58.53 350 GLY A O 1
ATOM 2855 N N . HIS A 1 351 ? -72.053 44.416 52.920 1.00 54.75 351 HIS A N 1
ATOM 2856 C CA . HIS A 1 351 ? -72.679 43.318 52.185 1.00 54.75 351 HIS A CA 1
ATOM 2857 C C . HIS A 1 351 ? -73.613 42.574 53.137 1.00 54.75 351 HIS A C 1
ATOM 2859 O O . HIS A 1 351 ? -73.165 42.003 54.127 1.00 54.75 351 HIS A O 1
ATOM 2865 N N . GLY A 1 352 ? -74.924 42.635 52.876 1.00 55.56 352 GLY A N 1
ATOM 2866 C CA . GLY A 1 352 ? -75.990 42.048 53.699 1.00 55.56 352 GLY A CA 1
ATOM 2867 C C . GLY A 1 352 ? -75.986 40.517 53.709 1.00 55.56 352 GLY A C 1
ATOM 2868 O O . GLY A 1 352 ? -76.954 39.887 53.292 1.00 55.56 352 GLY A O 1
ATOM 2869 N N . SER A 1 353 ? -74.898 39.915 54.177 1.00 59.69 353 SER A N 1
ATOM 2870 C CA . SER A 1 353 ? -74.753 38.475 54.327 1.00 59.69 353 SER A CA 1
ATOM 2871 C C . SER A 1 353 ? -75.371 38.061 55.656 1.00 59.69 353 SER A C 1
ATOM 2873 O O . SER A 1 353 ? -74.866 38.394 56.728 1.00 59.69 353 SER A O 1
ATOM 2875 N N . ASN A 1 354 ? -76.485 37.332 55.605 1.00 61.72 354 ASN A N 1
ATOM 2876 C CA . ASN A 1 354 ? -77.082 36.728 56.791 1.00 61.72 354 ASN A CA 1
ATOM 2877 C C . ASN A 1 354 ? -76.268 35.488 57.200 1.00 61.72 354 ASN A C 1
ATOM 2879 O O . ASN A 1 354 ? -76.674 34.355 56.948 1.00 61.72 354 ASN A O 1
ATOM 2883 N N . VAL A 1 355 ? -75.105 35.713 57.821 1.00 59.91 355 VAL A N 1
ATOM 2884 C CA . VAL A 1 355 ? -74.204 34.649 58.308 1.00 59.91 355 VAL A CA 1
ATOM 2885 C C . VAL A 1 355 ? -74.918 33.734 59.309 1.00 59.91 355 VAL A C 1
ATOM 2887 O O . VAL A 1 355 ? -74.638 32.545 59.376 1.00 59.91 355 VAL A O 1
ATOM 2890 N N . GLN A 1 356 ? -75.913 34.259 60.027 1.00 57.66 356 GLN A N 1
ATOM 2891 C CA . GLN A 1 356 ? -76.731 33.508 60.980 1.00 57.66 356 GLN A CA 1
ATOM 2892 C C . GLN A 1 356 ? -77.585 32.411 60.320 1.00 57.66 356 GLN A C 1
ATOM 2894 O O . GLN A 1 356 ? -78.038 31.507 61.010 1.00 57.66 356 GLN A O 1
ATOM 2899 N N . ARG A 1 357 ? -77.798 32.480 58.997 1.00 58.62 357 ARG A N 1
ATOM 2900 C CA . ARG A 1 357 ? -78.547 31.484 58.215 1.00 58.62 357 ARG A CA 1
ATOM 2901 C C . ARG A 1 357 ? -77.668 30.403 57.579 1.00 58.62 357 ARG A C 1
ATOM 2903 O O . ARG A 1 357 ? -78.214 29.482 56.978 1.00 58.62 357 ARG A O 1
ATOM 2910 N N . LEU A 1 358 ? -76.341 30.507 57.694 1.00 58.59 358 LEU A N 1
ATOM 2911 C CA . LEU A 1 358 ? -75.391 29.469 57.279 1.00 58.59 358 LEU A CA 1
ATOM 2912 C C . LEU A 1 358 ? -75.314 28.387 58.365 1.00 58.59 358 LEU A C 1
ATOM 2914 O O . LEU A 1 358 ? -74.278 28.173 58.988 1.00 58.59 358 LEU A O 1
ATOM 2918 N N . GLU A 1 359 ? -76.431 27.721 58.640 1.00 58.25 359 GLU A N 1
ATOM 2919 C CA . GLU A 1 359 ? -76.413 26.524 59.476 1.00 58.25 359 GLU A CA 1
ATOM 2920 C C . GLU A 1 359 ? -75.928 25.359 58.609 1.00 58.25 359 GLU A C 1
ATOM 2922 O O . GLU A 1 359 ? -76.626 24.902 57.709 1.00 58.25 359 GLU A O 1
ATOM 2927 N N . THR A 1 360 ? -74.699 24.896 58.835 1.00 59.62 360 THR A N 1
ATOM 2928 C CA . THR A 1 360 ? -74.195 23.642 58.257 1.00 59.62 360 THR A CA 1
ATOM 2929 C C . THR A 1 360 ? -73.768 22.745 59.408 1.00 59.62 360 THR A C 1
ATOM 2931 O O . THR A 1 360 ? -72.988 23.162 60.262 1.00 59.62 360 THR A O 1
ATOM 2934 N N . THR A 1 361 ? -74.322 21.535 59.467 1.00 59.19 361 THR A N 1
ATOM 2935 C CA . THR A 1 361 ? -73.943 20.530 60.467 1.00 59.19 361 THR A CA 1
ATOM 2936 C C . THR A 1 361 ? -72.997 19.550 59.800 1.00 59.19 361 THR A C 1
ATOM 2938 O O . THR A 1 361 ? -73.343 18.997 58.764 1.00 59.19 361 THR A O 1
ATOM 2941 N N . VAL A 1 362 ? -71.825 19.348 60.394 1.00 58.41 362 VAL A N 1
ATOM 2942 C CA . VAL A 1 362 ? -70.886 18.288 60.018 1.00 58.41 362 VAL A CA 1
ATOM 2943 C C . VAL A 1 362 ? -70.864 17.275 61.154 1.00 58.41 362 VAL A C 1
ATOM 2945 O O . VAL A 1 362 ? -70.693 17.654 62.315 1.00 58.41 362 VAL A O 1
ATOM 2948 N N . THR A 1 363 ? -71.047 15.997 60.829 1.00 65.00 363 THR A N 1
ATOM 2949 C CA . THR A 1 363 ? -71.034 14.900 61.809 1.00 65.00 363 THR A CA 1
ATOM 2950 C C . THR A 1 363 ? -69.803 14.028 61.592 1.00 65.00 363 THR A C 1
ATOM 2952 O O . THR A 1 363 ? -69.516 13.636 60.468 1.00 65.00 363 THR A O 1
ATOM 2955 N N . PHE A 1 364 ? -69.065 13.724 62.660 1.00 66.12 364 PHE A N 1
ATOM 2956 C CA . PHE A 1 364 ? -67.923 12.807 62.614 1.00 66.12 364 PHE A CA 1
ATOM 2957 C C . PHE A 1 364 ? -68.369 11.383 62.962 1.00 66.12 364 PHE A C 1
ATOM 2959 O O . PHE A 1 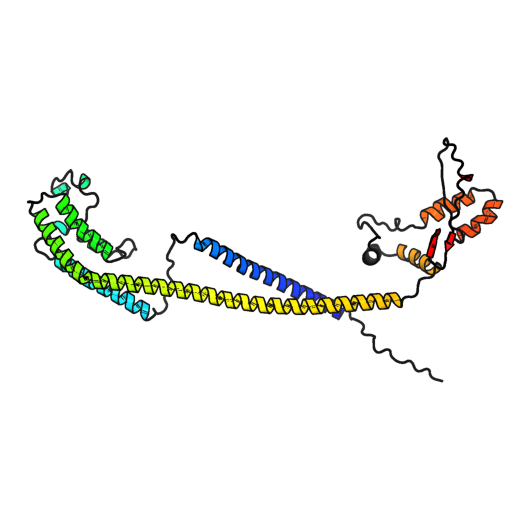364 ? -68.971 11.187 64.022 1.00 66.12 364 PHE A O 1
ATOM 2966 N N . ASP A 1 365 ? -68.047 10.399 62.117 1.00 72.81 365 ASP A N 1
ATOM 2967 C CA . ASP A 1 365 ? -68.265 8.977 62.415 1.00 72.81 365 ASP A CA 1
ATOM 2968 C C . ASP A 1 365 ? -66.980 8.335 62.985 1.00 72.81 365 ASP A C 1
ATOM 2970 O O . ASP A 1 365 ? -66.011 8.110 62.252 1.00 72.81 365 ASP A O 1
ATOM 2974 N N . PRO A 1 366 ? -66.952 7.954 64.281 1.00 61.19 366 PRO A N 1
ATOM 2975 C CA . PRO A 1 366 ? -65.776 7.351 64.908 1.00 61.19 366 PRO A CA 1
ATOM 2976 C C . PRO A 1 366 ? -65.393 5.973 64.353 1.00 61.19 366 PRO A C 1
ATOM 2978 O O . PRO A 1 366 ? -64.313 5.474 64.670 1.00 61.19 366 PRO A O 1
ATOM 2981 N N . LYS A 1 367 ? -66.283 5.307 63.607 1.00 64.38 367 LYS A N 1
ATOM 2982 C CA . LYS A 1 367 ? -66.024 3.974 63.045 1.00 64.38 367 LYS A CA 1
ATOM 2983 C C . LYS A 1 367 ? -65.272 4.046 61.724 1.00 64.38 367 LYS A C 1
ATOM 2985 O O . LYS A 1 367 ? -64.475 3.149 61.450 1.00 64.38 367 LYS A O 1
ATOM 2990 N N . THR A 1 368 ? -65.538 5.076 60.928 1.00 72.69 368 THR A N 1
ATOM 2991 C CA . THR A 1 368 ? -64.944 5.263 59.598 1.00 72.69 368 THR A CA 1
ATOM 2992 C C . THR A 1 368 ? -63.832 6.308 59.588 1.00 72.69 368 THR A C 1
ATOM 2994 O O . THR A 1 368 ? -63.010 6.269 58.681 1.00 72.69 368 THR A O 1
ATOM 2997 N N . ASP A 1 369 ? -63.740 7.154 60.625 1.00 62.03 369 ASP A N 1
ATOM 2998 C CA . ASP A 1 369 ? -62.777 8.267 60.723 1.00 62.03 369 ASP A CA 1
ATOM 2999 C C . ASP A 1 369 ? -63.021 9.350 59.644 1.00 62.03 369 ASP A C 1
ATOM 3001 O O . ASP A 1 369 ? -62.090 10.007 59.184 1.00 62.03 369 ASP A O 1
ATOM 3005 N N . GLU A 1 370 ? -64.288 9.541 59.244 1.00 60.12 370 GLU A N 1
ATOM 3006 C CA . GLU A 1 370 ? -64.725 10.482 58.199 1.00 60.12 370 GLU A CA 1
ATOM 3007 C C . GLU A 1 370 ? -65.770 11.499 58.715 1.00 60.12 370 GLU A C 1
ATOM 3009 O O . GLU A 1 370 ? -66.458 11.267 59.715 1.00 60.12 370 GLU A O 1
ATOM 3014 N N . PHE A 1 371 ? -65.893 12.638 58.020 1.00 64.94 371 PHE A N 1
ATOM 3015 C CA . PHE A 1 371 ? -66.887 13.692 58.273 1.00 64.94 371 PHE A CA 1
ATOM 3016 C C . PHE A 1 371 ? -67.968 13.691 57.178 1.00 64.94 371 PHE A C 1
ATOM 3018 O O . PHE A 1 371 ? -67.626 13.631 55.997 1.00 64.94 371 PHE A O 1
ATOM 3025 N N . SER A 1 372 ? -69.248 13.79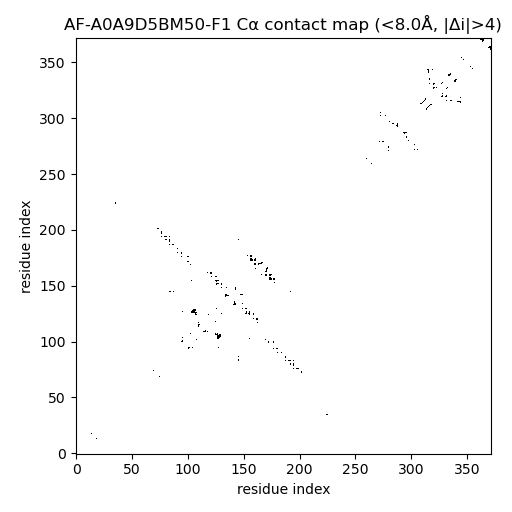9 57.557 1.00 58.53 372 SER A N 1
ATOM 3026 C CA . SER A 1 372 ? -70.412 13.855 56.648 1.00 58.53 372 SER A CA 1
ATOM 3027 C C . SER A 1 372 ? -71.259 15.103 56.827 1.00 58.53 372 SER A C 1
ATOM 3029 O O . SER A 1 372 ? -71.461 15.474 58.015 1.00 58.53 372 SER A O 1
#

Nearest PDB structures (foldseek):
  4flp-assembly1_A  TM=9.268E-01  e=4.580E-07  Homo sapiens
  5egu-assembly2_B  TM=8.914E-01  e=6.645E-07  Homo sapiens
  5egu-assembly1_A  TM=8.129E-01  e=1.349E-07  Homo sapiens
  6iet-assembly1_A  TM=9.225E-01  e=2.509E-06  Homo sapiens
  5z1s-assembly1_A  TM=7.237E-01  e=2.994E-07  Homo sapiens

Mean predicted aligned error: 18.95 Å

Organism: Pisum sativum (NCBI:txid3888)

pLDDT: mean 76.64, std 18.06, range [31.72, 98.81]

Solvent-accessible surface area (backbone atoms only — not comparable to full-atom values): 22441 Å² total; per-residue (Å²): 141,80,84,86,78,82,82,73,93,77,80,78,79,86,49,72,67,56,54,53,52,49,52,54,50,53,51,53,50,53,55,51,51,57,52,49,55,52,54,51,50,58,54,52,54,49,58,56,49,51,69,52,52,77,77,60,88,73,90,85,80,91,79,82,79,81,94,65,88,78,54,76,67,62,51,53,50,49,54,45,46,50,50,46,50,52,54,48,54,52,54,50,50,60,50,63,69,35,94,69,27,71,80,45,44,46,72,81,58,44,75,88,68,67,42,88,58,48,69,79,75,41,86,72,84,55,23,49,49,60,51,54,50,37,69,68,43,83,89,71,86,30,70,91,49,72,64,60,52,53,49,50,57,49,43,33,29,50,47,41,44,71,75,35,56,82,86,38,68,64,15,48,38,24,53,52,50,45,54,54,48,51,59,54,44,63,71,47,43,64,58,48,55,50,40,52,51,51,46,52,51,51,54,50,49,52,52,50,50,52,51,52,51,51,52,52,54,47,54,54,49,53,50,53,51,52,54,52,52,54,52,50,55,53,51,51,55,52,50,53,54,49,51,53,49,52,50,52,49,51,53,52,52,56,72,69,52,77,82,75,50,75,71,51,50,54,52,48,56,65,49,56,65,69,47,52,73,69,58,43,49,54,53,51,51,57,47,31,78,76,33,87,87,55,83,81,70,90,88,74,76,57,81,70,80,76,51,89,51,52,61,53,64,64,46,37,51,49,56,41,70,72,48,56,71,70,57,27,70,68,44,44,62,40,48,78,68,61,74,50,86,82,84,74,86,87,78,66,96,88,60,95,70,66,66,90,72,68,79,77,84,76,47,75,43,89,90,77,76,47,76,86

Foldseek 3Di:
DDDDDDDDPPDDDCDPVNVVVVVVVVVVVVVLVVVLVVLVVVVVVVVVVVVVVVPDPDDDDDDDDDDDDDDPLVVVLVVLQVVLVVLLVVLLVVLCPDPLQVCQADWHPCVVVVPPCLCVQQVDTAGNVNLVVLCPDPPPSHDPGVVVSVVRLLSSLVSQLRVDDCPDPSNVSSVVSNVSSVVSCVVSVVSRVVSVVSVVVVVVVVVVVVVVVVVVVVVVSVVVSVVSVVVVVVVVVVVVVVVVVVVVVVVVVVVPDDDDDPVRVVVVLVVLLVDDLVVVVVVLVVVCVVDVVDDDDNPDDDSVVSCPPCCLVVAVLVVQVPDDPVSCVVPNVCSVVVVDDDDGDDDDPPDPDPPVPPDDDWDADPVVRDID

Radius of gyration: 51.69 Å; Cα contacts (8 Å, |Δi|>4): 162; chains: 1; bounding box: 109×65×132 Å

Secondary structure (DSSP, 8-state):
-----PPPTT-----HHHHHHHHHHHHHHHHHHHHHHHHHHHHHHHHHHHHHHTS-------PPPP-----HHHHHHHHHHHHHHHHHHHHHHHHHTSTT-GGGSS---HHHHT-TTHHHH-SS---HHHHHHHHH--SS-S-SSHHHHHHHHHHHHHHHHHHS-TTSHHHHHHHHHHHHHHHHHHHHHHHHHHHHHHHHHHHHHHHHHHHHHHHHHHHHHHHHHHHHHHHHHHHHHHHHHHHHHHHHHHHHHHHHSPPPPHHHHHHHHHHHTTS-HHHHHHHHHHHHHH-TT----TTS--TTTT-TTHHIIIIIHHHHHTS-HHHHHHHHHHHHTTSS--------TTS---GGG------EETTTTEE-

InterPro domains:
  IPR001487 Bromodomain [PF00439] (89-175)
  IPR001487 Bromodomain [PR00503] (99-112)
  IPR001487 Bromodomain [PR00503] (115-131)
  IPR001487 Bromodomain [PR00503] (152-171)
  IPR001487 Bromodomain [PS50014] (96-171)
  IPR001487 Bromodomain [SM00297] (77-190)
  IPR009100 Acyl-CoA dehydrogenase/oxidase, N-terminal and middle domain superfamily [SSF56645] (316-371)
  IPR029320 Acyl-coenzyme A oxidase, N-terminal [PF14749] (286-341)
  IPR036427 Bromodomain-like superfamily [G3DSA:1.20.920.10] (45-211)
  IPR036427 Bromodomain-like superfamily [SSF47370] (66-192)
  IPR038336 NET domain superfamily [G3DSA:1.20.1270.220] (255-313)
  IPR046373 Acyl-CoA oxidase/dehydrogenase, middle domain superfamily [G3DSA:2.40.110.10] (342-372)